Protein AF-0000000078945086 (afdb_homodimer)

Sequence (508 aa):
MTIRSGDRVLLVDKRGKRYLVKVEEREFHTDLGILRLGELIGKPYGSRIESHRGETFVALKPDINDIIAKMRRGPQIVHPKDAGIIIAYAGISPGDTVIEAGAGSGALTIFLANAVGPHGKVISYEVRKDFYEIAKKNIELAGFSERVTLKNKNIYDGIEEESVDHIVLDLPQPENVLPYAVDVLRPGGYFVAYTPCMNQVHRFFQALEEYRGHFMRPRVVEVLVREHEVKRECMRPKTTMLAHTGYITFLRKLMTIRSGDRVLLVDKRGKRYLVKVEEREFHTDLGILRLGELIGKPYGSRIESHRGETFVALKPDINDIIAKMRRGPQIVHPKDAGIIIAYAGISPGDTVIEAGAGSGALTIFLANAVGPHGKVISYEVRKDFYEIAKKNIELAGFSERVTLKNKNIYDGIEEESVDHIVLDLPQPENVLPYAVDVLRPGGYFVAYTPCMNQVHRFFQALEEYRGHFMRPRVVEVLVREHEVKRECMRPKTTMLAHTGYITFLRKL

Structure (mmCIF, N/CA/C/O backbone):
data_AF-0000000078945086-model_v1
#
loop_
_entity.id
_entity.type
_entity.pdbx_description
1 polymer 'Ribosomal RNA adenine dimethylase, putative'
#
loop_
_atom_site.group_PDB
_atom_site.id
_atom_site.type_symbol
_atom_site.label_atom_id
_atom_site.label_alt_id
_atom_site.label_comp_id
_atom_site.label_asym_id
_atom_site.label_entity_id
_atom_site.label_seq_id
_atom_site.pdbx_PDB_ins_code
_atom_site.Cartn_x
_atom_site.Cartn_y
_atom_site.Cartn_z
_atom_site.occupancy
_atom_site.B_iso_or_equiv
_atom_site.auth_seq_id
_atom_site.auth_comp_id
_atom_site.auth_asym_id
_atom_site.auth_atom_id
_atom_site.pdbx_PDB_model_num
ATOM 1 N N . MET A 1 1 ? 3.164 -24.672 6.438 1 78.06 1 MET A N 1
ATOM 2 C CA . MET A 1 1 ? 2.004 -24.5 7.305 1 78.06 1 MET A CA 1
ATOM 3 C C . MET A 1 1 ? 0.881 -25.453 6.918 1 78.06 1 MET A C 1
ATOM 5 O O . MET A 1 1 ? 0.606 -25.641 5.734 1 78.06 1 MET A O 1
ATOM 9 N N . THR A 1 2 ? 0.286 -26.094 7.949 1 92.62 2 THR A N 1
ATOM 10 C CA . THR A 1 2 ? -0.749 -27.094 7.684 1 92.62 2 THR A CA 1
ATOM 11 C C . THR A 1 2 ? -2.135 -26.516 7.949 1 92.62 2 THR A C 1
ATOM 13 O O . THR A 1 2 ? -2.309 -25.688 8.852 1 92.62 2 THR A O 1
ATOM 16 N N . ILE A 1 3 ? -3.092 -26.906 7.117 1 97.06 3 ILE A N 1
ATOM 17 C CA . ILE A 1 3 ? -4.477 -26.453 7.223 1 97.06 3 ILE A CA 1
ATOM 18 C C . ILE A 1 3 ? -5.141 -27.094 8.43 1 97.06 3 ILE A C 1
ATOM 20 O O . ILE A 1 3 ? -5.055 -28.312 8.617 1 97.06 3 ILE A O 1
ATOM 24 N N . ARG A 1 4 ? -5.777 -26.375 9.258 1 96.62 4 ARG A N 1
ATOM 25 C CA . ARG A 1 4 ? -6.496 -26.859 10.422 1 96.62 4 ARG A CA 1
ATOM 26 C C . ARG A 1 4 ? -8 -26.656 10.273 1 96.62 4 ARG A C 1
ATOM 28 O O . ARG A 1 4 ? -8.438 -25.859 9.43 1 96.62 4 ARG A O 1
ATOM 35 N N . SER A 1 5 ? -8.664 -27.328 11.094 1 97.25 5 SER A N 1
ATOM 36 C CA . SER A 1 5 ? -10.102 -27.078 11.141 1 97.25 5 SER A CA 1
ATOM 37 C C . SER A 1 5 ? -10.406 -25.641 11.5 1 97.25 5 SER A C 1
ATOM 39 O O . SER A 1 5 ? -9.797 -25.078 12.414 1 97.25 5 SER A O 1
ATOM 41 N N . GLY A 1 6 ? -11.25 -25.047 10.75 1 95.5 6 GLY A N 1
ATOM 42 C CA . GLY A 1 6 ? -11.617 -23.656 11.016 1 95.5 6 GLY A CA 1
ATOM 43 C C . GLY A 1 6 ? -10.867 -22.672 10.148 1 95.5 6 GLY A C 1
ATOM 44 O O . GLY A 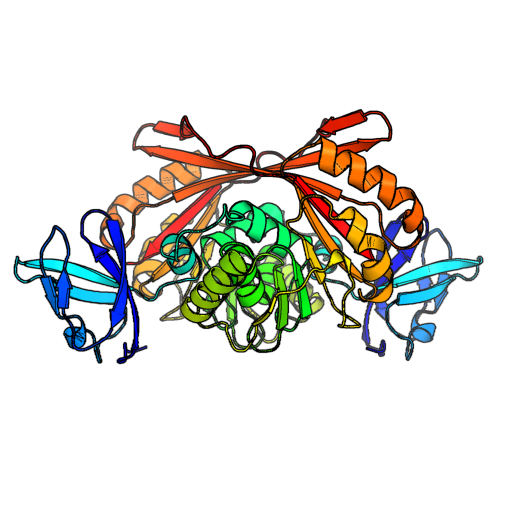1 6 ? -11.266 -21.5 10.039 1 95.5 6 GLY A O 1
ATOM 45 N N . ASP A 1 7 ? -9.758 -23.156 9.516 1 95.81 7 ASP A N 1
ATOM 46 C CA . ASP A 1 7 ? -8.984 -22.281 8.648 1 95.81 7 ASP A CA 1
ATOM 47 C C . ASP A 1 7 ? -9.75 -21.938 7.379 1 95.81 7 ASP A C 1
ATOM 49 O O . ASP A 1 7 ? -10.609 -22.703 6.938 1 95.81 7 ASP A O 1
ATOM 53 N N . ARG A 1 8 ? -9.469 -20.781 6.914 1 95.31 8 ARG A N 1
ATOM 54 C CA . ARG A 1 8 ? -9.984 -20.406 5.602 1 95.31 8 ARG A CA 1
ATOM 55 C C . ARG A 1 8 ? -9.016 -20.828 4.496 1 95.31 8 ARG A C 1
ATOM 57 O O . ARG A 1 8 ? -7.801 -20.719 4.66 1 95.31 8 ARG A O 1
ATOM 64 N N . VAL A 1 9 ? -9.625 -21.312 3.445 1 97.5 9 VAL A N 1
ATOM 65 C CA . VAL A 1 9 ? -8.852 -21.766 2.293 1 97.5 9 VAL A CA 1
ATOM 66 C C . VAL A 1 9 ? -9.469 -21.219 1.01 1 97.5 9 VAL A C 1
ATOM 68 O O . VAL A 1 9 ? -10.695 -21.094 0.905 1 97.5 9 VAL A O 1
ATOM 71 N N . LEU A 1 10 ? -8.633 -20.766 0.099 1 98.12 10 LEU A N 1
ATOM 72 C CA . LEU A 1 10 ? -9.055 -20.406 -1.252 1 98.12 10 LEU A CA 1
ATOM 73 C C . LEU A 1 10 ? -8.922 -21.609 -2.193 1 98.12 10 LEU A C 1
ATOM 75 O O . LEU A 1 10 ? -7.809 -22.031 -2.51 1 98.12 10 LEU A O 1
ATOM 79 N N . LEU A 1 11 ? -10.008 -22.156 -2.609 1 98.44 11 LEU A N 1
ATOM 80 C CA . LEU A 1 11 ? -9.992 -23.219 -3.605 1 98.44 11 LEU A CA 1
ATOM 81 C C . LEU A 1 11 ? -9.992 -22.641 -5.02 1 98.44 11 LEU A C 1
ATOM 83 O O . LEU A 1 11 ? -10.773 -21.75 -5.332 1 98.44 11 LEU A O 1
ATOM 87 N N . VAL A 1 12 ? -9.109 -23.125 -5.801 1 98.12 12 VAL A N 1
ATOM 88 C CA . VAL A 1 12 ? -9.008 -22.672 -7.188 1 98.12 12 VAL A CA 1
ATOM 89 C C . VAL A 1 12 ? -9.219 -23.859 -8.125 1 98.12 12 VAL A C 1
ATOM 91 O O . VAL A 1 12 ? -8.516 -24.859 -8.039 1 98.12 12 VAL A O 1
ATOM 94 N N . ASP A 1 13 ? -10.156 -23.781 -8.977 1 97.06 13 ASP A N 1
ATOM 95 C CA . ASP A 1 13 ? -10.398 -24.891 -9.906 1 97.06 13 ASP A CA 1
ATOM 96 C C . ASP A 1 13 ? -9.617 -24.688 -11.203 1 97.06 13 ASP A C 1
ATOM 98 O O . ASP A 1 13 ? -8.844 -23.734 -11.328 1 97.06 13 ASP A O 1
ATOM 102 N N . LYS A 1 14 ? -9.727 -25.609 -12.148 1 92.69 14 LYS A N 1
ATOM 103 C CA . LYS A 1 14 ? -8.922 -25.656 -13.359 1 92.69 14 LYS A CA 1
ATOM 104 C C . LYS A 1 14 ? -9.203 -24.438 -14.242 1 92.69 14 LYS A C 1
ATOM 106 O O . LYS A 1 14 ? -8.383 -24.078 -15.102 1 92.69 14 LYS A O 1
ATOM 111 N N . ARG A 1 15 ? -10.391 -23.828 -14.109 1 94 15 ARG A N 1
ATOM 112 C CA . ARG A 1 15 ? -10.781 -22.672 -14.914 1 94 15 ARG A CA 1
ATOM 113 C C . ARG A 1 15 ? -10.266 -21.375 -14.297 1 94 15 ARG A C 1
ATOM 115 O O . ARG A 1 15 ? -10.398 -20.297 -14.891 1 94 15 ARG A O 1
ATOM 122 N N . GLY A 1 16 ? -9.711 -21.422 -13.023 1 94.06 16 GLY A N 1
ATOM 123 C CA . GLY A 1 16 ? -9.234 -20.25 -12.32 1 94.06 16 GLY A CA 1
ATOM 124 C C . GLY A 1 16 ? -10.281 -19.641 -11.398 1 94.06 16 GLY A C 1
ATOM 125 O O . GLY A 1 16 ? -10.047 -18.594 -10.781 1 94.06 16 GLY A O 1
ATOM 126 N N . LYS A 1 17 ? -11.469 -20.25 -11.383 1 96.44 17 LYS A N 1
ATOM 127 C CA . LYS A 1 17 ? -12.508 -19.781 -10.461 1 96.44 17 LYS A CA 1
ATOM 128 C C . LYS A 1 17 ? -12.102 -20.016 -9.008 1 96.44 17 LYS A C 1
ATOM 130 O O . LYS A 1 17 ? -11.57 -21.078 -8.672 1 96.44 17 LYS A O 1
ATOM 135 N N . ARG A 1 18 ? -12.383 -19.078 -8.18 1 97.56 18 ARG A N 1
ATOM 136 C CA . ARG A 1 18 ? -11.914 -19.125 -6.793 1 97.56 18 ARG A CA 1
ATOM 137 C C . ARG A 1 18 ? -13.086 -19.203 -5.824 1 97.56 18 ARG A C 1
ATOM 139 O O . ARG A 1 18 ? -14.117 -18.562 -6.027 1 97.56 18 ARG A O 1
ATOM 146 N N . TYR A 1 19 ? -12.938 -20.016 -4.773 1 97.75 19 TYR A N 1
ATOM 147 C CA . TYR A 1 19 ? -13.922 -20.172 -3.711 1 97.75 19 TYR A CA 1
ATOM 148 C C . TYR A 1 19 ? -13.273 -20.031 -2.34 1 97.75 19 TYR A C 1
ATOM 150 O O . TYR A 1 19 ? -12.367 -20.797 -1.99 1 97.75 19 TYR A O 1
ATOM 158 N N . LEU A 1 20 ? -13.734 -19.047 -1.604 1 97.5 20 LEU A N 1
ATOM 159 C CA . LEU A 1 20 ? -13.273 -18.922 -0.225 1 97.5 20 LEU A CA 1
ATOM 160 C C . LEU A 1 20 ? -14.141 -19.766 0.708 1 97.5 20 LEU A C 1
ATOM 162 O O . LEU A 1 20 ? -15.344 -19.531 0.818 1 97.5 20 LEU A O 1
ATOM 166 N N . VAL A 1 21 ? -13.539 -20.734 1.407 1 97.31 21 VAL A N 1
ATOM 167 C CA . VAL A 1 21 ? -14.328 -21.656 2.225 1 97.31 21 VAL A CA 1
ATOM 168 C C . VAL A 1 21 ? -13.672 -21.828 3.592 1 97.31 21 VAL A C 1
ATOM 170 O O . VAL A 1 21 ? -12.469 -21.594 3.742 1 97.31 21 VAL A O 1
ATOM 173 N N . LYS A 1 22 ? -14.43 -22.109 4.527 1 96.38 22 LYS A N 1
ATOM 174 C CA . LYS A 1 22 ? -13.938 -22.516 5.84 1 96.38 22 LYS A CA 1
ATOM 175 C C . LYS A 1 22 ? -13.789 -24.031 5.922 1 96.38 22 LYS A C 1
ATOM 177 O O . LYS A 1 22 ? -14.734 -24.781 5.641 1 96.38 22 LYS A O 1
ATOM 182 N N . VAL A 1 23 ? -12.602 -24.469 6.312 1 97.69 23 VAL A N 1
ATOM 183 C CA . VAL A 1 23 ? -12.328 -25.906 6.348 1 97.69 23 VAL A CA 1
ATOM 184 C C . VAL A 1 23 ? -12.969 -26.531 7.59 1 97.69 23 VAL A C 1
ATOM 186 O O . VAL A 1 23 ? -12.641 -26.156 8.719 1 97.69 23 VAL A O 1
ATOM 189 N N . GLU A 1 24 ? -13.859 -27.312 7.352 1 97 24 GLU A N 1
ATOM 190 C CA . GLU A 1 24 ? -14.586 -28.078 8.359 1 97 24 GLU A CA 1
ATOM 191 C C . GLU A 1 24 ? -15.062 -29.422 7.797 1 97 24 GLU A C 1
ATOM 193 O O . GLU A 1 24 ? -14.914 -29.688 6.605 1 97 24 GLU A O 1
ATOM 198 N N . GLU A 1 25 ? -15.516 -30.312 8.805 1 96.75 25 GLU A N 1
ATOM 199 C CA . GLU A 1 25 ? -16.109 -31.562 8.352 1 96.75 25 GLU A CA 1
ATOM 200 C C . GLU A 1 25 ? -17.469 -31.328 7.703 1 96.75 25 GLU A C 1
ATOM 202 O O . GLU A 1 25 ? -18.516 -31.578 8.32 1 96.75 25 GLU A O 1
ATOM 207 N N . ARG A 1 26 ? -17.391 -30.75 6.461 1 95.69 26 ARG A N 1
ATOM 208 C CA . ARG A 1 26 ? -18.609 -30.453 5.727 1 95.69 26 ARG A CA 1
ATOM 209 C C . ARG A 1 26 ? -18.391 -30.578 4.223 1 95.69 26 ARG A C 1
ATOM 211 O O . ARG A 1 26 ? -17.25 -30.625 3.76 1 95.69 26 ARG A O 1
ATOM 218 N N . GLU A 1 27 ? -19.469 -30.625 3.549 1 97.56 27 GLU A N 1
ATOM 219 C CA . GLU A 1 27 ? -19.438 -30.656 2.09 1 97.56 27 GLU A CA 1
ATOM 220 C C . GLU A 1 27 ? -19.594 -29.266 1.494 1 97.56 27 GLU A C 1
ATOM 222 O O . GLU A 1 27 ? -20.234 -28.391 2.082 1 97.56 27 GLU A O 1
ATOM 227 N N . PHE A 1 28 ? -18.906 -29.031 0.465 1 97.81 28 PHE A N 1
ATOM 228 C CA . PHE A 1 28 ? -19.031 -27.797 -0.296 1 97.81 28 PHE A CA 1
ATOM 229 C C . PHE A 1 28 ? -19.453 -28.078 -1.732 1 97.81 28 PHE A C 1
ATOM 231 O O . PHE A 1 28 ? -18.766 -28.812 -2.449 1 97.81 28 PHE A O 1
ATOM 238 N N . HIS A 1 29 ? -20.531 -27.531 -2.15 1 97.88 29 HIS A N 1
ATOM 239 C CA . HIS A 1 29 ? -21.125 -27.797 -3.453 1 97.88 29 HIS A CA 1
ATOM 240 C C . HIS A 1 29 ? -20.672 -26.781 -4.492 1 97.88 29 HIS A C 1
ATOM 242 O O . HIS A 1 29 ? -20.75 -25.578 -4.262 1 97.88 29 HIS A O 1
ATOM 248 N N . THR A 1 30 ? -20.188 -27.281 -5.602 1 96.62 30 THR A N 1
ATOM 249 C CA . THR A 1 30 ? -19.844 -26.438 -6.742 1 96.62 30 THR A CA 1
ATOM 250 C C . THR A 1 30 ? -20.438 -26.984 -8.031 1 96.62 30 THR A C 1
ATOM 252 O O . THR A 1 30 ? -21 -28.094 -8.039 1 96.62 30 THR A O 1
ATOM 255 N N . ASP A 1 31 ? -20.391 -26.188 -9.031 1 97 31 ASP A N 1
ATOM 256 C CA . ASP A 1 31 ? -20.875 -26.641 -10.336 1 97 31 ASP A CA 1
ATOM 257 C C . ASP A 1 31 ? -19.984 -27.734 -10.898 1 97 31 ASP A C 1
ATOM 259 O O . ASP A 1 31 ? -20.375 -28.453 -11.82 1 97 31 ASP A O 1
ATOM 263 N N . LEU A 1 32 ? -18.781 -28 -10.281 1 97.38 32 LEU A N 1
ATOM 264 C CA . LEU A 1 32 ? -17.859 -29.031 -10.734 1 97.38 32 LEU A CA 1
ATOM 265 C C . LEU A 1 32 ? -17.906 -30.234 -9.805 1 97.38 32 LEU A C 1
ATOM 267 O O . LEU A 1 32 ? -17.078 -31.141 -9.906 1 97.38 32 LEU A O 1
ATOM 271 N N . GLY A 1 33 ? -18.922 -30.172 -8.852 1 97.06 33 GLY A N 1
ATOM 272 C CA . GLY A 1 33 ? -19.078 -31.297 -7.953 1 97.06 33 GLY A CA 1
ATOM 273 C C . GLY A 1 33 ? -19 -30.906 -6.488 1 97.06 33 GLY A C 1
ATOM 274 O O . GLY A 1 33 ? -18.938 -29.719 -6.156 1 97.06 33 GLY A O 1
ATOM 275 N N . ILE A 1 34 ? -19.016 -31.984 -5.715 1 98.06 34 ILE A N 1
ATOM 276 C CA . ILE A 1 34 ? -19.031 -31.812 -4.266 1 98.06 34 ILE A CA 1
ATOM 277 C C . ILE A 1 34 ? -17.656 -32.125 -3.68 1 98.06 34 ILE A C 1
ATOM 279 O O . ILE A 1 34 ? -17.047 -33.125 -4.035 1 98.06 34 ILE A O 1
ATOM 283 N N . LEU A 1 35 ? -17.172 -31.234 -2.82 1 98.31 35 LEU A N 1
ATOM 284 C CA . LEU A 1 35 ? -15.898 -31.422 -2.123 1 98.31 35 LEU A CA 1
ATOM 285 C C . LEU A 1 35 ? -16.125 -31.703 -0.643 1 98.31 35 LEU A C 1
ATOM 287 O O . LEU A 1 35 ? -17 -31.094 -0.018 1 98.31 35 LEU A O 1
ATOM 291 N N . ARG A 1 36 ? -15.414 -32.688 -0.14 1 98.12 36 ARG A N 1
ATOM 292 C CA . ARG A 1 36 ? -15.383 -32.875 1.305 1 98.12 36 ARG A CA 1
ATOM 293 C C . ARG A 1 36 ? -14.25 -32.094 1.943 1 98.12 36 ARG A C 1
ATOM 295 O O . ARG A 1 36 ? -13.102 -32.562 1.991 1 98.12 36 ARG A O 1
ATOM 302 N N . LEU A 1 37 ? -14.562 -30.953 2.59 1 98.12 37 LEU A N 1
ATOM 303 C CA . LEU A 1 37 ? -13.562 -29.984 3.037 1 98.12 37 LEU A CA 1
ATOM 304 C C . LEU A 1 37 ? -12.719 -30.562 4.168 1 98.12 37 LEU A C 1
ATOM 306 O O . LEU A 1 37 ? -11.578 -30.141 4.375 1 98.12 37 LEU A O 1
ATOM 310 N N . GLY A 1 38 ? -13.234 -31.516 4.898 1 97.69 38 GLY A N 1
ATOM 311 C CA . GLY A 1 38 ? -12.484 -32.156 5.961 1 97.69 38 GLY A CA 1
ATOM 312 C C . GLY A 1 38 ? -11.203 -32.812 5.477 1 97.69 38 GLY A C 1
ATOM 313 O O . GLY A 1 38 ? -10.266 -33 6.254 1 97.69 38 GLY A O 1
ATOM 314 N N . GLU A 1 39 ? -11.164 -33.219 4.207 1 97.62 39 GLU A N 1
ATOM 315 C CA . GLU A 1 39 ? -10 -33.875 3.619 1 97.62 39 GLU A CA 1
ATOM 316 C C . GLU A 1 39 ? -8.781 -32.969 3.619 1 97.62 39 GLU A C 1
ATOM 318 O O . GLU A 1 39 ? -7.652 -33.406 3.455 1 97.62 39 GLU A O 1
ATOM 323 N N . LEU A 1 40 ? -9.023 -31.672 3.771 1 97.94 40 LEU A N 1
ATOM 324 C CA . LEU A 1 40 ? -7.926 -30.719 3.725 1 97.94 40 LEU A CA 1
ATOM 325 C C . LEU A 1 40 ? -7.234 -30.609 5.078 1 97.94 40 LEU A C 1
ATOM 327 O O . LEU A 1 40 ? -6.125 -30.078 5.176 1 97.94 40 LEU A O 1
ATOM 331 N N . ILE A 1 41 ? -7.949 -31.078 6.113 1 97.81 41 ILE A N 1
ATOM 332 C CA . ILE A 1 41 ? -7.402 -30.953 7.461 1 97.81 41 ILE A CA 1
ATOM 333 C C . ILE A 1 41 ? -6.098 -31.734 7.57 1 97.81 41 ILE A C 1
ATOM 335 O O . ILE A 1 41 ? -6.039 -32.906 7.207 1 97.81 41 ILE A O 1
ATOM 339 N N . GLY A 1 42 ? -5.008 -31.078 7.965 1 97.12 42 GLY A N 1
ATOM 340 C CA . GLY A 1 42 ? -3.711 -31.703 8.133 1 97.12 42 GLY A CA 1
ATOM 341 C C . GLY A 1 42 ? -2.832 -31.594 6.902 1 97.12 42 GLY A C 1
ATOM 342 O O . GLY A 1 42 ? -1.644 -31.922 6.949 1 97.12 42 GLY A O 1
ATOM 343 N N . LYS A 1 43 ? -3.354 -31.188 5.785 1 97.44 43 LYS A N 1
ATOM 344 C CA . LYS A 1 43 ? -2.582 -31.031 4.555 1 97.44 43 LYS A CA 1
ATOM 345 C C . LYS A 1 43 ? -1.959 -29.641 4.465 1 97.44 43 LYS A C 1
ATOM 347 O O . LYS A 1 43 ? -2.447 -28.688 5.086 1 97.44 43 LYS A O 1
ATOM 352 N N . PRO A 1 44 ? -0.873 -29.531 3.775 1 96.62 44 PRO A N 1
ATOM 353 C CA . PRO A 1 44 ? -0.294 -28.203 3.568 1 96.62 44 PRO A CA 1
ATOM 354 C C . PRO A 1 44 ? -1.062 -27.375 2.539 1 96.62 44 PRO A C 1
ATOM 356 O O . PRO A 1 44 ? -1.736 -27.938 1.672 1 96.62 44 PRO A O 1
ATOM 359 N N . TYR A 1 45 ? -1.062 -26.094 2.674 1 95.88 45 TYR A N 1
ATOM 360 C CA . TYR A 1 45 ? -1.533 -25.266 1.575 1 95.88 45 TYR A CA 1
ATOM 361 C C . TYR A 1 45 ? -0.831 -25.625 0.273 1 95.88 45 TYR A C 1
ATOM 363 O O . TYR A 1 45 ? 0.356 -25.969 0.273 1 95.88 45 TYR A O 1
ATOM 371 N N . GLY A 1 46 ? -1.546 -25.516 -0.774 1 95.81 46 GLY A N 1
ATOM 372 C CA . GLY A 1 46 ? -1.032 -25.984 -2.053 1 95.81 46 GLY A CA 1
ATOM 373 C C . GLY A 1 46 ? -1.49 -27.375 -2.406 1 95.81 46 GLY A C 1
ATOM 374 O O . GLY A 1 46 ? -1.327 -27.828 -3.545 1 95.81 46 GLY A O 1
ATOM 375 N N . SER A 1 47 ? -2.098 -28.047 -1.465 1 97.06 47 SER A N 1
ATOM 376 C CA . SER A 1 47 ? -2.588 -29.391 -1.71 1 97.06 47 SER A CA 1
ATOM 377 C C . SER A 1 47 ? -3.771 -29.391 -2.672 1 97.06 47 SER A C 1
ATOM 379 O O . SER A 1 47 ? -4.477 -28.391 -2.791 1 97.06 47 SER A O 1
ATOM 381 N N . ARG A 1 48 ? -3.926 -30.516 -3.273 1 97.25 48 ARG A N 1
ATOM 382 C CA . ARG A 1 48 ? -5.043 -30.703 -4.191 1 97.25 48 ARG A CA 1
ATOM 383 C C . ARG A 1 48 ? -6.152 -31.531 -3.551 1 97.25 48 ARG A C 1
ATOM 385 O O . ARG A 1 48 ? -5.883 -32.406 -2.73 1 97.25 48 ARG A O 1
ATOM 392 N N . ILE A 1 49 ? -7.348 -31.156 -3.807 1 97.69 49 ILE A N 1
ATOM 393 C CA . ILE A 1 49 ? -8.523 -31.922 -3.4 1 97.69 49 ILE A CA 1
ATOM 394 C C . ILE A 1 49 ? -9.398 -32.219 -4.617 1 97.69 49 ILE A C 1
ATOM 396 O O . ILE A 1 49 ? -9.477 -31.391 -5.535 1 97.69 49 ILE A O 1
ATOM 400 N N . GLU A 1 50 ? -10.016 -33.281 -4.609 1 98 50 GLU A N 1
ATOM 401 C CA . GLU A 1 50 ? -10.828 -33.688 -5.758 1 98 50 GLU A CA 1
ATOM 402 C C . GLU A 1 50 ? -12.305 -33.75 -5.391 1 98 50 GL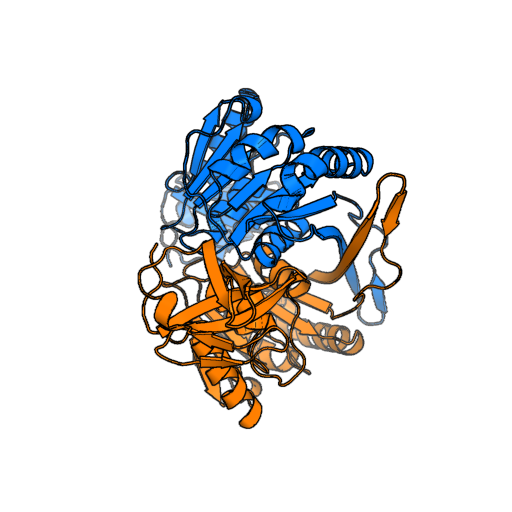U A C 1
ATOM 404 O O . GLU A 1 50 ? -12.664 -34.219 -4.305 1 98 50 GLU A O 1
ATOM 409 N N . SER A 1 51 ? -13.125 -33.281 -6.352 1 97.62 51 SER A N 1
ATOM 410 C CA . SER A 1 51 ? -14.562 -33.469 -6.184 1 97.62 51 SER A CA 1
ATOM 411 C C . SER A 1 51 ? -14.961 -34.906 -6.445 1 97.62 51 SER A C 1
ATOM 413 O O . SER A 1 51 ? -14.156 -35.719 -6.926 1 97.62 51 SER A O 1
ATOM 415 N N . HIS A 1 52 ? -16.25 -35.25 -6.145 1 96.69 52 HIS A N 1
ATOM 416 C CA . HIS A 1 52 ? -16.75 -36.594 -6.391 1 96.69 52 HIS A CA 1
ATOM 417 C C . HIS A 1 52 ? -16.797 -36.906 -7.887 1 96.69 52 HIS A C 1
ATOM 419 O O . HIS A 1 52 ? -16.922 -38.062 -8.281 1 96.69 52 HIS A O 1
ATOM 425 N N . ARG A 1 53 ? -16.672 -35.844 -8.703 1 97.5 53 ARG A N 1
ATOM 426 C CA . ARG A 1 53 ? -16.688 -36 -10.156 1 97.5 53 ARG A CA 1
ATOM 427 C C . ARG A 1 53 ? -15.266 -36.094 -10.711 1 97.5 53 ARG A C 1
ATOM 429 O O . ARG A 1 53 ? -15.078 -36.094 -11.93 1 97.5 53 ARG A O 1
ATOM 436 N N . GLY A 1 54 ? -14.258 -35.938 -9.883 1 96.94 54 GLY A N 1
ATOM 437 C CA . GLY A 1 54 ? -12.875 -36.062 -10.305 1 96.94 54 GLY A CA 1
ATOM 438 C C . GLY A 1 54 ? -12.227 -34.75 -10.688 1 96.94 54 GLY A C 1
ATOM 439 O O . GLY A 1 54 ? -11.141 -34.75 -11.273 1 96.94 54 GLY A O 1
ATOM 440 N N . GLU A 1 55 ? -12.945 -33.688 -10.352 1 97.44 55 GLU A N 1
ATOM 441 C CA . GLU A 1 55 ? -12.375 -32.375 -10.633 1 97.44 55 GLU A CA 1
ATOM 442 C C . GLU A 1 55 ? -11.438 -31.922 -9.523 1 97.44 55 GLU A C 1
ATOM 444 O O . GLU A 1 55 ? -11.766 -32.031 -8.336 1 97.44 55 GLU A O 1
ATOM 449 N N . THR A 1 56 ? -10.305 -31.453 -9.922 1 97.25 56 THR A N 1
ATOM 450 C CA . THR A 1 56 ? -9.258 -31.109 -8.961 1 97.25 56 THR A CA 1
ATOM 451 C C . THR A 1 56 ? -9.305 -29.609 -8.625 1 97.25 56 THR A C 1
ATOM 453 O O . THR A 1 56 ? -9.5 -28.781 -9.508 1 97.25 56 THR A O 1
ATOM 456 N N . PHE A 1 57 ? -9.141 -29.297 -7.344 1 98.25 57 PHE A N 1
ATOM 457 C CA . PHE A 1 57 ? -9.008 -27.953 -6.812 1 98.25 57 PHE A CA 1
ATOM 458 C C . PHE A 1 57 ? -7.719 -27.797 -6.016 1 98.25 57 PHE A C 1
ATOM 460 O O . PHE A 1 57 ? -7.316 -28.734 -5.309 1 98.25 57 PHE A O 1
ATOM 467 N N . VAL A 1 58 ? -7.043 -26.703 -6.195 1 98.12 58 VAL A N 1
ATOM 468 C CA . VAL A 1 58 ? -5.879 -26.406 -5.367 1 98.12 58 VAL A CA 1
ATOM 469 C C . VAL A 1 58 ? -6.305 -25.578 -4.156 1 98.12 58 VAL A C 1
ATOM 471 O O . VAL A 1 58 ? -7.105 -24.641 -4.285 1 98.12 58 VAL A O 1
ATOM 474 N N . ALA A 1 59 ? -5.82 -25.906 -2.979 1 98.31 59 ALA A N 1
ATOM 475 C CA . ALA A 1 59 ? -6.129 -25.188 -1.744 1 98.31 59 ALA A CA 1
ATOM 476 C C . ALA A 1 59 ? -5.023 -24.203 -1.39 1 98.31 59 ALA A C 1
ATOM 478 O O . ALA A 1 59 ? -3.945 -24.609 -0.945 1 98.31 59 ALA A O 1
ATOM 479 N N . LEU A 1 60 ? -5.324 -22.922 -1.496 1 98 60 LEU A N 1
ATOM 480 C CA . LEU A 1 60 ? -4.336 -21.891 -1.229 1 98 60 LEU A CA 1
ATOM 481 C C . LEU A 1 60 ? -4.68 -21.125 0.046 1 98 60 LEU A C 1
ATOM 483 O O . LEU A 1 60 ? -5.828 -21.125 0.49 1 98 60 LEU A O 1
ATOM 487 N N . LYS A 1 61 ? -3.658 -20.578 0.622 1 96.38 61 LYS A N 1
ATOM 488 C CA . LYS A 1 61 ? -3.916 -19.641 1.703 1 96.38 61 LYS A CA 1
ATOM 489 C C . LYS A 1 61 ? -4.461 -18.312 1.161 1 96.38 61 LYS A C 1
ATOM 491 O O . LYS A 1 61 ? -3.826 -17.688 0.317 1 96.38 61 LYS A O 1
ATOM 496 N N . PRO A 1 62 ? -5.594 -17.922 1.586 1 96.94 62 PRO A N 1
ATOM 497 C CA . PRO A 1 62 ? -6.137 -16.656 1.076 1 96.94 62 PRO A CA 1
ATOM 498 C C . PRO A 1 62 ? -5.352 -15.445 1.562 1 96.94 62 PRO A C 1
ATOM 500 O O . PRO A 1 62 ? -4.836 -15.445 2.684 1 96.94 62 PRO A O 1
ATOM 503 N N . ASP A 1 63 ? -5.242 -14.445 0.714 1 96.5 63 ASP A N 1
ATOM 504 C CA . ASP A 1 63 ? -4.73 -13.148 1.155 1 96.5 63 ASP A CA 1
ATOM 505 C C . ASP A 1 63 ? -5.863 -12.133 1.312 1 96.5 63 ASP A C 1
ATOM 507 O O . ASP A 1 63 ? -7.039 -12.492 1.222 1 96.5 63 ASP A O 1
ATOM 511 N N . ILE A 1 64 ? -5.57 -10.93 1.61 1 97.19 64 ILE A N 1
ATOM 512 C CA . ILE A 1 64 ? -6.59 -9.938 1.949 1 97.19 64 ILE A CA 1
ATOM 513 C C . ILE A 1 64 ? -7.461 -9.656 0.726 1 97.19 64 ILE A C 1
ATOM 515 O O . ILE A 1 64 ? -8.664 -9.406 0.854 1 97.19 64 ILE A O 1
ATOM 519 N N . ASN A 1 65 ? -6.859 -9.688 -0.447 1 97.94 65 ASN A N 1
ATOM 520 C CA . ASN A 1 65 ? -7.637 -9.453 -1.659 1 97.94 65 ASN A CA 1
ATOM 521 C C . ASN A 1 65 ? -8.664 -10.555 -1.887 1 97.94 65 ASN A C 1
ATOM 523 O O . ASN A 1 65 ? -9.773 -10.289 -2.361 1 97.94 65 ASN A O 1
ATOM 527 N N . ASP A 1 66 ? -8.289 -11.812 -1.587 1 97.88 66 ASP A N 1
ATOM 528 C CA . ASP A 1 66 ? -9.227 -12.922 -1.69 1 97.88 66 ASP A CA 1
ATOM 529 C C . ASP A 1 66 ? -10.422 -12.719 -0.763 1 97.88 66 ASP A C 1
ATOM 531 O O . ASP A 1 66 ? -11.57 -12.961 -1.156 1 97.88 66 ASP A O 1
ATOM 535 N N . ILE A 1 67 ? -10.109 -12.273 0.425 1 97.06 67 ILE A N 1
ATOM 536 C CA . ILE A 1 67 ? -11.148 -12.039 1.421 1 97.06 67 ILE A CA 1
ATOM 537 C C . ILE A 1 67 ? -12.078 -10.922 0.95 1 97.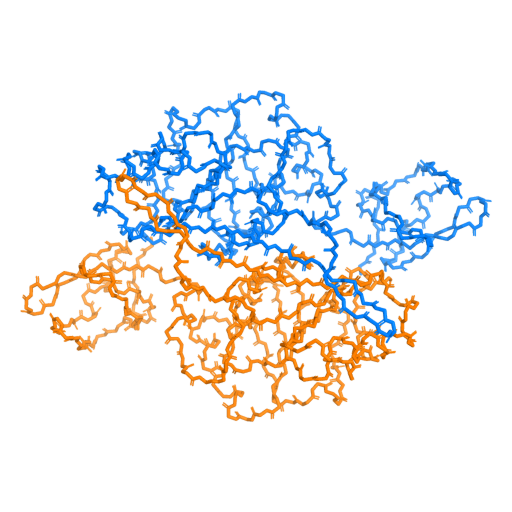06 67 ILE A C 1
ATOM 539 O O . ILE A 1 67 ? -13.305 -11.062 0.988 1 97.06 67 ILE A O 1
ATOM 543 N N . ILE A 1 68 ? -11.508 -9.883 0.476 1 97.12 68 ILE A N 1
ATOM 544 C CA . ILE A 1 68 ? -12.281 -8.734 0.026 1 97.12 68 ILE A CA 1
ATOM 545 C C . ILE A 1 68 ? -13.141 -9.125 -1.174 1 97.12 68 ILE A C 1
ATOM 547 O O . ILE A 1 68 ? -14.297 -8.703 -1.284 1 97.12 68 ILE A O 1
ATOM 551 N N . ALA A 1 69 ? -12.609 -9.953 -2.031 1 96.12 69 ALA A N 1
ATOM 552 C CA . ALA A 1 69 ? -13.328 -10.375 -3.232 1 96.12 69 ALA A CA 1
ATOM 553 C C . ALA A 1 69 ? -14.516 -11.258 -2.875 1 96.12 69 ALA A C 1
ATOM 555 O O . ALA A 1 69 ? -15.477 -11.367 -3.648 1 96.12 69 ALA A O 1
ATOM 556 N N . LYS A 1 70 ? -14.477 -11.898 -1.699 1 95.25 70 LYS A N 1
ATOM 557 C CA . LYS A 1 70 ? -15.484 -12.906 -1.388 1 95.25 70 LYS A CA 1
ATOM 558 C C . LYS A 1 70 ? -16.312 -12.492 -0.173 1 95.25 70 LYS A C 1
ATOM 560 O O . LYS A 1 70 ? -17.156 -13.266 0.301 1 95.25 70 LYS A O 1
ATOM 565 N N . MET A 1 71 ? -16.016 -11.32 0.329 1 93.81 71 MET A N 1
ATOM 566 C CA . MET A 1 71 ? -16.719 -10.875 1.527 1 93.81 71 MET A CA 1
ATOM 567 C C . MET A 1 71 ? -18.188 -10.562 1.215 1 93.81 71 MET A C 1
ATOM 569 O O . MET A 1 71 ? -18.594 -10.57 0.052 1 93.81 71 MET A O 1
ATOM 573 N N . ARG A 1 72 ? -18.938 -10.406 2.246 1 91.12 72 ARG A N 1
ATOM 574 C CA . ARG A 1 72 ? -20.344 -10.102 2.094 1 91.12 72 ARG A CA 1
ATOM 575 C C . ARG A 1 72 ? -20.547 -8.812 1.307 1 91.12 72 ARG A C 1
ATOM 577 O O . ARG A 1 72 ? -19.844 -7.828 1.527 1 91.12 72 ARG A O 1
ATOM 584 N N . ARG A 1 73 ? -21.594 -8.953 0.459 1 86.25 73 ARG A N 1
ATOM 585 C CA . ARG A 1 73 ? -21.859 -7.781 -0.371 1 86.25 73 ARG A CA 1
ATOM 586 C C . ARG A 1 73 ? -22.594 -6.707 0.419 1 86.25 73 ARG A C 1
ATOM 588 O O . ARG A 1 73 ? -23.5 -7.016 1.213 1 86.25 73 ARG A O 1
ATOM 595 N N . GLY A 1 74 ? -22.078 -5.512 0.333 1 90.69 74 GLY A N 1
ATOM 596 C CA . GLY A 1 74 ? -22.672 -4.328 0.941 1 90.69 74 GLY A CA 1
ATOM 597 C C . GLY A 1 74 ? -22.438 -3.066 0.134 1 90.69 74 GLY A C 1
ATOM 598 O O . GLY A 1 74 ? -22.688 -3.041 -1.073 1 90.69 74 GLY A O 1
ATOM 599 N N . PRO A 1 75 ? -22.281 -2.066 0.726 1 89.81 75 PRO A N 1
ATOM 600 C CA . PRO A 1 75 ? -22 -0.824 0.007 1 89.81 75 PRO A CA 1
ATOM 601 C C . PRO A 1 75 ? -20.734 -0.921 -0.851 1 89.81 75 PRO A C 1
ATOM 603 O O . PRO A 1 75 ? -19.922 -1.835 -0.667 1 89.81 75 PRO A O 1
ATOM 606 N N . GLN A 1 76 ? -20.656 0.007 -1.791 1 90.75 76 GLN A N 1
ATOM 607 C CA . GLN A 1 76 ? -19.484 0.079 -2.666 1 90.75 76 GLN A CA 1
ATOM 608 C C . GLN A 1 76 ? -18.203 0.185 -1.855 1 90.75 76 GLN A C 1
ATOM 610 O O . GLN A 1 76 ? -18.156 0.883 -0.841 1 90.75 76 GLN A O 1
ATOM 615 N N . ILE A 1 77 ? -17.203 -0.435 -2.381 1 95.19 77 ILE A N 1
ATOM 616 C CA . ILE A 1 77 ? -15.969 -0.536 -1.615 1 95.19 77 ILE A CA 1
ATOM 617 C C . ILE A 1 77 ? -14.914 0.391 -2.215 1 95.19 77 ILE A C 1
ATOM 619 O O . ILE A 1 77 ? -15 0.755 -3.391 1 95.19 77 ILE A O 1
ATOM 623 N N . VAL A 1 78 ? -13.922 0.804 -1.377 1 96.38 78 VAL A N 1
ATOM 624 C CA . VAL A 1 78 ? -12.672 1.365 -1.878 1 96.38 78 VAL A CA 1
ATOM 625 C C . VAL A 1 78 ? -11.82 0.258 -2.494 1 96.38 78 VAL A C 1
ATOM 627 O O . VAL A 1 78 ? -11.523 -0.745 -1.84 1 96.38 78 VAL A O 1
ATOM 630 N N . HIS A 1 79 ? -11.383 0.474 -3.68 1 96.94 79 HIS A N 1
ATOM 631 C CA . HIS A 1 79 ? -10.68 -0.561 -4.426 1 96.94 79 HIS A CA 1
ATOM 632 C C . HIS A 1 79 ? -9.227 -0.667 -3.973 1 96.94 79 HIS A C 1
ATOM 634 O O . HIS A 1 79 ? -8.656 0.302 -3.467 1 96.94 79 HIS A O 1
ATOM 640 N N . PRO A 1 80 ? -8.648 -1.809 -4.254 1 97.44 80 PRO A N 1
ATOM 641 C CA . PRO A 1 80 ? -7.258 -2.029 -3.859 1 97.44 80 PRO A CA 1
ATOM 642 C C . PRO A 1 80 ? -6.312 -0.967 -4.414 1 97.44 80 PRO A C 1
ATOM 644 O O . PRO A 1 80 ? -5.34 -0.595 -3.75 1 97.44 80 PRO A O 1
ATOM 647 N N . LYS A 1 81 ? -6.559 -0.443 -5.633 1 97.75 81 LYS A N 1
ATOM 648 C CA . LYS A 1 81 ? -5.68 0.572 -6.203 1 97.75 81 LYS A CA 1
ATOM 649 C C . LYS A 1 81 ? -5.656 1.829 -5.34 1 97.75 81 LYS A C 1
ATOM 651 O O . LYS A 1 81 ? -4.598 2.42 -5.117 1 97.75 81 LYS A O 1
ATOM 656 N N . ASP A 1 82 ? -6.82 2.211 -4.859 1 98.44 82 ASP A N 1
ATOM 657 C CA . ASP A 1 82 ? -6.914 3.408 -4.027 1 98.44 82 ASP A CA 1
ATOM 658 C C . ASP A 1 82 ? -6.352 3.15 -2.631 1 98.44 82 ASP A C 1
ATOM 660 O O . ASP A 1 82 ? -5.629 3.986 -2.084 1 98.44 82 ASP A O 1
ATOM 664 N N . ALA A 1 83 ? -6.699 1.963 -2.059 1 98.69 83 ALA A N 1
ATOM 665 C CA . ALA A 1 83 ? -6.18 1.596 -0.745 1 98.69 83 ALA A CA 1
ATOM 666 C C . ALA A 1 83 ? -4.652 1.562 -0.751 1 98.69 83 ALA A C 1
ATOM 668 O O . ALA A 1 83 ? -4.012 2.043 0.186 1 98.69 83 ALA A O 1
ATOM 669 N N . GLY A 1 84 ? -4.098 0.974 -1.816 1 98.75 84 GLY A N 1
ATOM 670 C CA . GLY A 1 84 ? -2.648 0.925 -1.942 1 98.75 84 GLY A CA 1
ATOM 671 C C . GLY A 1 84 ? -2.004 2.299 -1.944 1 98.75 84 GLY A C 1
ATOM 672 O O . GLY A 1 84 ? -0.988 2.514 -1.279 1 98.75 84 GLY A O 1
ATOM 673 N N . ILE A 1 85 ? -2.582 3.207 -2.654 1 98.75 85 ILE A N 1
ATOM 674 C CA . ILE A 1 85 ? -2.041 4.559 -2.76 1 98.75 85 ILE A CA 1
ATOM 675 C C . ILE A 1 85 ? -2.193 5.281 -1.426 1 98.75 85 ILE A C 1
ATOM 677 O O . ILE A 1 85 ? -1.28 5.984 -0.983 1 98.75 85 ILE A O 1
ATOM 681 N N . ILE A 1 86 ? -3.361 5.109 -0.751 1 98.88 86 ILE A N 1
ATOM 682 C CA . ILE A 1 86 ? -3.584 5.711 0.559 1 98.88 86 ILE A CA 1
ATOM 683 C C . ILE A 1 86 ? -2.492 5.258 1.526 1 98.88 86 ILE A C 1
ATOM 685 O O . ILE A 1 86 ? -1.861 6.086 2.191 1 98.88 86 ILE A O 1
ATOM 689 N N . ILE A 1 87 ? -2.213 3.965 1.537 1 98.88 87 ILE A N 1
ATOM 690 C CA . ILE A 1 87 ? -1.255 3.393 2.477 1 98.88 87 ILE A CA 1
ATOM 691 C C . ILE A 1 87 ? 0.153 3.877 2.137 1 98.88 87 ILE A C 1
ATOM 693 O O . ILE A 1 87 ? 0.901 4.301 3.021 1 98.88 87 ILE A O 1
ATOM 697 N N . ALA A 1 88 ? 0.495 3.893 0.892 1 98.69 88 ALA A N 1
ATOM 698 C CA . ALA A 1 88 ? 1.846 4.262 0.474 1 98.69 88 ALA A CA 1
ATOM 699 C C . ALA A 1 88 ? 2.098 5.75 0.68 1 98.69 88 ALA A C 1
ATOM 701 O O . ALA A 1 88 ? 3.121 6.141 1.244 1 98.69 88 ALA A O 1
ATOM 702 N N . TYR A 1 89 ? 1.147 6.586 0.294 1 98.75 89 TYR A N 1
ATOM 703 C CA . TYR A 1 89 ? 1.373 8.031 0.305 1 98.75 89 TYR A CA 1
ATOM 704 C C . TYR A 1 89 ? 1.283 8.586 1.721 1 98.75 89 TYR A C 1
ATOM 706 O O . TYR A 1 89 ? 1.961 9.555 2.057 1 98.75 89 TYR A O 1
ATOM 714 N N . ALA A 1 90 ? 0.481 7.941 2.578 1 98.69 90 ALA A N 1
ATOM 715 C CA . ALA A 1 90 ? 0.366 8.391 3.963 1 98.69 90 ALA A CA 1
ATOM 716 C C . ALA A 1 90 ? 1.405 7.715 4.852 1 98.69 90 ALA A C 1
ATOM 718 O O . ALA A 1 90 ? 1.458 7.965 6.059 1 98.69 90 ALA A O 1
ATOM 719 N N . GLY A 1 91 ? 2.207 6.797 4.258 1 98.25 91 GLY A N 1
ATOM 720 C CA . GLY A 1 91 ? 3.258 6.125 5.008 1 98.25 91 GLY A CA 1
ATOM 721 C C . GLY A 1 91 ? 2.73 5.305 6.172 1 98.25 91 GLY A C 1
ATOM 722 O O . GLY A 1 91 ? 3.334 5.285 7.246 1 98.25 91 GLY A O 1
ATOM 723 N N . ILE A 1 92 ? 1.56 4.719 6.016 1 98.75 92 ILE A N 1
ATOM 724 C CA . ILE A 1 92 ? 0.983 3.908 7.082 1 98.75 92 ILE A CA 1
ATOM 725 C C . ILE A 1 92 ? 1.884 2.707 7.363 1 98.75 92 ILE A C 1
ATOM 727 O O . ILE A 1 92 ? 2.324 2.023 6.434 1 98.75 92 ILE A O 1
ATOM 731 N N . SER A 1 93 ? 2.168 2.477 8.625 1 98.06 93 SER A N 1
ATOM 732 C CA . SER A 1 93 ? 3.174 1.496 9.023 1 98.06 93 SER A CA 1
ATOM 733 C C . SER A 1 93 ? 2.658 0.592 10.133 1 98.06 93 SER A C 1
ATOM 735 O O . SER A 1 93 ? 1.734 0.962 10.867 1 98.06 93 SER A O 1
ATOM 737 N N . PRO A 1 94 ? 3.266 -0.597 10.219 1 98 94 PRO A N 1
ATOM 738 C CA . PRO A 1 94 ? 2.926 -1.445 11.367 1 98 94 PRO A CA 1
ATOM 739 C C . PRO A 1 94 ? 3.115 -0.735 12.703 1 98 94 PRO A C 1
ATOM 741 O O . PRO A 1 94 ? 4.117 -0.04 12.898 1 98 94 PRO A O 1
ATOM 744 N N . GLY A 1 95 ? 2.102 -0.821 13.555 1 97.25 95 GLY A N 1
ATOM 745 C CA . GLY A 1 95 ? 2.15 -0.183 14.859 1 97.25 95 GLY A CA 1
ATOM 746 C C . GLY A 1 95 ? 1.356 1.108 14.922 1 97.25 95 GLY A C 1
ATOM 747 O O . GLY A 1 95 ? 1.076 1.619 16 1 97.25 95 GLY A O 1
ATOM 748 N N . ASP A 1 96 ? 0.928 1.656 13.781 1 98.19 96 ASP A N 1
ATOM 749 C CA . ASP A 1 96 ? 0.208 2.926 13.742 1 98.19 96 ASP A CA 1
ATOM 750 C C . ASP A 1 96 ? -1.209 2.77 14.289 1 98.19 96 ASP A C 1
ATOM 752 O O . ASP A 1 96 ? -1.757 1.665 14.305 1 98.19 96 ASP A O 1
ATOM 756 N N . THR A 1 97 ? -1.72 3.842 14.75 1 98.69 97 THR A N 1
ATOM 757 C CA . THR A 1 97 ? -3.133 3.967 15.086 1 98.69 97 THR A CA 1
ATOM 758 C C . THR A 1 97 ? -3.871 4.785 14.031 1 98.69 97 THR A C 1
ATOM 760 O O . THR A 1 97 ? -3.521 5.941 13.781 1 98.69 97 THR A O 1
ATOM 763 N N . VAL A 1 98 ? -4.898 4.199 13.422 1 98.88 98 VAL A N 1
ATOM 764 C CA . VAL A 1 98 ? -5.637 4.848 12.344 1 98.88 98 VAL A CA 1
ATOM 765 C C . VAL A 1 98 ? -7.102 5.004 12.742 1 98.88 98 VAL A C 1
ATOM 767 O O . VAL A 1 98 ? -7.746 4.035 13.148 1 98.88 98 VAL A O 1
ATOM 770 N N . ILE A 1 99 ? -7.605 6.215 12.664 1 98.88 99 ILE A N 1
ATOM 771 C CA . ILE A 1 99 ? -9.047 6.449 12.711 1 98.88 99 ILE A CA 1
ATOM 772 C C . ILE A 1 99 ? -9.625 6.383 11.305 1 98.88 99 ILE A C 1
ATOM 774 O O . ILE A 1 99 ? -9.102 7.004 10.375 1 98.88 99 ILE A O 1
ATOM 778 N N . GLU A 1 100 ? -10.594 5.617 11.156 1 98.81 100 GLU A N 1
ATOM 779 C CA . GLU A 1 100 ? -11.305 5.496 9.891 1 98.81 100 GLU A CA 1
ATOM 780 C C . GLU A 1 100 ? -12.789 5.805 10.055 1 98.81 100 GLU A C 1
ATOM 782 O O . GLU A 1 100 ? -13.375 5.535 11.109 1 98.81 100 GLU A O 1
ATOM 787 N N . ALA A 1 101 ? -13.398 6.391 9.078 1 98.69 101 ALA A N 1
ATOM 788 C CA . ALA A 1 101 ? -14.852 6.531 9.047 1 98.69 101 ALA A CA 1
ATOM 789 C C . ALA A 1 101 ? -15.406 6.215 7.656 1 98.69 101 ALA A C 1
ATOM 791 O O . ALA A 1 101 ? -14.797 6.574 6.645 1 98.69 101 ALA A O 1
ATOM 792 N N . GLY A 1 102 ? -16.547 5.68 7.605 1 97.81 102 GLY A N 1
ATOM 793 C CA . GLY A 1 102 ? -17.109 5.121 6.383 1 97.81 102 GLY A CA 1
ATOM 794 C C . GLY A 1 102 ? -16.656 3.691 6.129 1 97.81 102 GLY A C 1
ATOM 795 O O . GLY A 1 102 ? -16.141 3.379 5.055 1 97.81 102 GLY A O 1
ATOM 796 N N . ALA A 1 103 ? -16.875 2.861 7.113 1 97 103 ALA A N 1
ATOM 797 C CA . ALA A 1 103 ? -16.422 1.476 7.027 1 97 103 ALA A CA 1
ATOM 798 C C . ALA A 1 103 ? -17.062 0.762 5.84 1 97 103 ALA A C 1
ATOM 800 O O . ALA A 1 103 ? -16.375 0.063 5.086 1 97 103 ALA A O 1
ATOM 801 N N . GLY A 1 104 ? -18.5 0.95 5.684 1 96.31 104 GLY A N 1
ATOM 802 C CA . GLY A 1 104 ? -19.203 0.288 4.598 1 96.31 104 GLY A CA 1
ATOM 803 C C . GLY A 1 104 ? -19.078 -1.225 4.645 1 96.31 104 GLY A C 1
ATOM 804 O O . GLY A 1 104 ? -19.469 -1.851 5.637 1 96.31 104 GLY A O 1
ATOM 805 N N . SER A 1 105 ? -18.516 -1.763 3.619 1 96.88 105 SER A N 1
ATOM 806 C CA . SER A 1 105 ? -18.328 -3.207 3.564 1 96.88 105 SER A CA 1
ATOM 807 C C . SER A 1 105 ? -17.062 -3.629 4.312 1 96.88 105 SER A C 1
ATOM 809 O O . SER A 1 105 ? -16.859 -4.816 4.566 1 96.88 105 SER A O 1
ATOM 811 N N . GLY A 1 106 ? -16.203 -2.686 4.617 1 97.81 106 GLY A N 1
ATOM 812 C CA . GLY A 1 106 ? -15.031 -2.967 5.426 1 97.81 106 GLY A CA 1
ATOM 813 C C . GLY A 1 106 ? -13.781 -3.219 4.598 1 97.81 106 GLY A C 1
ATOM 814 O O . GLY A 1 106 ? -12.75 -3.621 5.129 1 97.81 106 GLY A O 1
ATOM 815 N N . ALA A 1 107 ? -13.859 -2.975 3.26 1 98.19 107 ALA A N 1
ATOM 816 C CA . ALA A 1 107 ? -12.719 -3.268 2.398 1 98.19 107 ALA A CA 1
ATOM 817 C C . ALA A 1 107 ? -11.508 -2.418 2.783 1 98.19 107 ALA A C 1
ATOM 819 O O . ALA A 1 107 ? -10.414 -2.943 3.008 1 98.19 107 ALA A O 1
ATOM 820 N N . LEU A 1 108 ? -11.727 -1.098 2.855 1 98.56 108 LEU A N 1
ATOM 821 C CA . LEU A 1 108 ? -10.625 -0.223 3.246 1 98.56 108 LEU A CA 1
ATOM 822 C C . LEU A 1 108 ? -10.156 -0.54 4.664 1 98.56 108 LEU A C 1
ATOM 824 O O . LEU A 1 108 ? -8.953 -0.542 4.938 1 98.56 108 LEU A O 1
ATOM 828 N N . THR A 1 109 ? -11.094 -0.831 5.578 1 98.69 109 THR A N 1
ATOM 829 C CA . THR A 1 109 ? -10.758 -1.209 6.945 1 98.69 109 THR A CA 1
ATOM 830 C C . THR A 1 109 ? -9.812 -2.404 6.961 1 98.69 109 THR A C 1
ATOM 832 O O . THR A 1 109 ? -8.836 -2.422 7.719 1 98.69 109 THR A O 1
ATOM 835 N N . ILE A 1 110 ? -10.078 -3.367 6.105 1 98.56 110 ILE A N 1
ATOM 836 C CA . ILE A 1 110 ? -9.281 -4.586 6.039 1 98.56 110 ILE A CA 1
ATOM 837 C C . ILE A 1 110 ? -7.871 -4.254 5.547 1 98.56 110 ILE A C 1
ATOM 839 O O . ILE A 1 110 ? -6.883 -4.734 6.102 1 98.56 110 ILE A O 1
ATOM 843 N N . PHE A 1 111 ? -7.727 -3.383 4.543 1 98.81 111 PHE A N 1
ATOM 844 C CA . PHE A 1 111 ? -6.418 -2.963 4.059 1 98.81 111 PHE A CA 1
ATOM 845 C C . PHE A 1 111 ? -5.641 -2.238 5.156 1 98.81 111 PHE A C 1
ATOM 847 O O . PHE A 1 111 ? -4.457 -2.502 5.363 1 98.81 111 PHE A O 1
ATOM 854 N N . LEU A 1 112 ? -6.312 -1.337 5.848 1 98.88 112 LEU A N 1
ATOM 855 C CA . LEU A 1 112 ? -5.668 -0.573 6.91 1 98.88 112 LEU A CA 1
ATOM 856 C C . LEU A 1 112 ? -5.25 -1.485 8.055 1 98.88 112 LEU A C 1
ATOM 858 O O . LEU A 1 112 ? -4.137 -1.365 8.578 1 98.88 112 LEU A O 1
ATOM 862 N N . ALA A 1 113 ? -6.164 -2.393 8.438 1 98.81 113 ALA A N 1
ATOM 863 C CA . ALA A 1 113 ? -5.867 -3.344 9.5 1 98.81 113 ALA A CA 1
ATOM 864 C C . ALA A 1 113 ? -4.66 -4.207 9.148 1 98.81 113 ALA A C 1
ATOM 866 O O . ALA A 1 113 ? -3.826 -4.504 10.008 1 98.81 113 ALA A O 1
ATOM 867 N N . ASN A 1 114 ? -4.641 -4.656 7.898 1 98.62 114 ASN A N 1
ATOM 868 C CA . ASN A 1 114 ? -3.484 -5.414 7.438 1 98.62 114 ASN A CA 1
ATOM 869 C C . ASN A 1 114 ? -2.199 -4.598 7.551 1 98.62 114 ASN A C 1
ATOM 871 O O . ASN A 1 114 ? -1.191 -5.082 8.062 1 98.62 114 ASN A O 1
ATOM 875 N N . ALA A 1 115 ? -2.211 -3.346 7.125 1 98.62 115 ALA A N 1
ATOM 876 C CA . ALA A 1 115 ? -1.029 -2.49 7.047 1 98.62 115 ALA A CA 1
ATOM 877 C C . ALA A 1 115 ? -0.473 -2.195 8.438 1 98.62 115 ALA A C 1
ATOM 879 O O . ALA A 1 115 ? 0.744 -2.203 8.641 1 98.62 115 ALA A O 1
ATOM 880 N N . VAL A 1 116 ? -1.305 -1.998 9.469 1 98.5 116 VAL A N 1
ATOM 881 C CA . VAL A 1 116 ? -0.838 -1.543 10.773 1 98.5 116 VAL A CA 1
ATOM 882 C C . VAL A 1 116 ? -0.333 -2.732 11.586 1 98.5 116 VAL A C 1
ATOM 884 O O . VAL A 1 116 ? 0.34 -2.557 12.602 1 98.5 116 VAL A O 1
ATOM 887 N N . GLY A 1 117 ? -0.714 -3.961 11.211 1 97.56 117 GLY A N 1
ATOM 888 C CA . GLY A 1 117 ? -0.191 -5.152 11.859 1 97.56 117 GLY A CA 1
ATOM 889 C C . GLY A 1 117 ? -0.759 -5.375 13.25 1 97.56 117 GLY A C 1
ATOM 890 O O . GLY A 1 117 ? -1.637 -4.633 13.695 1 97.56 117 GLY A O 1
ATOM 891 N N . PRO A 1 118 ? -0.236 -6.383 13.938 1 96.06 118 PRO A N 1
ATOM 892 C CA . PRO A 1 118 ? -0.817 -6.816 15.211 1 96.06 118 PRO A CA 1
ATOM 893 C C . PRO A 1 118 ? -0.587 -5.809 16.328 1 96.06 118 PRO A C 1
ATOM 895 O O . PRO A 1 118 ? -1.292 -5.84 17.344 1 96.06 118 PRO A O 1
ATOM 898 N N . HIS A 1 119 ? 0.355 -4.926 16.141 1 96.25 119 HIS A N 1
ATOM 899 C CA . HIS A 1 119 ? 0.654 -3.969 17.203 1 96.25 119 HIS A CA 1
ATOM 900 C C . HIS A 1 119 ? 0.044 -2.604 16.906 1 96.25 119 HIS A C 1
ATOM 902 O O . HIS A 1 119 ? 0.246 -1.648 17.656 1 96.25 119 HIS A O 1
ATOM 908 N N . GLY A 1 120 ? -0.593 -2.514 15.711 1 97.75 120 GLY A N 1
ATOM 909 C CA . GLY A 1 120 ? -1.337 -1.311 15.367 1 97.75 120 GLY A CA 1
ATOM 910 C C . GLY A 1 120 ? -2.822 -1.429 15.656 1 97.75 120 GLY A C 1
ATOM 911 O O . GLY A 1 120 ? -3.281 -2.443 16.188 1 97.75 120 GLY A O 1
ATOM 912 N N . LYS A 1 121 ? -3.527 -0.343 15.359 1 98.38 121 LYS A N 1
ATOM 913 C CA . LYS A 1 121 ? -4.957 -0.323 15.641 1 98.38 121 LYS A CA 1
ATOM 914 C C . LYS A 1 121 ? -5.707 0.527 14.625 1 98.38 121 LYS A C 1
ATOM 916 O O . LYS A 1 121 ? -5.23 1.591 14.219 1 98.38 121 LYS A O 1
ATOM 921 N N . VAL A 1 122 ? -6.863 0.012 14.281 1 98.88 122 VAL A N 1
ATOM 922 C CA . VAL A 1 122 ? -7.801 0.768 13.453 1 98.88 122 VAL A CA 1
ATOM 923 C C . VAL A 1 122 ? -9.109 0.977 14.219 1 98.88 122 VAL A C 1
ATOM 925 O O . VAL A 1 122 ? -9.688 0.021 14.742 1 98.88 122 VAL A O 1
ATOM 928 N N . ILE A 1 123 ? -9.469 2.164 14.414 1 98.88 123 ILE A N 1
ATOM 929 C CA . ILE A 1 123 ? -10.766 2.508 14.984 1 98.88 123 ILE A CA 1
ATOM 930 C C . ILE A 1 123 ? -11.672 3.082 13.898 1 98.88 123 ILE A C 1
ATOM 932 O O . ILE A 1 123 ? -11.422 4.176 13.391 1 98.88 123 ILE A O 1
ATOM 936 N N . SER A 1 124 ? -12.703 2.355 13.547 1 98.75 124 SER A N 1
ATOM 937 C CA . SER A 1 124 ? -13.539 2.705 12.406 1 98.75 124 SER A CA 1
ATOM 938 C C . SER A 1 124 ? -14.938 3.113 12.844 1 98.75 124 SER A C 1
ATOM 940 O O . SER A 1 124 ? -15.602 2.387 13.594 1 98.75 124 SER A O 1
ATOM 942 N N . TYR A 1 125 ? -15.375 4.262 12.406 1 98.62 125 TYR A N 1
ATOM 943 C CA . TYR A 1 125 ? -16.703 4.793 12.68 1 98.62 125 TYR A CA 1
ATOM 944 C C . TYR A 1 125 ? -17.656 4.512 11.516 1 98.62 125 TYR A C 1
ATOM 946 O O . TYR A 1 125 ? -17.328 4.805 10.359 1 98.62 125 TYR A O 1
ATOM 954 N N . GLU A 1 126 ? -18.75 3.914 11.766 1 98.38 126 GLU A N 1
ATOM 955 C CA . GLU A 1 126 ? -19.812 3.672 10.797 1 98.38 126 GLU A CA 1
ATOM 956 C C . GLU A 1 126 ? -21.172 4.039 11.375 1 98.38 126 GLU A C 1
ATOM 958 O O . GLU A 1 126 ? -21.594 3.475 12.391 1 98.38 126 GLU A O 1
ATOM 963 N N . VAL A 1 127 ? -21.859 4.977 10.727 1 97.94 127 VAL A N 1
ATOM 964 C CA . VAL A 1 127 ? -23.094 5.543 11.266 1 97.94 127 VAL A CA 1
ATOM 965 C C . VAL A 1 127 ? -24.266 4.598 10.992 1 97.94 127 VAL A C 1
ATOM 967 O O . VAL A 1 127 ? -25.172 4.473 11.812 1 97.94 127 VAL A O 1
ATOM 970 N N . ARG A 1 128 ? -24.281 3.977 9.82 1 97.69 128 ARG A N 1
ATOM 971 C CA . ARG A 1 128 ? -25.375 3.074 9.469 1 97.69 128 ARG A CA 1
ATOM 972 C C . ARG A 1 128 ? -25.203 1.719 10.141 1 97.69 128 ARG A C 1
ATOM 974 O O . ARG A 1 128 ? -24.203 1.032 9.93 1 97.69 128 ARG A O 1
ATOM 981 N N . LYS A 1 129 ? -26.188 1.272 10.789 1 98 129 LYS A N 1
ATOM 982 C CA . LYS A 1 129 ? -26.141 0.032 11.555 1 98 129 LYS A CA 1
ATOM 983 C C . LYS A 1 129 ? -25.984 -1.177 10.641 1 98 129 LYS A C 1
ATOM 985 O O . LYS A 1 129 ? -25.25 -2.117 10.953 1 98 129 LYS A O 1
ATOM 990 N N . ASP A 1 130 ? -26.719 -1.168 9.547 1 97.56 130 ASP A N 1
ATOM 991 C CA . ASP A 1 130 ? -26.625 -2.299 8.625 1 97.56 130 ASP A CA 1
ATOM 992 C C . ASP A 1 130 ? -25.234 -2.422 8.039 1 97.56 130 ASP A C 1
ATOM 994 O O . ASP A 1 130 ? -24.688 -3.525 7.93 1 97.56 130 ASP A O 1
ATOM 998 N N . PHE A 1 131 ? -24.609 -1.258 7.676 1 97.88 131 PHE A N 1
ATOM 999 C CA . PHE A 1 131 ? -23.234 -1.27 7.191 1 97.88 131 PHE A CA 1
ATOM 1000 C C . PHE A 1 131 ? -22.281 -1.707 8.297 1 97.88 131 PHE A C 1
ATOM 1002 O O . PHE A 1 131 ? -21.359 -2.488 8.047 1 97.88 131 PHE A O 1
ATOM 1009 N N . TYR A 1 132 ? -22.562 -1.23 9.477 1 98 132 TYR A N 1
ATOM 1010 C CA . TYR A 1 132 ? -21.766 -1.602 10.648 1 98 132 TYR A CA 1
ATOM 1011 C C . TYR A 1 132 ? -21.734 -3.115 10.828 1 98 132 TYR A C 1
ATOM 1013 O O . TYR A 1 132 ? -20.672 -3.699 11.031 1 98 132 TYR A O 1
ATOM 1021 N N . GLU A 1 133 ? -22.812 -3.756 10.719 1 98 133 GLU A N 1
ATOM 1022 C CA . GLU A 1 133 ? -22.906 -5.199 10.914 1 98 133 GLU A CA 1
ATOM 1023 C C . GLU A 1 133 ? -22.203 -5.961 9.789 1 98 133 GLU A C 1
ATOM 1025 O O . GLU A 1 133 ? -21.578 -6.988 10.031 1 98 133 GLU A O 1
ATOM 1030 N N . ILE A 1 134 ? -22.375 -5.457 8.625 1 97.75 134 ILE A N 1
ATOM 1031 C CA . ILE A 1 134 ? -21.703 -6.078 7.488 1 97.75 134 ILE A CA 1
ATOM 1032 C C . ILE A 1 134 ? -20.188 -5.98 7.656 1 97.75 134 ILE A C 1
ATOM 1034 O O . ILE A 1 134 ? -19.484 -6.973 7.504 1 97.75 134 ILE A O 1
ATOM 1038 N N . ALA A 1 135 ? -19.719 -4.762 7.98 1 98.12 135 ALA A N 1
ATOM 1039 C CA . ALA A 1 135 ? -18.297 -4.547 8.18 1 98.12 135 ALA A CA 1
ATOM 1040 C C . ALA A 1 135 ? -17.75 -5.438 9.297 1 98.12 135 ALA A C 1
ATOM 1042 O O . ALA A 1 135 ? -16.672 -6.016 9.172 1 98.12 135 ALA A O 1
ATOM 1043 N N . LYS A 1 136 ? -18.516 -5.523 10.312 1 98 136 LYS A N 1
ATOM 1044 C CA . LYS A 1 136 ? -18.125 -6.344 11.453 1 98 136 LYS A CA 1
ATOM 1045 C C . LYS A 1 136 ? -17.875 -7.789 11.031 1 98 136 LYS A C 1
ATOM 1047 O O . LYS A 1 136 ? -16.844 -8.375 11.375 1 98 136 LYS A O 1
ATOM 1052 N N . LYS A 1 137 ? -18.781 -8.328 10.289 1 97.31 137 LYS A N 1
ATOM 1053 C CA . LYS A 1 137 ? -18.656 -9.711 9.828 1 97.31 137 LYS A CA 1
ATOM 1054 C C . LYS A 1 137 ? -17.469 -9.875 8.883 1 97.31 137 LYS A C 1
ATOM 1056 O O . LYS A 1 137 ? -16.734 -10.859 8.969 1 97.31 137 LYS A O 1
ATOM 1061 N N . ASN A 1 138 ? -17.281 -8.914 8.023 1 97.56 138 ASN A N 1
ATOM 1062 C CA . ASN A 1 138 ? -16.203 -9 7.051 1 97.56 138 ASN A CA 1
ATOM 1063 C C . ASN A 1 138 ? -14.836 -8.844 7.723 1 97.56 138 ASN A C 1
ATOM 1065 O O . ASN A 1 138 ? -13.875 -9.516 7.336 1 97.56 138 ASN A O 1
ATOM 1069 N N . ILE A 1 139 ? -14.773 -8.016 8.742 1 97.88 139 ILE A N 1
ATOM 1070 C CA . ILE A 1 139 ? -13.539 -7.824 9.492 1 97.88 139 ILE A CA 1
ATOM 1071 C C . ILE A 1 139 ? -13.203 -9.102 10.266 1 97.88 139 ILE A C 1
ATOM 1073 O O . ILE A 1 139 ? -12.047 -9.508 10.344 1 97.88 139 ILE A O 1
ATOM 1077 N N . GLU A 1 140 ? -14.219 -9.68 10.789 1 96.81 140 GLU A N 1
ATOM 1078 C CA . GLU A 1 140 ? -14.047 -10.969 11.453 1 96.81 140 GLU A CA 1
ATOM 1079 C C . GLU A 1 140 ? -13.578 -12.039 10.477 1 96.81 140 GLU A C 1
ATOM 1081 O O . GLU A 1 140 ? -12.68 -12.82 10.797 1 96.81 140 GLU A O 1
ATOM 1086 N N . LEU A 1 141 ? -14.219 -12.031 9.336 1 95.44 141 LEU A N 1
ATOM 1087 C CA . LEU A 1 141 ? -13.836 -12.969 8.281 1 95.44 141 LEU A CA 1
ATOM 1088 C C . LEU A 1 141 ? -12.359 -12.805 7.93 1 95.44 141 LEU A C 1
ATOM 1090 O O . LEU A 1 141 ? -11.664 -13.797 7.684 1 95.44 141 LEU A O 1
ATOM 1094 N N . ALA A 1 142 ? -11.867 -11.625 7.957 1 96.38 142 ALA A N 1
ATOM 1095 C CA . ALA A 1 142 ? -10.477 -11.328 7.605 1 96.38 142 ALA A CA 1
ATOM 1096 C C . ALA A 1 142 ? -9.539 -11.656 8.758 1 96.38 142 ALA A C 1
ATOM 1098 O O . ALA A 1 142 ? -8.312 -11.672 8.586 1 96.38 142 ALA A O 1
ATOM 1099 N N . GLY A 1 143 ? -10.078 -11.914 9.945 1 95.38 143 GLY A N 1
ATOM 1100 C CA . GLY A 1 143 ? -9.273 -12.25 11.109 1 95.38 143 GLY A CA 1
ATOM 1101 C C . GLY A 1 143 ? -8.664 -11.039 11.781 1 95.38 143 GLY A C 1
ATOM 1102 O O . GLY A 1 143 ? -7.598 -11.133 12.391 1 95.38 143 GLY A O 1
ATOM 1103 N N . PHE A 1 144 ? -9.32 -9.836 11.641 1 97.69 144 PHE A N 1
ATOM 1104 C CA . PHE A 1 144 ? -8.695 -8.617 12.133 1 97.69 144 PHE A CA 1
ATOM 1105 C C . PHE A 1 144 ? -9.484 -8.039 13.305 1 97.69 144 PHE A C 1
ATOM 1107 O O . PHE A 1 144 ? -9.297 -6.875 13.68 1 97.69 144 PHE A O 1
ATOM 1114 N N . SER A 1 145 ? -10.273 -8.805 14.008 1 97.56 145 SER A N 1
ATOM 1115 C CA . SER A 1 145 ? -11.148 -8.32 15.078 1 97.56 145 SER A CA 1
ATOM 1116 C C . SER A 1 145 ? -10.336 -7.766 16.25 1 97.56 145 SER A C 1
ATOM 1118 O O . SER A 1 145 ? -10.789 -6.855 16.938 1 97.56 145 SER A O 1
ATOM 1120 N N . GLU A 1 146 ? -9.141 -8.25 16.375 1 97.38 146 GLU A N 1
ATOM 1121 C CA . GLU A 1 146 ? -8.344 -7.844 17.531 1 97.38 146 GLU A CA 1
ATOM 1122 C C . GLU A 1 146 ? -7.738 -6.461 17.328 1 97.38 146 GLU A C 1
ATOM 1124 O O . GLU A 1 146 ? -7.414 -5.766 18.297 1 97.38 146 GLU A O 1
ATOM 1129 N N . ARG A 1 147 ? -7.547 -6.078 16.062 1 97.56 147 ARG A N 1
ATOM 1130 C CA . ARG A 1 147 ? -6.863 -4.809 15.859 1 97.56 147 ARG A CA 1
ATOM 1131 C C . ARG A 1 147 ? -7.801 -3.773 15.242 1 97.56 147 ARG A C 1
ATOM 1133 O O . ARG A 1 147 ? -7.383 -2.658 14.922 1 97.56 147 ARG A O 1
ATOM 1140 N N . VAL A 1 148 ? -9.094 -4.152 15.133 1 98.69 148 VAL A N 1
ATOM 1141 C CA . VAL A 1 148 ? -10.078 -3.205 14.633 1 98.69 148 VAL A CA 1
ATOM 1142 C C . VAL A 1 148 ? -11.18 -3.002 15.68 1 98.69 148 VAL A C 1
ATOM 1144 O O . VAL A 1 148 ? -11.789 -3.967 16.141 1 98.69 148 VAL A O 1
ATOM 1147 N N . THR A 1 149 ? -11.344 -1.828 16.094 1 98.69 149 THR A N 1
ATOM 1148 C CA . THR A 1 149 ? -12.508 -1.44 16.891 1 98.69 149 THR A CA 1
ATOM 1149 C C . THR A 1 149 ? -13.539 -0.724 16.031 1 98.69 149 THR A C 1
ATOM 1151 O O . THR A 1 149 ? -13.273 0.36 15.5 1 98.69 149 THR A O 1
ATOM 1154 N N . LEU A 1 150 ? -14.641 -1.325 15.852 1 98.5 150 LEU A N 1
ATOM 1155 C CA . LEU A 1 150 ? -15.727 -0.732 15.078 1 98.5 150 LEU A CA 1
ATOM 1156 C C . LEU A 1 150 ? -16.719 -0.03 16 1 98.5 150 LEU A C 1
ATOM 1158 O O . LEU A 1 150 ? -17.203 -0.62 16.969 1 98.5 150 LEU A O 1
ATOM 1162 N N . LYS A 1 151 ? -16.984 1.207 15.68 1 98.44 151 LYS A N 1
ATOM 1163 C CA . LYS A 1 151 ? -17.953 2.002 16.438 1 98.44 151 LYS A CA 1
ATOM 1164 C C . LYS A 1 151 ? -19.156 2.371 15.57 1 98.44 151 LYS A C 1
ATOM 1166 O O . LYS A 1 151 ? -19 2.947 14.492 1 98.44 151 LYS A O 1
ATOM 1171 N N . ASN A 1 152 ? -20.359 2.004 16.031 1 98.5 152 ASN A N 1
ATOM 1172 C CA . ASN A 1 152 ? -21.562 2.498 15.375 1 98.5 152 ASN A CA 1
ATOM 1173 C C . ASN A 1 152 ? -21.922 3.904 15.852 1 98.5 152 ASN A C 1
ATOM 1175 O O . ASN A 1 152 ? -22.828 4.082 16.656 1 98.5 152 ASN A O 1
ATOM 1179 N N . LYS A 1 153 ? -21.141 4.84 15.352 1 98.19 153 LYS A N 1
ATOM 1180 C CA . LYS A 1 153 ? -21.203 6.238 15.766 1 98.19 153 LYS A CA 1
ATOM 1181 C C . LYS A 1 153 ? -20.953 7.172 14.586 1 98.19 153 LYS A C 1
ATOM 1183 O O . LYS A 1 153 ? -20.359 6.762 13.586 1 98.19 153 LYS A O 1
ATOM 1188 N N . ASN A 1 154 ? -21.422 8.336 14.734 1 98.19 154 ASN A N 1
ATOM 1189 C CA . ASN A 1 154 ? -21.156 9.391 13.766 1 98.19 154 ASN A CA 1
ATOM 1190 C C . ASN A 1 154 ? -19.875 10.148 14.102 1 98.19 154 ASN A C 1
ATOM 1192 O O . ASN A 1 154 ? -19.797 10.836 15.117 1 98.19 154 ASN A O 1
ATOM 1196 N N . ILE A 1 155 ? -18.906 10.078 13.242 1 98.38 155 ILE A N 1
ATOM 1197 C CA . ILE A 1 155 ? -17.625 10.711 13.516 1 98.38 155 ILE A CA 1
ATOM 1198 C C . ILE A 1 155 ? -17.781 12.227 13.531 1 98.38 155 ILE A C 1
ATOM 1200 O O . ILE A 1 155 ? -16.984 12.938 14.141 1 98.38 155 ILE A O 1
ATOM 1204 N N . TYR A 1 156 ? -18.875 12.75 12.82 1 98.12 156 TYR A N 1
ATOM 1205 C CA . TYR A 1 156 ? -19.109 14.188 12.789 1 98.12 156 TYR A CA 1
ATOM 1206 C C . TYR A 1 156 ? -19.438 14.727 14.18 1 98.12 156 TYR A C 1
ATOM 1208 O O . TYR A 1 156 ? -19.391 15.938 14.406 1 98.12 156 TYR A O 1
ATOM 1216 N N . ASP A 1 157 ? -19.766 13.797 15.094 1 97.81 157 ASP A N 1
ATOM 1217 C CA . ASP A 1 157 ? -20.078 14.203 16.469 1 97.81 157 ASP A CA 1
ATOM 1218 C C . ASP A 1 157 ? -18.797 14.328 17.297 1 97.81 157 ASP A C 1
ATOM 1220 O O . ASP A 1 157 ? -18.844 14.852 18.422 1 97.81 157 ASP A O 1
ATOM 1224 N N . GLY A 1 158 ? -17.672 13.797 16.797 1 97.31 158 GLY A N 1
ATOM 1225 C CA . GLY A 1 158 ? -16.406 13.898 17.5 1 97.31 158 GLY A CA 1
ATOM 1226 C C . GLY A 1 158 ? -15.594 12.617 17.469 1 97.31 158 GLY A C 1
ATOM 1227 O O . GLY A 1 158 ? -16.109 11.562 17.094 1 97.31 158 GLY A O 1
ATOM 1228 N N . ILE A 1 159 ? -14.367 12.734 17.734 1 97.38 159 ILE A N 1
ATOM 1229 C CA . ILE A 1 159 ? -13.438 11.617 17.859 1 97.38 159 ILE A CA 1
ATOM 1230 C C . ILE A 1 159 ? -13 11.461 19.312 1 97.38 159 ILE A C 1
ATOM 1232 O O . ILE A 1 159 ? -12.523 12.414 19.922 1 97.38 159 ILE A O 1
ATOM 1236 N N . GLU A 1 160 ? -13.125 10.312 19.812 1 94.62 160 GLU A N 1
ATOM 1237 C CA . GLU A 1 160 ? -12.844 10.07 21.219 1 94.62 160 GLU A CA 1
ATOM 1238 C C . GLU A 1 160 ? -11.359 9.82 21.453 1 94.62 160 GLU A C 1
ATOM 1240 O O . GLU A 1 160 ? -10.844 10.094 22.547 1 94.62 160 GLU A O 1
ATOM 1245 N N . GLU A 1 161 ? -10.711 9.312 20.484 1 95.06 161 GLU A N 1
ATOM 1246 C CA . GLU A 1 161 ? -9.297 8.953 20.594 1 95.06 161 GLU A CA 1
ATOM 1247 C C . GLU A 1 161 ? -8.406 10.195 20.5 1 95.06 161 GLU A C 1
ATOM 1249 O O . GLU A 1 161 ? -8.836 11.242 20.016 1 95.06 161 GLU A O 1
ATOM 1254 N N . GLU A 1 162 ? -7.219 10.062 21.062 1 94.56 162 GLU A N 1
ATOM 1255 C CA . GLU A 1 162 ? -6.219 11.125 20.984 1 94.56 162 GLU A CA 1
ATOM 1256 C C . GLU A 1 162 ? -4.883 10.594 20.469 1 94.56 162 GLU A C 1
ATOM 1258 O O . GLU A 1 162 ? -4.594 9.406 20.594 1 94.56 162 GLU A O 1
ATOM 1263 N N . SER A 1 163 ? -4.152 11.492 19.906 1 94.44 163 SER A N 1
ATOM 1264 C CA . SER A 1 163 ? -2.781 11.219 19.484 1 94.44 163 SER A CA 1
ATOM 1265 C C . SER A 1 163 ? -2.727 10.047 18.5 1 94.44 163 SER A C 1
ATOM 1267 O O . SER A 1 163 ? -1.975 9.094 18.719 1 94.44 163 SER A O 1
ATOM 1269 N N . VAL A 1 164 ? -3.473 10.18 17.422 1 97.81 164 VAL A N 1
ATOM 1270 C CA . VAL A 1 164 ? -3.516 9.117 16.422 1 97.81 164 VAL A CA 1
ATOM 1271 C C . VAL A 1 164 ? -2.574 9.453 15.266 1 97.81 164 VAL A C 1
ATOM 1273 O O . VAL A 1 164 ? -2.236 10.617 15.055 1 97.81 164 VAL A O 1
ATOM 1276 N N . ASP A 1 165 ? -2.197 8.508 14.555 1 98.44 165 ASP A N 1
ATOM 1277 C CA . ASP A 1 165 ? -1.212 8.695 13.492 1 98.44 165 ASP A CA 1
ATOM 1278 C C . ASP A 1 165 ? -1.881 9.133 12.195 1 98.44 165 ASP A C 1
ATOM 1280 O O . ASP A 1 165 ? -1.323 9.938 11.438 1 98.44 165 ASP A O 1
ATOM 1284 N N . HIS A 1 166 ? -3.045 8.57 11.938 1 98.81 166 HIS A N 1
ATOM 1285 C CA . HIS A 1 166 ? -3.736 8.844 10.68 1 98.81 166 HIS A CA 1
ATOM 1286 C C . HIS A 1 166 ? -5.242 8.938 10.891 1 98.81 166 HIS A C 1
ATOM 1288 O O . HIS A 1 166 ? -5.793 8.273 11.773 1 98.81 166 HIS A O 1
ATOM 1294 N N . ILE A 1 167 ? -5.879 9.727 10.102 1 98.94 167 ILE A N 1
ATOM 1295 C CA . ILE A 1 167 ? -7.324 9.742 9.891 1 98.94 167 ILE A CA 1
ATOM 1296 C C . ILE A 1 167 ? -7.633 9.492 8.414 1 98.94 167 ILE A C 1
ATOM 1298 O O . ILE A 1 167 ? -7.121 10.188 7.539 1 98.94 167 ILE A O 1
ATOM 1302 N N . VAL A 1 168 ? -8.375 8.484 8.117 1 98.94 168 VAL A N 1
ATOM 1303 C CA . VAL A 1 168 ? -8.734 8.125 6.75 1 98.94 168 VAL A CA 1
ATOM 1304 C C . VAL A 1 168 ? -10.258 8.094 6.605 1 98.94 168 VAL A C 1
ATOM 1306 O O . VAL A 1 168 ? -10.93 7.273 7.227 1 98.94 168 VAL A O 1
ATOM 1309 N N . LEU A 1 169 ? -10.789 8.945 5.711 1 98.88 169 LEU A N 1
ATOM 1310 C CA . LEU A 1 169 ? -12.234 9.141 5.641 1 98.88 169 LEU A CA 1
ATOM 1311 C C . LEU A 1 169 ? -12.766 8.789 4.258 1 98.88 169 LEU A C 1
ATOM 1313 O O . LEU A 1 169 ? -12.219 9.234 3.246 1 98.88 169 LEU A O 1
ATOM 1317 N N . ASP A 1 170 ? -13.695 8.008 4.16 1 98.31 170 ASP A N 1
ATOM 1318 C CA . ASP A 1 170 ? -14.555 7.77 3.006 1 98.31 170 ASP A CA 1
ATOM 1319 C C . ASP A 1 170 ? -15.984 8.227 3.281 1 98.31 170 ASP A C 1
ATOM 1321 O O . ASP A 1 170 ? -16.875 7.402 3.459 1 98.31 170 ASP A O 1
ATOM 1325 N N . LEU A 1 171 ? -16.203 9.539 3.287 1 97.56 171 LEU A N 1
ATOM 1326 C CA . LEU A 1 171 ? -17.438 10.195 3.693 1 97.56 171 LEU A CA 1
ATOM 1327 C C . LEU A 1 171 ? -17.828 11.289 2.697 1 97.56 171 LEU A C 1
ATOM 1329 O O . LEU A 1 171 ? -16.969 11.844 2.016 1 97.56 171 LEU A O 1
ATOM 1333 N N . PRO A 1 172 ? -19.109 11.641 2.695 1 96.19 172 PRO A N 1
ATOM 1334 C CA . PRO A 1 172 ? -19.547 12.688 1.774 1 96.19 172 PRO A CA 1
ATOM 1335 C C . PRO A 1 172 ? -19.016 14.062 2.148 1 96.19 172 PRO A C 1
ATOM 1337 O O . PRO A 1 172 ? -18.781 14.898 1.27 1 96.19 172 PRO A O 1
ATOM 1340 N N . GLN A 1 173 ? -18.797 14.312 3.465 1 98.25 173 GLN A N 1
ATOM 1341 C CA . GLN A 1 173 ? -18.359 15.633 3.92 1 98.25 173 GLN A CA 1
ATOM 1342 C C . GLN A 1 173 ? -17.172 15.523 4.875 1 98.25 173 GLN A C 1
ATOM 1344 O O . GLN A 1 173 ? -17.297 15.867 6.055 1 98.25 173 GLN A O 1
ATOM 1349 N N . PRO A 1 174 ? -16.047 15.164 4.348 1 98.5 174 PRO A N 1
ATOM 1350 C CA . PRO A 1 174 ? -14.898 14.984 5.234 1 98.5 174 PRO A CA 1
ATOM 1351 C C . PRO A 1 174 ? -14.492 16.281 5.938 1 98.5 174 PRO A C 1
ATOM 1353 O O . PRO A 1 174 ? -13.836 16.234 6.984 1 98.5 174 PRO A O 1
ATOM 1356 N N . GLU A 1 175 ? -14.852 17.469 5.391 1 98.19 175 GLU A N 1
ATOM 1357 C CA . GLU A 1 175 ? -14.492 18.766 5.969 1 98.19 175 GLU A CA 1
ATOM 1358 C C . GLU A 1 175 ? -15.062 18.906 7.379 1 98.19 175 GLU A C 1
ATOM 1360 O O . GLU A 1 175 ? -14.516 19.641 8.203 1 98.19 175 GLU A O 1
ATOM 1365 N N . ASN A 1 176 ? -16.141 18.188 7.664 1 98.31 176 ASN A N 1
ATOM 1366 C CA . ASN A 1 176 ? -16.766 18.281 8.969 1 98.31 176 ASN A CA 1
ATOM 1367 C C . ASN A 1 176 ? -15.93 17.594 10.047 1 98.31 176 ASN A C 1
ATOM 1369 O O . ASN A 1 176 ? -16.219 17.734 11.242 1 98.31 176 ASN A O 1
ATOM 1373 N N . VAL A 1 177 ? -14.844 16.922 9.68 1 98.5 177 VAL A N 1
ATOM 1374 C CA . VAL A 1 177 ? -13.992 16.219 10.633 1 98.5 177 VAL A CA 1
ATOM 1375 C C . VAL A 1 177 ? -12.75 17.062 10.922 1 98.5 177 VAL A C 1
ATOM 1377 O O . VAL A 1 177 ? -12 16.766 11.852 1 98.5 177 VAL A O 1
ATOM 1380 N N . LEU A 1 178 ? -12.477 18.141 10.141 1 97.81 178 LEU A N 1
ATOM 1381 C CA . LEU A 1 178 ? -11.266 18.953 10.219 1 97.81 178 LEU A CA 1
ATOM 1382 C C . LEU A 1 178 ? -11.078 19.516 11.625 1 97.81 178 LEU A C 1
ATOM 1384 O O . LEU A 1 178 ? -9.984 19.453 12.18 1 97.81 178 LEU A O 1
ATOM 1388 N N . PRO A 1 179 ? -12.188 20.016 12.289 1 96.56 179 PRO A N 1
ATOM 1389 C CA . PRO A 1 179 ? -11.992 20.578 13.625 1 96.56 179 PRO A CA 1
ATOM 1390 C C . PRO A 1 179 ? -11.453 19.562 14.625 1 96.56 179 PRO A C 1
ATOM 1392 O O . PRO A 1 179 ? -10.656 19.906 15.5 1 96.56 179 PRO A O 1
ATOM 1395 N N . TYR A 1 180 ? -11.867 18.297 14.508 1 97.44 180 TYR A N 1
ATOM 1396 C CA . TYR A 1 180 ? -11.43 17.25 15.422 1 97.44 180 TYR A CA 1
ATOM 1397 C C . TYR A 1 180 ? -10.031 16.766 15.07 1 97.44 180 TYR A C 1
ATOM 1399 O O . TYR A 1 180 ? -9.266 16.375 15.945 1 97.44 180 TYR A O 1
ATOM 1407 N N . ALA A 1 181 ? -9.742 16.734 13.766 1 96.94 181 ALA A N 1
ATOM 1408 C CA . ALA A 1 181 ? -8.453 16.234 13.273 1 96.94 181 ALA A CA 1
ATOM 1409 C C . ALA A 1 181 ? -7.301 17.047 13.852 1 96.94 181 ALA A C 1
ATOM 1411 O O . ALA A 1 181 ? -6.262 16.5 14.219 1 96.94 181 ALA A O 1
ATOM 1412 N N . VAL A 1 182 ? -7.488 18.359 13.961 1 95.88 182 VAL A N 1
ATOM 1413 C CA . VAL A 1 182 ? -6.457 19.266 14.461 1 95.88 182 VAL A CA 1
ATOM 1414 C C . VAL A 1 182 ? -6.07 18.859 15.883 1 95.88 182 VAL A C 1
ATOM 1416 O O . VAL A 1 182 ? -4.895 18.906 16.25 1 95.88 182 VAL A O 1
ATOM 1419 N N . ASP A 1 183 ? -7.031 18.359 16.609 1 95.38 183 ASP A N 1
ATOM 1420 C CA . ASP A 1 183 ? -6.812 18.047 18.016 1 95.38 183 ASP A CA 1
ATOM 1421 C C . ASP A 1 183 ? -6.262 16.625 18.188 1 95.38 183 ASP A C 1
ATOM 1423 O O . ASP A 1 183 ? -5.449 16.375 19.078 1 95.38 183 ASP A O 1
ATOM 1427 N N . VAL A 1 184 ? -6.645 15.781 17.328 1 97.31 184 VAL A N 1
ATOM 1428 C CA . VAL A 1 184 ? -6.461 14.367 17.625 1 97.31 184 VAL A CA 1
ATOM 1429 C C . VAL A 1 184 ? -5.246 13.828 16.875 1 97.31 184 VAL A C 1
ATOM 1431 O O . VAL A 1 184 ? -4.574 12.906 17.344 1 97.31 184 VAL A O 1
ATOM 1434 N N . LEU A 1 185 ? -4.926 14.367 15.734 1 97.69 185 LEU A N 1
ATOM 1435 C CA . LEU A 1 185 ? -3.828 13.883 14.906 1 97.69 185 LEU A CA 1
ATOM 1436 C C . LEU A 1 185 ? -2.48 14.25 15.516 1 97.69 185 LEU A C 1
ATOM 1438 O O . LEU A 1 185 ? -2.291 15.383 15.969 1 97.69 185 LEU A O 1
ATOM 1442 N N . ARG A 1 186 ? -1.547 13.375 15.555 1 97.12 186 ARG A N 1
ATOM 1443 C CA . ARG A 1 186 ? -0.17 13.672 15.938 1 97.12 186 ARG A CA 1
ATOM 1444 C C . ARG A 1 186 ? 0.507 14.555 14.883 1 97.12 186 ARG A C 1
ATOM 1446 O O . ARG A 1 186 ? 0.198 14.453 13.695 1 97.12 186 ARG A O 1
ATOM 1453 N N . PRO A 1 187 ? 1.437 15.375 15.359 1 96.62 187 PRO A N 1
ATOM 1454 C CA . PRO A 1 187 ? 2.236 16.078 14.352 1 96.62 187 PRO A CA 1
ATOM 1455 C C . PRO A 1 187 ? 2.932 15.117 13.383 1 96.62 187 PRO A C 1
ATOM 1457 O O . PRO A 1 187 ? 3.543 14.141 13.812 1 96.62 187 PRO A O 1
ATOM 1460 N N . GLY A 1 188 ? 2.766 15.422 12.109 1 96.75 188 GLY A N 1
ATOM 1461 C CA . GLY A 1 188 ? 3.328 14.555 11.094 1 96.75 188 GLY A CA 1
ATOM 1462 C C . GLY A 1 188 ? 2.344 13.523 10.578 1 96.75 188 GLY A C 1
ATOM 1463 O O . GLY A 1 188 ? 2.59 12.875 9.562 1 96.75 188 GLY A O 1
ATOM 1464 N N . GLY A 1 189 ? 1.259 13.398 11.297 1 97.81 189 GLY A N 1
ATOM 1465 C CA . GLY A 1 189 ? 0.232 12.453 10.883 1 97.81 189 GLY A CA 1
ATOM 1466 C C . GLY A 1 189 ? -0.571 12.93 9.688 1 97.81 189 GLY A C 1
ATOM 1467 O O . GLY A 1 189 ? -0.507 14.102 9.32 1 97.81 189 GLY A O 1
ATOM 1468 N N . TYR A 1 190 ? -1.332 12.016 9.117 1 98.75 190 TYR A N 1
ATOM 1469 C CA . TYR A 1 190 ? -2.045 12.352 7.891 1 98.75 190 TYR A CA 1
ATOM 1470 C C . TYR A 1 190 ? -3.553 12.32 8.109 1 98.75 190 TYR A C 1
ATOM 1472 O O . TYR A 1 190 ? -4.066 11.438 8.805 1 98.75 190 TYR A O 1
ATOM 1480 N N . PHE A 1 191 ? -4.215 13.336 7.594 1 98.81 191 PHE A N 1
ATOM 1481 C CA . PHE A 1 191 ? -5.641 13.344 7.285 1 98.81 191 PHE A CA 1
ATOM 1482 C C . PHE A 1 191 ? -5.879 13.023 5.816 1 98.81 191 PHE A C 1
ATOM 1484 O O . PHE A 1 191 ? -5.449 13.773 4.934 1 98.81 191 PHE A O 1
ATOM 1491 N N . VAL A 1 192 ? -6.551 11.898 5.531 1 98.94 192 VAL A N 1
ATOM 1492 C CA . VAL A 1 192 ? -6.816 11.469 4.164 1 98.94 192 VAL A CA 1
ATOM 1493 C C . VAL A 1 192 ? -8.32 11.453 3.91 1 98.94 192 VAL A C 1
ATOM 1495 O O . VAL A 1 192 ? -9.078 10.852 4.676 1 98.94 192 VAL A O 1
ATOM 1498 N N . ALA A 1 193 ? -8.734 12.109 2.867 1 98.88 193 ALA A N 1
ATOM 1499 C CA . ALA A 1 193 ? -10.141 12.109 2.463 1 98.88 193 ALA A CA 1
ATOM 1500 C C . ALA A 1 193 ? -10.312 11.484 1.08 1 98.88 193 ALA A C 1
ATOM 1502 O O . ALA A 1 193 ? -9.703 11.938 0.109 1 98.88 193 ALA A O 1
ATOM 1503 N N . TYR A 1 194 ? -11.07 10.469 1.017 1 98.69 194 TYR A N 1
ATOM 1504 C CA . TYR A 1 194 ? -11.461 9.828 -0.235 1 98.69 194 TYR A CA 1
ATOM 1505 C C . TYR A 1 194 ? -12.844 10.305 -0.676 1 98.69 194 TYR A C 1
ATOM 1507 O O . TYR A 1 194 ? -13.836 10.062 0.011 1 98.69 194 TYR A O 1
ATOM 1515 N N . THR A 1 195 ? -12.914 10.992 -1.837 1 98.12 195 THR A N 1
ATOM 1516 C CA . THR A 1 195 ? -14.172 11.547 -2.324 1 98.12 195 THR A CA 1
ATOM 1517 C C . THR A 1 195 ? -14.352 11.25 -3.811 1 98.12 195 THR A C 1
ATOM 1519 O O . THR A 1 195 ? -13.438 11.469 -4.609 1 98.12 195 THR A O 1
ATOM 1522 N N . PRO A 1 196 ? -15.539 10.82 -4.215 1 95.12 196 PRO A N 1
ATOM 1523 C CA . PRO A 1 196 ? -15.758 10.445 -5.613 1 95.12 196 PRO A CA 1
ATOM 1524 C C . PRO A 1 196 ? -15.93 11.648 -6.527 1 95.12 196 PRO A C 1
ATOM 1526 O O . PRO A 1 196 ? -15.664 11.562 -7.73 1 95.12 196 PRO A O 1
ATOM 1529 N N . CYS A 1 197 ? -16.391 12.836 -5.961 1 95.31 197 CYS A N 1
ATOM 1530 C CA . CYS A 1 197 ? -16.781 13.938 -6.832 1 95.31 197 CYS A CA 1
ATOM 1531 C C . CYS A 1 197 ? -15.859 15.133 -6.652 1 95.31 197 CYS A C 1
ATOM 1533 O O . CYS A 1 197 ? -15.469 15.461 -5.531 1 95.31 197 CYS A O 1
ATOM 1535 N N . MET A 1 198 ? -15.602 15.805 -7.727 1 94.75 198 MET A N 1
ATOM 1536 C CA . MET A 1 198 ? -14.719 16.969 -7.723 1 94.75 198 MET A CA 1
ATOM 1537 C C . MET A 1 198 ? -15.266 18.062 -6.828 1 94.75 198 MET A C 1
ATOM 1539 O O . MET A 1 198 ? -14.508 18.781 -6.18 1 94.75 198 MET A O 1
ATOM 1543 N N . ASN A 1 199 ? -16.594 18.188 -6.82 1 95 199 ASN A N 1
ATOM 1544 C CA . ASN A 1 199 ? -17.203 19.234 -6.016 1 95 199 ASN A CA 1
ATOM 1545 C C . ASN A 1 199 ? -16.969 19.016 -4.527 1 95 199 ASN A C 1
ATOM 1547 O O . ASN A 1 199 ? -16.891 19.969 -3.754 1 95 199 ASN A O 1
ATOM 1551 N N . GLN A 1 200 ? -16.891 17.75 -4.125 1 96.62 200 GLN A N 1
ATOM 1552 C CA . GLN A 1 200 ? -16.594 17.438 -2.734 1 96.62 200 GLN A CA 1
ATOM 1553 C C . GLN A 1 200 ? -15.172 17.859 -2.369 1 96.62 200 GLN A C 1
ATOM 1555 O O . GLN A 1 200 ? -14.938 18.375 -1.274 1 96.62 200 GLN A O 1
ATOM 1560 N N . VAL A 1 201 ? -14.242 17.688 -3.328 1 97.62 201 VAL A N 1
ATOM 1561 C CA . VAL A 1 201 ? -12.867 18.125 -3.117 1 97.62 201 VAL A CA 1
ATOM 1562 C C . VAL A 1 201 ? -12.82 19.641 -2.977 1 97.62 201 VAL A C 1
ATOM 1564 O O . VAL A 1 201 ? -12.188 20.172 -2.061 1 97.62 201 VAL A O 1
ATOM 1567 N N . HIS A 1 202 ? -13.508 20.266 -3.83 1 96.62 202 HIS A N 1
ATOM 1568 C CA . HIS A 1 202 ? -13.523 21.734 -3.826 1 96.62 202 HIS A CA 1
ATOM 1569 C C . HIS A 1 202 ? -14.094 22.266 -2.521 1 96.62 202 HIS A C 1
ATOM 1571 O O . HIS A 1 202 ? -13.539 23.203 -1.931 1 96.62 202 HIS A O 1
ATOM 1577 N N . ARG A 1 203 ? -15.227 21.719 -2.121 1 96.06 203 ARG A N 1
ATOM 1578 C CA . ARG A 1 203 ? -15.836 22.109 -0.854 1 96.06 203 ARG A CA 1
ATOM 1579 C C . ARG A 1 203 ? -14.883 21.859 0.311 1 96.06 203 ARG A C 1
ATOM 1581 O O . ARG A 1 203 ? -14.766 22.703 1.208 1 96.06 203 ARG A O 1
ATOM 1588 N N . PHE A 1 204 ? -14.227 20.797 0.322 1 97.75 204 PHE A N 1
ATOM 1589 C CA . PHE A 1 204 ? -13.242 20.469 1.347 1 97.75 204 PHE A CA 1
ATOM 1590 C C . PHE A 1 204 ? -12.164 21.547 1.429 1 97.75 204 PHE A C 1
ATOM 1592 O O . PHE A 1 204 ? -11.805 21.984 2.521 1 97.75 204 PHE A O 1
ATOM 1599 N N . PHE A 1 205 ? -11.633 21.938 0.312 1 97.06 205 PHE A N 1
ATOM 1600 C CA . PHE A 1 205 ? -10.547 22.906 0.268 1 97.06 205 PHE A CA 1
ATOM 1601 C C . PHE A 1 205 ? -11.008 24.281 0.747 1 97.06 205 PHE A C 1
ATOM 1603 O O . PHE A 1 205 ? -10.242 25.016 1.354 1 97.06 205 PHE A O 1
ATOM 1610 N N . GLN A 1 206 ? -12.281 24.594 0.459 1 95.94 206 GLN A N 1
ATOM 1611 C CA . GLN A 1 206 ? -12.828 25.828 1.002 1 95.94 206 GLN A CA 1
ATOM 1612 C C . GLN A 1 206 ? -12.844 25.812 2.527 1 95.94 206 GLN A C 1
ATOM 1614 O O . GLN A 1 206 ? -12.43 26.766 3.176 1 95.94 206 GLN A O 1
ATOM 1619 N N . ALA A 1 207 ? -13.281 24.719 3.059 1 96.81 207 ALA A N 1
ATOM 1620 C CA . ALA A 1 207 ? -13.328 24.578 4.512 1 96.81 207 ALA A CA 1
ATOM 1621 C C . ALA A 1 207 ? -11.93 24.547 5.109 1 96.81 207 ALA A C 1
ATOM 1623 O O . ALA A 1 207 ? -11.703 25.062 6.203 1 96.81 207 ALA A O 1
ATOM 1624 N N . LEU A 1 208 ? -11.016 23.953 4.371 1 97.06 208 LEU A N 1
ATOM 1625 C CA . LEU A 1 208 ? -9.641 23.781 4.828 1 97.06 208 LEU A CA 1
ATOM 1626 C C . LEU A 1 208 ? -8.961 25.125 5.043 1 97.06 208 LEU A C 1
ATOM 1628 O O . LEU A 1 208 ? -8.008 25.234 5.82 1 97.06 208 LEU A O 1
ATOM 1632 N N . GLU A 1 209 ? -9.445 26.172 4.41 1 95.88 209 GLU A N 1
ATOM 1633 C CA . GLU A 1 209 ? -8.836 27.5 4.512 1 95.88 209 GLU A CA 1
ATOM 1634 C C . GLU A 1 209 ? -8.758 27.953 5.965 1 95.88 209 GLU A C 1
ATOM 1636 O O . GLU A 1 209 ? -7.801 28.625 6.363 1 95.88 209 GLU A O 1
ATOM 1641 N N . GLU A 1 210 ? -9.719 27.562 6.777 1 96.31 210 GLU A N 1
ATOM 1642 C CA . GLU A 1 210 ? -9.766 27.953 8.188 1 96.31 210 GLU A CA 1
ATOM 1643 C C . GLU A 1 210 ? -8.719 27.203 9 1 96.31 210 GLU A C 1
ATOM 1645 O O . GLU A 1 210 ? -8.406 27.594 10.133 1 96.31 210 GLU A O 1
ATOM 1650 N N . TYR A 1 211 ? -8.18 26.172 8.414 1 96.62 211 TYR A N 1
ATOM 1651 C CA . TYR A 1 211 ? -7.258 25.312 9.148 1 96.62 211 TYR A CA 1
ATOM 1652 C C . TYR A 1 211 ? -5.895 25.266 8.477 1 96.62 211 TYR A C 1
ATOM 1654 O O . TYR A 1 211 ? -5.07 24.406 8.781 1 96.62 211 TYR A O 1
ATOM 1662 N N . ARG A 1 212 ? -5.645 26.047 7.566 1 93.19 212 ARG A N 1
ATOM 1663 C CA . ARG A 1 212 ? -4.465 26.016 6.711 1 93.19 212 ARG A CA 1
ATOM 1664 C C . ARG A 1 212 ? -3.184 26.094 7.535 1 93.19 212 ARG A C 1
ATOM 1666 O O . ARG A 1 212 ? -2.16 25.516 7.152 1 93.19 212 ARG A O 1
ATOM 1673 N N . GLY A 1 213 ? -3.213 26.703 8.641 1 94 213 GLY A N 1
ATOM 1674 C CA . GLY A 1 213 ? -2.029 26.875 9.477 1 94 213 GLY A CA 1
ATOM 1675 C C . GLY A 1 213 ? -1.636 25.609 10.211 1 94 213 GLY A C 1
ATOM 1676 O O . GLY A 1 213 ? -0.522 25.5 10.734 1 94 213 GLY A O 1
ATOM 1677 N N . HIS A 1 214 ? -2.518 24.594 10.195 1 96.44 214 HIS A N 1
ATOM 1678 C CA . HIS A 1 214 ? -2.297 23.391 10.984 1 96.44 214 HIS A CA 1
ATOM 1679 C C . HIS A 1 214 ? -1.747 22.266 10.109 1 96.44 214 HIS A C 1
ATOM 1681 O O . HIS A 1 214 ? -1.335 21.219 10.625 1 96.44 214 HIS A O 1
ATOM 1687 N N . PHE A 1 215 ? -1.703 22.469 8.781 1 97 215 PHE A N 1
ATOM 1688 C CA . PHE A 1 215 ? -1.345 21.391 7.867 1 97 215 PHE A CA 1
ATOM 1689 C C . PHE A 1 215 ? -0.348 21.875 6.82 1 97 215 PHE A C 1
ATOM 1691 O O . PHE A 1 215 ? -0.28 23.078 6.531 1 97 215 PHE A O 1
ATOM 1698 N N . MET A 1 216 ? 0.394 20.938 6.273 1 96.31 216 MET A N 1
ATOM 1699 C CA . MET A 1 216 ? 1.198 21.203 5.086 1 96.31 216 MET A CA 1
ATOM 1700 C C . MET A 1 216 ? 0.311 21.391 3.859 1 96.31 216 MET A C 1
ATOM 1702 O O . MET A 1 216 ? -0.905 21.203 3.936 1 96.31 216 MET A O 1
ATOM 1706 N N . ARG A 1 217 ? 0.947 21.812 2.781 1 95 217 ARG A N 1
ATOM 1707 C CA . ARG A 1 217 ? 0.202 21.953 1.534 1 95 217 ARG A CA 1
ATOM 1708 C C . ARG A 1 217 ? -0.481 20.641 1.15 1 95 217 ARG A C 1
ATOM 1710 O O . ARG A 1 217 ? 0.166 19.594 1.077 1 95 217 ARG A O 1
ATOM 1717 N N . PRO A 1 218 ? -1.76 20.719 0.918 1 96.44 218 PRO A N 1
ATOM 1718 C CA . PRO A 1 218 ? -2.496 19.5 0.588 1 96.44 218 PRO A CA 1
ATOM 1719 C C . PRO A 1 218 ? -2.117 18.938 -0.779 1 96.44 218 PRO A C 1
ATOM 1721 O O . PRO A 1 218 ? -1.625 19.672 -1.64 1 96.44 218 PRO A O 1
ATOM 1724 N N . ARG A 1 219 ? -2.293 17.672 -0.956 1 97.06 219 ARG A N 1
ATOM 1725 C CA . ARG A 1 219 ? -2.148 16.969 -2.23 1 97.06 219 ARG A CA 1
ATOM 1726 C C . ARG A 1 219 ? -3.422 16.219 -2.584 1 97.06 219 ARG A C 1
ATOM 1728 O O . ARG A 1 219 ? -4 15.539 -1.734 1 97.06 219 ARG A O 1
ATOM 1735 N N . VAL A 1 220 ? -3.877 16.375 -3.791 1 98 220 VAL 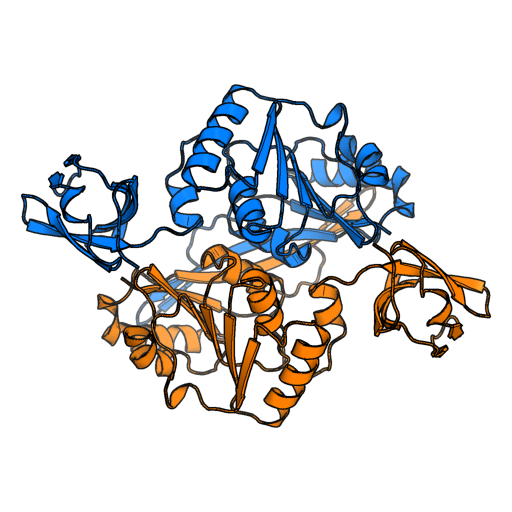A N 1
ATOM 1736 C CA . VAL A 1 220 ? -5.039 15.641 -4.289 1 98 220 VAL A CA 1
ATOM 1737 C C . VAL A 1 220 ? -4.641 14.812 -5.512 1 98 220 VAL A C 1
ATOM 1739 O O . VAL A 1 220 ? -4.074 15.336 -6.469 1 98 220 VAL A O 1
ATOM 1742 N N . VAL A 1 221 ? -5.012 13.539 -5.484 1 97.94 221 VAL A N 1
ATOM 1743 C CA . VAL A 1 221 ? -4.605 12.703 -6.613 1 97.94 221 VAL A CA 1
ATOM 1744 C C . VAL A 1 221 ? -5.781 11.844 -7.066 1 97.94 221 VAL A C 1
ATOM 1746 O O . VAL A 1 221 ? -6.711 11.586 -6.297 1 97.94 221 VAL A O 1
ATOM 1749 N N . GLU A 1 222 ? -5.734 11.5 -8.305 1 97.06 222 GLU A N 1
ATOM 1750 C CA . GLU A 1 222 ? -6.566 10.484 -8.945 1 97.06 222 GLU A CA 1
ATOM 1751 C C . GLU A 1 222 ? -5.723 9.312 -9.438 1 97.06 222 GLU A C 1
ATOM 1753 O O . GLU A 1 222 ? -4.684 9.508 -10.062 1 97.06 222 GLU A O 1
ATOM 1758 N N . VAL A 1 223 ? -6.172 8.141 -9.133 1 96.5 223 VAL A N 1
ATOM 1759 C CA . VAL A 1 223 ? -5.395 6.953 -9.461 1 96.5 223 VAL A CA 1
ATOM 1760 C C . VAL A 1 223 ? -6.07 6.191 -10.602 1 96.5 223 VAL A C 1
ATOM 1762 O O . VAL A 1 223 ? -7.242 5.824 -10.5 1 96.5 223 VAL A O 1
ATOM 1765 N N . LEU A 1 224 ? -5.363 5.945 -11.633 1 95.25 224 LEU A N 1
ATOM 1766 C CA . LEU A 1 224 ? -5.805 5.113 -12.75 1 95.25 224 LEU A CA 1
ATOM 1767 C C . LEU A 1 224 ? -4.891 3.902 -12.914 1 95.25 224 LEU A C 1
ATOM 1769 O O . LEU A 1 224 ? -3.666 4.043 -12.938 1 95.25 224 LEU A O 1
ATOM 1773 N N . VAL A 1 225 ? -5.477 2.758 -12.969 1 95.75 225 VAL A N 1
ATOM 1774 C CA . VAL A 1 225 ? -4.746 1.525 -13.242 1 95.75 225 VAL A CA 1
ATOM 1775 C C . VAL A 1 225 ? -5.273 0.881 -14.523 1 95.75 225 VAL A C 1
ATOM 1777 O O . VAL A 1 225 ? -6.461 0.581 -14.625 1 95.75 22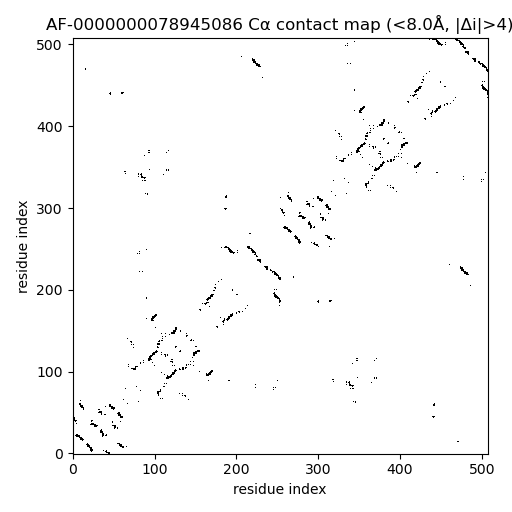5 VAL A O 1
ATOM 1780 N N . ARG A 1 226 ? -4.359 0.712 -15.43 1 95.12 226 ARG A N 1
ATOM 1781 C CA . ARG A 1 226 ? -4.715 0.095 -16.703 1 95.12 226 ARG A CA 1
ATOM 1782 C C . ARG A 1 226 ? -4.125 -1.306 -16.812 1 95.12 226 ARG A C 1
ATOM 1784 O O . ARG A 1 226 ? -2.91 -1.484 -16.688 1 95.12 226 ARG A O 1
ATOM 1791 N N . GLU A 1 227 ? -5.004 -2.219 -17.078 1 95.94 227 GLU A N 1
ATOM 1792 C CA . GLU A 1 227 ? -4.543 -3.586 -17.297 1 95.94 227 GLU A CA 1
ATOM 1793 C C . GLU A 1 227 ? -4.211 -3.82 -18.766 1 95.94 227 GLU A C 1
ATOM 1795 O O . GLU A 1 227 ? -4.84 -3.236 -19.656 1 95.94 227 GLU A O 1
ATOM 1800 N N . HIS A 1 228 ? -3.27 -4.684 -19.031 1 95.81 228 HIS A N 1
ATOM 1801 C CA . HIS A 1 228 ? -2.844 -4.984 -20.391 1 95.81 228 HIS A CA 1
ATOM 1802 C C . HIS A 1 228 ? -3.127 -6.441 -20.75 1 95.81 228 HIS A C 1
ATOM 1804 O O . HIS A 1 228 ? -2.969 -7.332 -19.906 1 95.81 228 HIS A O 1
ATOM 1810 N N . GLU A 1 229 ? -3.561 -6.602 -21.922 1 94.31 229 GLU A N 1
ATOM 1811 C CA . GLU A 1 229 ? -3.643 -7.934 -22.516 1 94.31 229 GLU A CA 1
ATOM 1812 C C . GLU A 1 229 ? -2.346 -8.297 -23.234 1 94.31 229 GLU A C 1
ATOM 1814 O O . GLU A 1 229 ? -1.855 -7.535 -24.062 1 94.31 229 GLU A O 1
ATOM 1819 N N . VAL A 1 230 ? -1.798 -9.453 -22.859 1 94.19 230 VAL A N 1
ATOM 1820 C CA . VAL A 1 230 ? -0.546 -9.891 -23.469 1 94.19 230 VAL A CA 1
ATOM 1821 C C . VAL A 1 230 ? -0.763 -11.211 -24.219 1 94.19 230 VAL A C 1
ATOM 1823 O O . VAL A 1 230 ? -1.123 -12.219 -23.609 1 94.19 230 VAL A O 1
ATOM 1826 N N . LYS A 1 231 ? -0.583 -11.188 -25.484 1 90.38 231 LYS A N 1
ATOM 1827 C CA . LYS A 1 231 ? -0.621 -12.352 -26.359 1 90.38 231 LYS A CA 1
ATOM 1828 C C . LYS A 1 231 ? 0.701 -12.523 -27.109 1 90.38 231 LYS A C 1
ATOM 1830 O O . LYS A 1 231 ? 1.586 -11.672 -27.016 1 90.38 231 LYS A O 1
ATOM 1835 N N . ARG A 1 232 ? 0.836 -13.586 -27.719 1 86.56 232 ARG A N 1
ATOM 1836 C CA . ARG A 1 232 ? 2.078 -13.914 -28.422 1 86.56 232 ARG A CA 1
ATOM 1837 C C . ARG A 1 232 ? 2.484 -12.797 -29.375 1 86.56 232 ARG A C 1
ATOM 1839 O O . ARG A 1 232 ? 3.65 -12.398 -29.406 1 86.56 232 ARG A O 1
ATOM 1846 N N . GLU A 1 233 ? 1.568 -12.156 -30.078 1 86.44 233 GLU A N 1
ATOM 1847 C CA . GLU A 1 233 ? 1.936 -11.195 -31.125 1 86.44 233 GLU A CA 1
ATOM 1848 C C . GLU A 1 233 ? 1.466 -9.789 -30.766 1 86.44 233 GLU A C 1
ATOM 1850 O O . GLU A 1 233 ? 1.64 -8.859 -31.547 1 86.44 233 GLU A O 1
ATOM 1855 N N . CYS A 1 234 ? 0.819 -9.742 -29.625 1 87.5 234 CYS A N 1
ATOM 1856 C CA . CYS A 1 234 ? 0.232 -8.43 -29.359 1 87.5 234 CYS A CA 1
ATOM 1857 C C . CYS A 1 234 ? 0.14 -8.164 -27.859 1 87.5 234 CYS A C 1
ATOM 1859 O O . CYS A 1 234 ? -0.293 -9.031 -27.094 1 87.5 234 CYS A O 1
ATOM 1861 N N . MET A 1 235 ? 0.654 -7.059 -27.469 1 90.25 235 MET A N 1
ATOM 1862 C CA . MET A 1 235 ? 0.398 -6.5 -26.141 1 90.25 235 MET A CA 1
ATOM 1863 C C . MET A 1 235 ? -0.297 -5.148 -26.25 1 90.25 235 MET A C 1
ATOM 1865 O O . MET A 1 235 ? 0.206 -4.234 -26.906 1 90.25 235 MET A O 1
ATOM 1869 N N . ARG A 1 236 ? -1.448 -5.047 -25.672 1 90.62 236 ARG A N 1
ATOM 1870 C CA . ARG A 1 236 ? -2.219 -3.809 -25.734 1 90.62 236 ARG A CA 1
ATOM 1871 C C . ARG A 1 236 ? -3.033 -3.6 -24.469 1 90.62 236 ARG A C 1
ATOM 1873 O O . ARG A 1 236 ? -3.322 -4.555 -23.75 1 90.62 236 ARG A O 1
ATOM 1880 N N . PRO A 1 237 ? -3.379 -2.324 -24.156 1 90.25 237 PRO A N 1
ATOM 1881 C CA . PRO A 1 237 ? -4.289 -2.105 -23.031 1 90.25 237 PRO A CA 1
ATOM 1882 C C . PRO A 1 237 ? -5.645 -2.779 -23.219 1 90.25 237 PRO A C 1
ATOM 1884 O O . PRO A 1 237 ? -6.137 -2.865 -24.344 1 90.25 237 PRO A O 1
ATOM 1887 N N . LYS A 1 238 ? -6.172 -3.258 -22.109 1 91.5 238 LYS A N 1
ATOM 1888 C CA . LYS A 1 238 ? -7.562 -3.689 -22.188 1 91.5 238 LYS A CA 1
ATOM 1889 C C . LYS A 1 238 ? -8.477 -2.537 -22.594 1 91.5 238 LYS A C 1
ATOM 1891 O O . LYS A 1 238 ? -8.242 -1.39 -22.219 1 91.5 238 LYS A O 1
ATOM 1896 N N . THR A 1 239 ? -9.492 -2.826 -23.219 1 85.94 239 THR A N 1
ATOM 1897 C CA . THR A 1 239 ? -10.391 -1.821 -23.781 1 85.94 239 THR A CA 1
ATOM 1898 C C . THR A 1 239 ? -11.125 -1.079 -22.656 1 85.94 239 THR A C 1
ATOM 1900 O O . THR A 1 239 ? -11.305 0.139 -22.734 1 85.94 239 THR A O 1
ATOM 1903 N N . THR A 1 240 ? -11.594 -1.87 -21.688 1 86 240 THR A N 1
ATOM 1904 C CA . THR A 1 240 ? -12.312 -1.274 -20.562 1 86 240 THR A CA 1
ATOM 1905 C C . THR A 1 240 ? -11.438 -1.253 -19.312 1 86 240 THR A C 1
ATOM 1907 O O . THR A 1 240 ? -10.562 -2.105 -19.156 1 86 240 THR A O 1
ATOM 1910 N N . MET A 1 241 ? -11.555 -0.237 -18.625 1 82.5 241 MET A N 1
ATOM 1911 C CA . MET A 1 241 ? -10.859 -0.155 -17.344 1 82.5 241 MET A CA 1
ATOM 1912 C C . MET A 1 241 ? -11.734 0.501 -16.281 1 82.5 241 MET A C 1
ATOM 1914 O O . MET A 1 241 ? -12.672 1.229 -16.609 1 82.5 241 MET A O 1
ATOM 1918 N N . LEU A 1 242 ? -11.531 0.068 -14.992 1 83 242 LEU A N 1
ATOM 1919 C CA . LEU A 1 242 ? -12.023 0.888 -13.898 1 83 242 LEU A CA 1
ATOM 1920 C C . LEU A 1 242 ? -11.25 2.197 -13.805 1 83 242 LEU A C 1
ATOM 1922 O O . LEU A 1 242 ? -10.164 2.24 -13.219 1 83 242 LEU A O 1
ATOM 1926 N N . ALA A 1 243 ? -11.797 3.18 -14.367 1 88.06 243 ALA A N 1
ATOM 1927 C CA . ALA A 1 243 ? -11.078 4.441 -14.516 1 88.06 243 ALA A CA 1
ATOM 1928 C C . ALA A 1 243 ? -11.156 5.266 -13.234 1 88.06 243 ALA A C 1
ATOM 1930 O O . ALA A 1 243 ? -10.484 4.957 -12.242 1 88.06 243 ALA A O 1
ATOM 1931 N N . HIS A 1 244 ? -12.109 6.203 -13.227 1 91.12 244 HIS A N 1
ATOM 1932 C CA . HIS A 1 244 ? -12.219 7.07 -12.055 1 91.12 244 HIS A CA 1
ATOM 1933 C C . HIS A 1 244 ? -13 6.387 -10.938 1 91.12 244 HIS A C 1
ATOM 1935 O O . HIS A 1 244 ? -14.125 5.93 -11.148 1 91.12 244 HIS A O 1
ATOM 1941 N N . THR A 1 245 ? -12.352 6.25 -9.82 1 93.94 245 THR A N 1
ATOM 1942 C CA . THR A 1 245 ? -13.023 5.727 -8.633 1 93.94 245 THR A CA 1
ATOM 1943 C C . THR A 1 245 ? -13.18 6.812 -7.574 1 93.94 245 THR A C 1
ATOM 1945 O O . THR A 1 245 ? -14.109 6.773 -6.77 1 93.94 245 THR A O 1
ATOM 1948 N N . GLY A 1 246 ? -12.328 7.742 -7.492 1 96 246 GLY A N 1
ATOM 1949 C CA . GLY A 1 246 ? -12.375 8.828 -6.52 1 96 246 GLY A CA 1
ATOM 1950 C C . GLY A 1 246 ? -11.109 9.664 -6.504 1 96 246 GLY A C 1
ATOM 1951 O O . GLY A 1 246 ? -10.164 9.383 -7.242 1 96 246 GLY A O 1
ATOM 1952 N N . TYR A 1 247 ? -11.195 10.727 -5.789 1 98.12 247 TYR A N 1
ATOM 1953 C CA . TYR A 1 247 ? -10.062 11.586 -5.484 1 98.12 247 TYR A CA 1
ATOM 1954 C C . TYR A 1 247 ? -9.547 11.336 -4.07 1 98.12 247 TYR A C 1
ATOM 1956 O O . TYR A 1 247 ? -10.336 11.164 -3.139 1 98.12 247 TYR A O 1
ATOM 1964 N N . ILE A 1 248 ? -8.258 11.234 -3.945 1 98.81 248 ILE A N 1
ATOM 1965 C CA . ILE A 1 248 ? -7.652 11.078 -2.631 1 98.81 248 ILE A CA 1
ATOM 1966 C C . ILE A 1 248 ? -6.934 12.367 -2.238 1 98.81 248 ILE A C 1
ATOM 1968 O O . ILE A 1 248 ? -5.988 12.789 -2.914 1 98.81 248 ILE A O 1
ATOM 1972 N N . THR A 1 249 ? -7.383 12.992 -1.154 1 98.75 249 THR A N 1
ATOM 1973 C CA . THR A 1 249 ? -6.773 14.211 -0.626 1 98.75 249 THR A CA 1
ATOM 1974 C C . THR A 1 249 ? -5.902 13.898 0.586 1 98.75 249 THR A C 1
ATOM 1976 O O . THR A 1 249 ? -6.355 13.25 1.532 1 98.75 249 THR A O 1
ATOM 1979 N N . PHE A 1 250 ? -4.676 14.312 0.554 1 98.75 250 PHE A N 1
ATOM 1980 C CA . PHE A 1 250 ? -3.734 14.102 1.647 1 98.75 250 PHE A CA 1
ATOM 1981 C C . PHE A 1 250 ? -3.4 15.422 2.336 1 98.75 250 PHE A C 1
ATOM 1983 O O . PHE A 1 250 ? -2.973 16.375 1.687 1 98.75 250 PHE A O 1
ATOM 1990 N N . LEU A 1 251 ? -3.645 15.477 3.662 1 98.44 251 LEU A N 1
ATOM 1991 C CA . LEU A 1 251 ? -3.201 16.562 4.531 1 98.44 251 LEU A CA 1
ATOM 1992 C C . LEU A 1 251 ? -2.25 16.047 5.605 1 98.44 251 LEU A C 1
ATOM 1994 O O . LEU A 1 251 ? -2.582 15.102 6.336 1 98.44 251 LEU A O 1
ATOM 1998 N N . ARG A 1 252 ? -1.104 16.562 5.68 1 98.19 252 ARG A N 1
ATOM 1999 C CA . ARG A 1 252 ? -0.174 16.203 6.746 1 98.19 252 ARG A CA 1
ATOM 2000 C C . ARG A 1 252 ? -0.132 17.281 7.824 1 98.19 252 ARG A C 1
ATOM 2002 O O . ARG A 1 252 ? 0.068 18.469 7.527 1 98.19 252 ARG A O 1
ATOM 2009 N N . LYS A 1 253 ? -0.287 16.938 9.047 1 97.75 253 LYS A N 1
ATOM 2010 C CA . LYS A 1 253 ? -0.36 17.875 10.156 1 97.75 253 LYS A CA 1
ATOM 2011 C C . LYS A 1 253 ? 1.025 18.406 10.531 1 97.75 253 LYS A C 1
ATOM 2013 O O . LYS A 1 253 ? 1.989 17.641 10.578 1 97.75 253 LYS A O 1
ATOM 2018 N N . LEU A 1 254 ? 1.068 19.672 10.797 1 96.06 254 LEU A N 1
ATOM 2019 C CA . LEU A 1 254 ? 2.289 20.312 11.273 1 96.06 254 LEU A CA 1
ATOM 2020 C C . LEU A 1 254 ? 2.42 20.172 12.789 1 96.06 254 LEU A C 1
ATOM 2022 O O . LEU A 1 254 ? 1.418 20.031 13.492 1 96.06 254 LEU A O 1
ATOM 2026 N N . MET B 1 1 ? 5.457 11.078 22.172 1 78.06 1 MET B N 1
ATOM 2027 C CA . MET B 1 1 ? 6.816 10.578 22.016 1 78.06 1 MET B CA 1
ATOM 2028 C C . MET B 1 1 ? 7.824 11.727 21.984 1 78.06 1 MET B C 1
ATOM 2030 O O . MET B 1 1 ? 7.582 12.75 21.359 1 78.06 1 MET B O 1
ATOM 2034 N N . THR B 1 2 ? 8.922 11.547 22.766 1 92.69 2 THR B N 1
ATOM 2035 C CA . THR B 1 2 ? 9.914 12.617 22.859 1 92.69 2 THR B CA 1
ATOM 2036 C C . THR B 1 2 ? 11.125 12.312 21.984 1 92.69 2 THR B C 1
ATOM 2038 O O . THR B 1 2 ? 11.508 11.156 21.828 1 92.69 2 THR B O 1
ATOM 2041 N N . ILE B 1 3 ? 11.68 13.352 21.391 1 97.12 3 ILE B N 1
ATOM 2042 C CA . ILE B 1 3 ? 12.844 13.25 20.516 1 97.12 3 ILE B CA 1
ATOM 2043 C C . ILE B 1 3 ? 14.086 12.961 21.359 1 97.12 3 ILE B C 1
ATOM 2045 O O . ILE B 1 3 ? 14.336 13.633 22.359 1 97.12 3 ILE B O 1
ATOM 2049 N N . ARG B 1 4 ? 14.867 12.031 21.016 1 96.62 4 ARG B N 1
ATOM 2050 C CA . ARG B 1 4 ? 16.109 11.672 21.703 1 96.62 4 ARG B CA 1
ATOM 2051 C C . ARG B 1 4 ? 17.312 11.938 20.812 1 96.62 4 ARG B C 1
ATOM 2053 O O . ARG B 1 4 ? 17.172 12.094 19.594 1 96.62 4 ARG B O 1
ATOM 2060 N N . SER B 1 5 ? 18.391 11.938 21.453 1 97.25 5 SER B N 1
ATOM 2061 C CA . SER B 1 5 ? 19.625 12.031 20.672 1 97.25 5 SER B CA 1
ATOM 2062 C C . SER B 1 5 ? 19.766 10.852 19.719 1 97.25 5 SER B C 1
ATOM 2064 O O . SER B 1 5 ? 19.516 9.703 20.094 1 97.25 5 SER B O 1
ATOM 2066 N N . GLY B 1 6 ? 20.047 11.148 18.5 1 95.56 6 GLY B N 1
ATOM 2067 C CA . GLY B 1 6 ? 20.203 10.102 17.5 1 95.56 6 GLY B CA 1
ATOM 2068 C C . GLY B 1 6 ? 18.969 9.898 16.656 1 95.56 6 GLY B C 1
ATOM 2069 O O . GLY B 1 6 ? 19.047 9.273 15.586 1 95.56 6 GLY B O 1
ATOM 2070 N N . ASP B 1 7 ? 17.828 10.461 17.141 1 95.75 7 ASP B N 1
ATOM 2071 C CA . ASP B 1 7 ? 16.594 10.328 16.375 1 95.75 7 ASP B CA 1
ATOM 2072 C C . ASP B 1 7 ? 16.641 11.148 15.094 1 95.75 7 ASP B C 1
ATOM 2074 O O . ASP B 1 7 ? 17.359 12.156 15.016 1 95.75 7 ASP B O 1
ATOM 2078 N N . ARG B 1 8 ? 15.969 10.648 14.141 1 95.25 8 ARG B N 1
ATOM 2079 C CA . ARG B 1 8 ? 15.766 11.43 12.922 1 95.25 8 ARG B CA 1
ATOM 2080 C C . ARG B 1 8 ? 14.523 12.305 13.031 1 95.25 8 ARG B C 1
ATOM 2082 O O . ARG B 1 8 ? 13.5 11.875 13.578 1 95.25 8 ARG B O 1
ATOM 2089 N N . VAL B 1 9 ? 14.703 13.5 12.539 1 97.5 9 VAL B N 1
ATOM 2090 C CA . VAL B 1 9 ? 13.609 14.469 12.562 1 97.5 9 VAL B CA 1
ATOM 2091 C C . VAL B 1 9 ? 13.484 15.133 11.195 1 97.5 9 VAL B C 1
ATOM 2093 O O . VAL B 1 9 ? 14.484 15.375 10.516 1 97.5 9 VAL B O 1
ATOM 2096 N N . LEU B 1 10 ? 12.266 15.312 10.734 1 98.12 10 LEU B N 1
ATOM 2097 C CA . LEU B 1 10 ? 11.977 16.125 9.555 1 98.12 10 LEU B CA 1
ATOM 2098 C C . LEU B 1 10 ? 11.68 17.562 9.938 1 98.12 10 LEU B C 1
ATOM 2100 O O . LEU B 1 10 ? 10.656 17.859 10.547 1 98.12 10 LEU B O 1
ATOM 2104 N N . LEU B 1 11 ? 12.562 18.453 9.633 1 98.44 11 LEU B N 1
ATOM 2105 C CA . LEU B 1 11 ? 12.336 19.875 9.844 1 98.44 11 LEU B CA 1
ATOM 2106 C C . LEU B 1 11 ? 11.602 20.5 8.656 1 98.44 11 LEU B C 1
ATOM 2108 O O . LEU B 1 11 ? 11.977 20.281 7.504 1 98.44 11 LEU B O 1
ATOM 2112 N N . VAL B 1 12 ? 10.578 21.188 8.945 1 98.12 12 VAL B N 1
ATOM 2113 C CA . VAL B 1 12 ? 9.797 21.859 7.906 1 98.12 12 VAL B CA 1
ATOM 2114 C C . VAL B 1 12 ? 9.812 23.359 8.133 1 98.12 12 VAL B C 1
ATOM 2116 O O . VAL B 1 12 ? 9.43 23.844 9.211 1 98.12 12 VAL B O 1
ATOM 2119 N N . ASP B 1 13 ? 10.25 24.109 7.203 1 97.06 13 ASP B N 1
ATOM 2120 C CA . ASP B 1 13 ? 10.273 25.562 7.367 1 97.06 13 ASP B CA 1
ATOM 2121 C C . ASP B 1 13 ? 8.984 26.203 6.855 1 97.06 13 ASP B C 1
ATOM 2123 O O . ASP B 1 13 ? 8.062 25.5 6.441 1 97.06 13 ASP B O 1
ATOM 2127 N N . LYS B 1 14 ? 8.867 27.516 6.941 1 92.69 14 LYS B N 1
ATOM 2128 C CA . LYS B 1 14 ? 7.633 28.234 6.648 1 92.69 14 LYS B CA 1
ATOM 2129 C C . LYS B 1 14 ? 7.25 28.109 5.18 1 92.69 14 LYS B C 1
ATOM 2131 O O . LYS B 1 14 ? 6.09 28.328 4.812 1 92.69 14 LYS B O 1
ATOM 2136 N N . ARG B 1 15 ? 8.211 27.828 4.289 1 93.81 15 ARG B N 1
ATOM 2137 C CA . ARG B 1 15 ? 7.969 27.703 2.855 1 93.81 15 ARG B CA 1
ATOM 2138 C C . ARG B 1 15 ? 7.52 26.297 2.5 1 93.81 15 ARG B C 1
ATOM 2140 O O . ARG B 1 15 ? 7.168 26.016 1.351 1 93.81 15 ARG B O 1
ATOM 2147 N N . GLY B 1 16 ? 7.613 25.297 3.496 1 94.12 16 GLY B N 1
ATOM 2148 C CA . GLY B 1 16 ? 7.27 23.906 3.254 1 94.12 16 GLY B CA 1
ATOM 2149 C C . GLY B 1 16 ? 8.469 23.062 2.873 1 94.12 16 GLY B C 1
ATOM 2150 O O . GLY B 1 16 ? 8.32 21.875 2.588 1 94.12 16 GLY B O 1
ATOM 2151 N N . LYS B 1 17 ? 9.641 23.703 2.797 1 96.44 17 LYS B N 1
ATOM 2152 C CA . LYS B 1 17 ? 10.859 22.938 2.514 1 96.44 17 LYS B CA 1
ATOM 2153 C C . LYS B 1 17 ? 11.188 21.984 3.66 1 96.44 17 LYS B C 1
ATOM 2155 O O . LYS B 1 17 ? 11.078 22.359 4.832 1 96.44 17 LYS B O 1
ATOM 2160 N N . ARG B 1 18 ? 11.602 20.812 3.336 1 97.56 18 ARG B N 1
ATOM 2161 C CA . ARG B 1 18 ? 11.805 19.75 4.328 1 97.56 18 ARG B CA 1
ATOM 2162 C C . ARG B 1 18 ? 13.273 19.359 4.414 1 97.56 18 ARG B C 1
ATOM 2164 O O . ARG B 1 18 ? 13.961 19.281 3.393 1 97.56 18 ARG B O 1
ATOM 2171 N N . TYR B 1 19 ? 13.766 19.125 5.633 1 97.75 19 TYR B N 1
ATOM 2172 C CA . TYR B 1 19 ? 15.125 18.688 5.914 1 97.75 19 TYR B CA 1
ATOM 2173 C C . TYR B 1 19 ? 15.125 17.484 6.852 1 97.75 19 TYR B C 1
ATOM 2175 O O . TYR B 1 19 ? 14.641 17.578 7.98 1 97.75 19 TYR B O 1
ATOM 2183 N N . LEU B 1 20 ? 15.641 16.375 6.348 1 97.5 20 LEU B N 1
ATOM 2184 C CA . LEU B 1 20 ? 15.82 15.227 7.227 1 97.5 20 LEU B CA 1
ATOM 2185 C C . LEU B 1 20 ? 17.156 15.305 7.965 1 97.5 20 LEU B C 1
ATOM 2187 O O . LEU B 1 20 ? 18.219 15.312 7.336 1 97.5 20 LEU B O 1
ATOM 2191 N N . VAL B 1 21 ? 17.125 15.352 9.297 1 97.31 21 VAL B N 1
ATOM 2192 C CA . VAL B 1 21 ? 18.359 15.539 10.055 1 97.31 21 VAL B CA 1
ATOM 2193 C C . VAL B 1 21 ? 18.406 14.555 11.219 1 97.31 21 VAL B C 1
ATOM 2195 O O . VAL B 1 21 ? 17.375 14.047 11.656 1 97.31 21 VAL B O 1
ATOM 2198 N N . LYS B 1 22 ? 19.547 14.234 11.609 1 96.31 22 LYS B N 1
ATOM 2199 C CA . LYS B 1 22 ? 19.766 13.477 12.844 1 96.31 22 LYS B CA 1
ATOM 2200 C C . LYS B 1 22 ? 19.969 14.414 14.031 1 96.31 22 LYS B C 1
ATOM 2202 O O . LYS B 1 22 ? 20.828 15.297 13.984 1 96.31 22 LYS B O 1
ATOM 2207 N N . VAL B 1 23 ? 19.188 14.18 15.062 1 97.69 23 VAL B N 1
ATOM 2208 C CA . VAL B 1 23 ? 19.25 15.07 16.219 1 97.69 23 VAL B CA 1
ATOM 2209 C C . VAL B 1 23 ? 20.484 14.727 17.062 1 97.69 23 VAL B C 1
ATOM 2211 O O . VAL B 1 23 ? 20.609 13.609 17.562 1 97.69 23 VAL B O 1
ATOM 2214 N N . GLU B 1 24 ? 21.312 15.625 17.125 1 97.06 24 GLU B N 1
ATOM 2215 C CA . GLU B 1 24 ? 22.547 15.578 17.906 1 97.06 24 GLU B CA 1
ATOM 2216 C C . GLU B 1 24 ? 22.984 16.969 18.344 1 97.06 24 GLU B C 1
ATOM 2218 O O . GLU B 1 24 ? 22.375 17.969 17.938 1 97.06 24 GLU B O 1
ATOM 2223 N N . GLU B 1 25 ? 23.984 16.953 19.328 1 96.75 25 GLU B N 1
ATOM 2224 C CA . GLU B 1 25 ? 24.562 18.234 19.719 1 96.75 25 GLU B CA 1
ATOM 2225 C C . GLU B 1 25 ? 25.422 18.812 18.609 1 96.75 25 GLU B C 1
ATOM 2227 O O . GLU B 1 25 ? 26.656 18.75 18.672 1 96.75 25 GLU B O 1
ATOM 2232 N N . ARG B 1 26 ? 24.703 19.281 17.531 1 95.75 26 ARG B N 1
ATOM 2233 C CA . ARG B 1 26 ? 25.406 19.844 16.391 1 95.75 26 ARG B CA 1
ATOM 2234 C C . ARG B 1 26 ? 24.578 20.953 15.727 1 95.75 26 ARG B C 1
ATOM 2236 O O . ARG B 1 26 ? 23.375 21.078 16 1 95.75 26 ARG B O 1
ATOM 2243 N N . GLU B 1 27 ? 25.25 21.672 14.914 1 97.56 27 GLU B N 1
ATOM 2244 C CA . GLU B 1 27 ? 24.578 22.734 14.156 1 97.56 27 GLU B CA 1
ATOM 2245 C C . GLU B 1 27 ? 24.172 22.234 12.773 1 97.56 27 GLU B C 1
ATOM 2247 O O . GLU B 1 27 ? 24.828 21.359 12.203 1 97.56 27 GLU B O 1
ATOM 2252 N N . PHE B 1 28 ? 23.094 22.688 12.328 1 97.81 28 PHE B N 1
ATOM 2253 C CA . PHE B 1 28 ? 22.609 22.422 10.977 1 97.81 28 PHE B CA 1
ATOM 2254 C C . PHE B 1 28 ? 22.406 23.719 10.203 1 97.81 28 PHE B C 1
ATOM 2256 O O . PHE B 1 28 ? 21.641 24.578 10.625 1 97.81 28 PHE B O 1
ATOM 2263 N N . HIS B 1 29 ? 23.062 23.859 9.109 1 97.88 29 HIS B N 1
ATOM 2264 C CA . HIS B 1 29 ? 23.078 25.078 8.32 1 97.88 29 HIS B CA 1
ATOM 2265 C C . HIS B 1 29 ? 22.016 25.047 7.223 1 97.88 29 HIS B C 1
ATOM 2267 O O . HIS B 1 29 ? 21.953 24.078 6.457 1 97.88 29 HIS B O 1
ATOM 2273 N N . THR B 1 30 ? 21.219 26.062 7.176 1 96.62 30 THR B N 1
ATOM 2274 C CA . THR B 1 30 ? 20.234 26.234 6.105 1 96.62 30 THR B CA 1
ATOM 2275 C C . THR B 1 30 ? 20.312 27.641 5.523 1 96.62 30 THR B C 1
ATOM 2277 O O . THR B 1 30 ? 21.016 28.5 6.055 1 96.62 30 THR B O 1
ATOM 2280 N N . ASP B 1 31 ? 19.688 27.812 4.422 1 97 31 ASP B N 1
ATOM 2281 C CA . ASP B 1 31 ? 19.641 29.141 3.818 1 97 31 ASP B CA 1
ATOM 2282 C C . ASP B 1 31 ? 18.812 30.109 4.676 1 97 31 ASP B C 1
ATOM 2284 O O . ASP B 1 31 ? 18.906 31.328 4.508 1 97 31 ASP B O 1
ATOM 2288 N N . LEU B 1 32 ? 18.078 29.594 5.711 1 97.38 32 LEU B N 1
ATOM 2289 C CA . LEU B 1 32 ? 17.281 30.438 6.602 1 97.38 32 LEU B CA 1
ATOM 2290 C C . LEU B 1 32 ? 17.969 30.609 7.953 1 97.38 32 LEU B C 1
ATOM 2292 O O . LEU B 1 32 ? 17.359 31.109 8.898 1 97.38 32 LEU B O 1
ATOM 2296 N N . GLY B 1 33 ? 19.25 30.078 7.996 1 97.12 33 GLY B N 1
ATOM 2297 C CA . GLY B 1 33 ? 20.016 30.234 9.227 1 97.12 33 GLY B CA 1
ATOM 2298 C C . GLY B 1 33 ? 20.5 28.922 9.797 1 97.12 33 GLY B C 1
ATOM 2299 O O . GLY B 1 33 ? 20.359 27.875 9.156 1 97.12 33 GLY B O 1
ATOM 2300 N N . ILE B 1 34 ? 21.062 29.094 10.984 1 98.06 34 ILE B N 1
ATOM 2301 C CA . ILE B 1 34 ? 21.688 27.953 11.641 1 98.06 34 ILE B CA 1
ATOM 2302 C C . ILE B 1 34 ? 20.797 27.469 12.789 1 98.06 34 ILE B C 1
ATOM 2304 O O . ILE B 1 34 ? 20.297 28.266 13.57 1 98.06 34 ILE B O 1
ATOM 2308 N N . LEU B 1 35 ? 20.562 26.141 12.852 1 98.31 35 LEU B N 1
ATOM 2309 C CA . LEU B 1 35 ? 19.781 25.516 13.922 1 98.31 35 LEU B CA 1
ATOM 2310 C C . LEU B 1 35 ? 20.688 24.703 14.836 1 98.31 35 LEU B C 1
ATOM 2312 O O . LEU B 1 35 ? 21.609 24.031 14.375 1 98.31 35 LEU B O 1
ATOM 2316 N N . ARG B 1 36 ? 20.469 24.875 16.109 1 98.12 36 ARG B N 1
ATOM 2317 C CA . ARG B 1 36 ? 21.109 23.984 17.078 1 98.12 36 ARG B CA 1
ATOM 2318 C C . ARG B 1 36 ? 20.234 22.766 17.359 1 98.12 36 ARG B C 1
ATOM 2320 O O . ARG B 1 36 ? 19.359 22.812 18.203 1 98.12 36 ARG B O 1
ATOM 2327 N N . LEU B 1 37 ? 20.578 21.594 16.766 1 98.12 37 LEU B N 1
ATOM 2328 C CA . LEU B 1 37 ? 19.703 20.422 16.766 1 98.12 37 LEU B CA 1
ATOM 2329 C C . LEU B 1 37 ? 19.562 19.844 18.156 1 98.12 37 LEU B C 1
ATOM 2331 O O . LEU B 1 37 ? 18.562 19.172 18.469 1 98.12 37 LEU B O 1
ATOM 2335 N N . GLY B 1 38 ? 20.516 20.062 19.016 1 97.69 38 GLY B N 1
ATOM 2336 C CA . GLY B 1 38 ? 20.453 19.594 20.391 1 97.69 38 GLY B CA 1
ATOM 2337 C C . GLY B 1 38 ? 19.25 20.125 21.156 1 97.69 38 GLY B C 1
ATOM 2338 O O . GLY B 1 38 ? 18.812 19.516 22.125 1 97.69 38 GLY B O 1
ATOM 2339 N N . GLU B 1 39 ? 18.75 21.297 20.766 1 97.56 39 GLU B N 1
ATOM 2340 C CA . GLU B 1 39 ? 17.609 21.922 21.406 1 97.56 39 GLU B CA 1
ATOM 2341 C C . GLU B 1 39 ? 16.344 21.062 21.281 1 97.56 39 GLU B C 1
ATOM 2343 O O . GLU B 1 39 ? 15.383 21.25 22.016 1 97.56 39 GLU B O 1
ATOM 2348 N N . LEU B 1 40 ? 16.359 20.141 20.359 1 97.94 40 LEU B N 1
ATOM 2349 C CA . LEU B 1 40 ? 15.195 19.297 20.125 1 97.94 40 LEU B CA 1
ATOM 2350 C C . LEU B 1 40 ? 15.156 18.125 21.094 1 97.94 40 LEU B C 1
ATOM 2352 O O . LEU B 1 40 ? 14.117 17.484 21.25 1 97.94 40 LEU B O 1
ATOM 2356 N N . ILE B 1 41 ? 16.328 17.859 21.688 1 97.88 41 ILE B N 1
ATOM 2357 C CA . ILE B 1 41 ? 16.406 16.703 22.562 1 97.88 41 ILE B CA 1
ATOM 2358 C C . ILE B 1 41 ? 15.469 16.891 23.75 1 97.88 41 ILE B C 1
ATOM 2360 O O . ILE B 1 41 ? 15.5 17.922 24.422 1 97.88 41 ILE B O 1
ATOM 2364 N N . GLY B 1 42 ? 14.555 15.938 23.984 1 97.12 42 GLY B N 1
ATOM 2365 C CA . GLY B 1 42 ? 13.617 15.992 25.094 1 97.12 42 GLY B CA 1
ATOM 2366 C C . GLY B 1 42 ? 12.281 16.609 24.719 1 97.12 42 GLY B C 1
ATOM 2367 O O . GLY B 1 42 ? 11.328 16.562 25.5 1 97.12 42 GLY B O 1
ATOM 2368 N N . LYS B 1 43 ? 12.164 17.234 23.578 1 97.38 43 LYS B N 1
ATOM 2369 C CA . LYS B 1 43 ? 10.922 17.859 23.141 1 97.38 43 LYS B CA 1
ATOM 2370 C C . LYS B 1 43 ? 10.062 16.859 22.375 1 97.38 43 LYS B C 1
ATOM 2372 O O . LYS B 1 43 ? 10.57 15.875 21.828 1 97.38 43 LYS B O 1
ATOM 2377 N N . PRO B 1 44 ? 8.797 17.062 22.391 1 96.56 44 PRO B N 1
ATOM 2378 C CA . PRO B 1 44 ? 7.934 16.188 21.578 1 96.56 44 PRO B CA 1
ATOM 2379 C C . PRO B 1 44 ? 7.996 16.531 20.094 1 96.56 44 PRO B C 1
ATOM 2381 O O . PRO B 1 44 ? 8.328 17.656 19.719 1 96.56 44 PRO B O 1
ATOM 2384 N N . TYR B 1 45 ? 7.793 15.562 19.25 1 95.94 45 TYR B N 1
ATOM 2385 C CA . TYR B 1 45 ? 7.562 15.875 17.844 1 95.94 45 TYR B CA 1
ATOM 2386 C C . TYR B 1 45 ? 6.453 16.906 17.688 1 95.94 45 TYR B C 1
ATOM 2388 O O . TYR B 1 45 ? 5.484 16.906 18.453 1 95.94 45 TYR B O 1
ATOM 2396 N N . GLY B 1 46 ? 6.609 17.719 16.719 1 95.81 46 GLY B N 1
ATOM 2397 C CA . GLY B 1 46 ? 5.691 18.828 16.562 1 95.81 46 GLY B CA 1
ATOM 2398 C C . GLY B 1 46 ? 6.219 20.125 17.156 1 95.81 46 GLY B C 1
ATOM 2399 O O . GLY B 1 46 ? 5.668 21.203 16.922 1 95.81 46 GLY B O 1
ATOM 2400 N N . SER B 1 47 ? 7.301 20.031 17.891 1 97 47 SER B N 1
ATOM 2401 C CA . SER B 1 47 ? 7.895 21.219 18.5 1 97 47 SER B CA 1
ATOM 2402 C C . SER B 1 47 ? 8.508 22.125 17.453 1 97 47 SER B C 1
ATOM 2404 O O . SER B 1 47 ? 8.875 21.672 16.375 1 97 47 SER B O 1
ATOM 2406 N N . ARG B 1 48 ? 8.586 23.344 17.844 1 97.25 48 ARG B N 1
ATOM 2407 C CA . ARG B 1 48 ? 9.203 24.344 16.984 1 97.25 48 ARG B CA 1
ATOM 2408 C C . ARG B 1 48 ? 10.617 24.672 17.453 1 97.25 48 ARG B C 1
ATOM 2410 O O . ARG B 1 48 ? 10.914 24.625 18.641 1 97.25 48 ARG B O 1
ATOM 2417 N N . ILE B 1 49 ? 11.477 24.859 16.531 1 97.62 49 ILE B N 1
ATOM 2418 C CA . ILE B 1 49 ? 12.836 25.328 16.797 1 97.62 49 ILE B CA 1
ATOM 2419 C C . ILE B 1 49 ? 13.141 26.547 15.938 1 97.62 49 ILE B C 1
ATOM 2421 O O . ILE B 1 49 ? 12.641 26.672 14.82 1 97.62 49 ILE B O 1
ATOM 2425 N N . GLU B 1 50 ? 13.906 27.391 16.422 1 98 50 GLU B N 1
ATOM 2426 C CA . GLU B 1 50 ? 14.195 28.641 15.727 1 98 50 GLU B CA 1
ATOM 2427 C C . GLU B 1 50 ? 15.672 28.719 15.328 1 98 50 GLU B C 1
ATOM 2429 O O . GLU B 1 50 ? 16.547 28.328 16.109 1 98 50 GLU B O 1
ATOM 2434 N N . SER B 1 51 ? 15.875 29.25 14.109 1 97.62 51 SER B N 1
ATOM 2435 C CA . SER B 1 51 ? 17.25 29.531 13.711 1 97.62 51 SER B CA 1
ATOM 2436 C C . SER B 1 51 ? 17.781 30.781 14.414 1 97.62 51 SER B C 1
ATOM 2438 O O . SER B 1 51 ? 17.031 31.5 15.07 1 97.62 51 SER B O 1
ATOM 2440 N N . HIS B 1 52 ? 19.109 31.031 14.25 1 96.75 52 HIS B N 1
ATOM 2441 C CA . HIS B 1 52 ? 19.719 32.219 14.852 1 96.75 52 HIS B CA 1
ATOM 2442 C C . HIS B 1 52 ? 19.172 33.5 14.227 1 96.75 52 HIS B C 1
ATOM 2444 O O . HIS B 1 52 ? 19.344 34.594 14.773 1 96.75 52 HIS B O 1
ATOM 2450 N N . ARG B 1 53 ? 18.484 33.344 13.086 1 97.5 53 ARG B N 1
ATOM 2451 C CA . ARG B 1 53 ? 17.891 34.5 12.406 1 97.5 53 ARG B CA 1
ATOM 2452 C C . ARG B 1 53 ? 16.422 34.656 12.766 1 97.5 53 ARG B C 1
ATOM 2454 O O . ARG B 1 53 ? 15.727 35.5 12.188 1 97.5 53 ARG B O 1
ATOM 2461 N N . GLY B 1 54 ? 15.867 33.75 13.547 1 96.94 54 GLY B N 1
ATOM 2462 C CA . GLY B 1 54 ? 14.5 33.875 14.023 1 96.94 54 GLY B CA 1
ATOM 2463 C C . GLY B 1 54 ? 13.5 33.125 13.156 1 96.94 54 GLY B C 1
ATOM 2464 O O . GLY B 1 54 ? 12.289 33.344 13.297 1 96.94 54 GLY B O 1
ATOM 2465 N N . GLU B 1 55 ? 14.055 32.312 12.266 1 97.44 55 GLU B N 1
ATOM 2466 C CA . GLU B 1 55 ? 13.172 31.531 11.422 1 97.44 55 GLU B CA 1
ATOM 2467 C C . GLU B 1 55 ? 12.742 30.234 12.125 1 97.44 55 GLU B C 1
ATOM 2469 O O . GLU B 1 55 ? 13.562 29.547 12.727 1 97.44 55 GLU B O 1
ATOM 2474 N N . THR B 1 56 ? 11.469 29.984 12.07 1 97.19 56 THR B N 1
ATOM 2475 C CA . THR B 1 56 ? 10.906 28.875 12.805 1 97.19 56 THR B CA 1
ATOM 2476 C C . THR B 1 56 ? 10.805 27.641 11.914 1 97.19 56 THR B C 1
ATOM 2478 O O . THR B 1 56 ? 10.422 27.734 10.75 1 97.19 56 THR B O 1
ATOM 2481 N N . PHE B 1 57 ? 11.148 26.469 12.469 1 98.25 57 PHE B N 1
ATOM 2482 C CA . PHE B 1 57 ? 11 25.156 11.859 1 98.25 57 PHE B CA 1
ATOM 2483 C C . PHE B 1 57 ? 10.18 24.234 12.758 1 98.25 57 PHE B C 1
ATOM 2485 O O . PHE B 1 57 ? 10.312 24.281 13.984 1 98.25 57 PHE B O 1
ATOM 2492 N N . VAL B 1 58 ? 9.312 23.469 12.164 1 98.12 58 VAL B N 1
ATOM 2493 C CA . VAL B 1 58 ? 8.586 22.453 12.922 1 98.12 58 VAL B CA 1
ATOM 2494 C C . VAL B 1 58 ? 9.32 21.109 12.812 1 98.12 58 VAL B C 1
ATOM 2496 O O . VAL B 1 58 ? 9.781 20.734 11.734 1 98.12 58 VAL B O 1
ATOM 2499 N N . ALA B 1 59 ? 9.477 20.422 13.922 1 98.38 59 ALA B N 1
ATOM 2500 C CA . ALA B 1 59 ? 10.141 19.109 13.961 1 98.38 59 ALA B CA 1
ATOM 2501 C C . ALA B 1 59 ? 9.125 17.984 13.93 1 98.38 59 ALA B C 1
ATOM 2503 O O . ALA B 1 59 ? 8.445 17.719 14.93 1 98.38 59 ALA B O 1
ATOM 2504 N N . LEU B 1 60 ? 9.094 17.25 12.828 1 98 60 LEU B N 1
ATOM 2505 C CA . LEU B 1 60 ? 8.141 16.156 12.672 1 98 60 LEU B CA 1
ATOM 2506 C C . LEU B 1 60 ? 8.844 14.805 12.68 1 98 60 LEU B C 1
ATOM 2508 O O . LEU B 1 60 ? 10.047 14.727 12.438 1 98 60 LEU B O 1
ATOM 2512 N N . LYS B 1 61 ? 8.086 13.828 13.062 1 96.44 61 LYS B N 1
ATOM 2513 C CA . LYS B 1 61 ? 8.594 12.477 12.875 1 96.44 61 LYS B CA 1
ATOM 2514 C C . LYS B 1 61 ? 8.57 12.078 11.398 1 96.44 61 LYS B C 1
ATOM 2516 O O . LYS B 1 61 ? 7.52 12.125 10.758 1 96.44 61 LYS B O 1
ATOM 2521 N N . PRO B 1 62 ? 9.688 11.734 10.859 1 96.94 62 PRO B N 1
ATOM 2522 C CA . PRO B 1 62 ? 9.688 11.359 9.445 1 96.94 62 PRO B CA 1
ATOM 2523 C C . PRO B 1 62 ? 8.969 10.031 9.188 1 96.94 62 PRO B C 1
ATOM 2525 O O . PRO B 1 62 ? 9.016 9.133 10.031 1 96.94 62 PRO B O 1
ATOM 2528 N N . ASP B 1 63 ? 8.289 9.938 8.07 1 96.56 63 ASP B N 1
ATOM 2529 C CA . ASP B 1 63 ? 7.777 8.648 7.613 1 96.56 63 ASP B CA 1
ATOM 2530 C C . ASP B 1 63 ? 8.633 8.078 6.488 1 96.56 63 ASP B C 1
ATOM 2532 O O . ASP B 1 63 ? 9.695 8.625 6.176 1 96.56 63 ASP B O 1
ATOM 2536 N N . ILE B 1 64 ? 8.266 6.996 5.914 1 97.12 64 ILE B N 1
ATOM 2537 C CA . ILE B 1 64 ? 9.109 6.297 4.953 1 97.12 64 ILE B CA 1
ATOM 2538 C C . ILE B 1 64 ? 9.273 7.145 3.695 1 97.12 64 ILE B C 1
ATOM 2540 O O . ILE B 1 64 ? 10.328 7.125 3.061 1 97.12 64 ILE B O 1
ATOM 2544 N N . ASN B 1 65 ? 8.242 7.879 3.334 1 97.94 65 ASN B N 1
ATOM 2545 C CA . ASN B 1 65 ? 8.344 8.734 2.16 1 97.94 65 ASN B CA 1
ATOM 2546 C C . ASN B 1 65 ? 9.367 9.852 2.365 1 97.94 65 ASN B C 1
ATOM 2548 O O . ASN B 1 65 ? 10.078 10.227 1.43 1 97.94 65 ASN B O 1
ATOM 2552 N N . ASP B 1 66 ? 9.422 10.406 3.588 1 97.88 66 ASP B N 1
ATOM 2553 C CA . ASP B 1 66 ? 10.422 11.414 3.908 1 97.88 66 ASP B CA 1
ATOM 2554 C C . ASP B 1 66 ? 11.836 10.859 3.754 1 97.88 66 ASP B C 1
ATOM 2556 O O . ASP B 1 66 ? 12.719 11.531 3.203 1 97.88 66 ASP B O 1
ATOM 2560 N N . ILE B 1 67 ? 11.984 9.648 4.227 1 97.06 67 ILE B N 1
ATOM 2561 C CA . ILE B 1 67 ? 13.289 9 4.16 1 97.06 67 ILE B CA 1
ATOM 2562 C C . ILE B 1 67 ? 13.672 8.766 2.699 1 97.06 67 ILE B C 1
ATOM 2564 O O . ILE B 1 67 ? 14.797 9.078 2.287 1 97.06 67 ILE B O 1
ATOM 2568 N N . ILE B 1 68 ? 12.766 8.289 1.943 1 97.12 68 ILE B N 1
ATOM 2569 C CA . ILE B 1 68 ? 13.016 7.992 0.539 1 97.12 68 ILE B CA 1
ATOM 2570 C C . ILE B 1 68 ? 13.328 9.281 -0.217 1 97.12 68 ILE B C 1
ATOM 2572 O O . ILE B 1 68 ? 14.203 9.305 -1.082 1 97.12 68 ILE B O 1
ATOM 2576 N N . ALA B 1 69 ? 12.648 10.336 0.134 1 96.12 69 ALA B N 1
ATOM 2577 C CA . ALA B 1 69 ? 12.836 11.617 -0.54 1 96.12 69 ALA B CA 1
ATOM 2578 C C . ALA B 1 69 ? 14.211 12.203 -0.236 1 96.12 69 ALA B C 1
ATOM 2580 O O . ALA B 1 69 ? 14.734 13.016 -1.002 1 96.12 69 ALA B O 1
ATOM 2581 N N . LYS B 1 70 ? 14.82 11.789 0.891 1 95.31 70 LYS B N 1
ATOM 2582 C CA . LYS B 1 70 ? 16.031 12.453 1.337 1 95.31 70 LYS B CA 1
ATOM 2583 C C . LYS B 1 70 ? 17.219 11.484 1.354 1 95.31 70 LYS B C 1
ATOM 2585 O O . LYS B 1 70 ? 18.312 11.836 1.795 1 95.31 70 LYS B O 1
ATOM 2590 N N . MET B 1 71 ? 16.938 10.273 0.928 1 93.75 71 MET B N 1
ATOM 2591 C CA . MET B 1 71 ? 18 9.266 0.963 1 93.75 71 MET B CA 1
ATOM 2592 C C . MET B 1 71 ? 19.078 9.57 -0.079 1 93.75 71 MET B C 1
ATOM 2594 O O . MET B 1 71 ? 18.922 10.477 -0.895 1 93.75 71 MET B O 1
ATOM 2598 N N . ARG B 1 72 ? 20.156 8.883 0.053 1 91.19 72 ARG B N 1
ATOM 2599 C CA . ARG B 1 72 ? 21.266 9.07 -0.875 1 91.19 72 ARG B CA 1
ATOM 2600 C C . ARG B 1 72 ? 20.828 8.797 -2.311 1 91.19 72 ARG B C 1
ATOM 2602 O O . ARG B 1 72 ? 20.125 7.824 -2.574 1 91.19 72 ARG B O 1
ATOM 2609 N N . ARG B 1 73 ? 21.375 9.711 -3.146 1 86.69 73 ARG B N 1
ATOM 2610 C CA . ARG B 1 73 ? 21.016 9.562 -4.551 1 86.69 73 ARG B CA 1
ATOM 2611 C C . ARG B 1 73 ? 21.797 8.438 -5.207 1 86.69 73 ARG B C 1
ATOM 2613 O O . ARG B 1 73 ? 23 8.273 -4.949 1 86.69 73 ARG B O 1
ATOM 2620 N N . GLY B 1 74 ? 21.094 7.578 -5.883 1 91.06 74 GLY B N 1
ATOM 2621 C CA . GLY B 1 74 ? 21.656 6.48 -6.652 1 91.06 74 GLY B CA 1
ATOM 2622 C C . GLY B 1 74 ? 20.844 6.145 -7.891 1 91.06 74 GLY B C 1
ATOM 2623 O O . GLY B 1 74 ? 20.531 7.027 -8.688 1 91.06 74 GLY B O 1
ATOM 2624 N N . PRO B 1 75 ? 20.75 5.012 -8.18 1 89.94 75 PRO B N 1
ATOM 2625 C CA . PRO B 1 75 ? 19.938 4.617 -9.328 1 89.94 75 PRO B CA 1
ATOM 2626 C C . PRO B 1 75 ? 18.469 5.035 -9.188 1 89.94 75 PRO B C 1
ATOM 2628 O O . PRO B 1 75 ? 18.031 5.355 -8.078 1 89.94 75 PRO B O 1
ATOM 2631 N N . GLN B 1 76 ? 17.812 5.055 -10.336 1 90.94 76 GLN B N 1
ATOM 2632 C CA . GLN B 1 76 ? 16.391 5.391 -10.359 1 90.94 76 GLN B CA 1
ATOM 2633 C C . GLN B 1 76 ? 15.602 4.484 -9.422 1 90.94 76 GLN B C 1
ATOM 2635 O O . GLN B 1 76 ? 15.867 3.285 -9.336 1 90.94 76 GLN B O 1
ATOM 2640 N N . ILE B 1 77 ? 14.633 5.078 -8.836 1 95.25 77 ILE B N 1
ATOM 2641 C CA . ILE B 1 77 ? 13.898 4.355 -7.797 1 95.25 77 ILE B CA 1
ATOM 2642 C C . ILE B 1 77 ? 12.523 3.943 -8.328 1 95.25 77 ILE B C 1
ATOM 2644 O O . ILE B 1 77 ? 12.016 4.547 -9.273 1 95.25 77 ILE B O 1
ATOM 2648 N N . VAL B 1 78 ? 11.945 2.879 -7.719 1 96.44 78 VAL B N 1
ATOM 2649 C CA . VAL B 1 78 ? 10.516 2.605 -7.844 1 96.44 78 VAL B CA 1
ATOM 2650 C C . VAL B 1 78 ? 9.719 3.617 -7.023 1 96.44 78 VAL B C 1
ATOM 2652 O O . VAL B 1 78 ? 9.945 3.77 -5.82 1 96.44 78 VAL B O 1
ATOM 2655 N N . HIS B 1 79 ? 8.781 4.234 -7.637 1 96.88 79 HIS B N 1
ATOM 2656 C CA . HIS B 1 79 ? 8.047 5.32 -7 1 96.88 79 HIS B CA 1
ATOM 2657 C C . HIS B 1 79 ? 6.992 4.777 -6.039 1 96.88 79 HIS B C 1
ATOM 2659 O O . HIS B 1 79 ? 6.516 3.652 -6.199 1 96.88 79 HIS B O 1
ATOM 2665 N N . PRO B 1 80 ? 6.59 5.633 -5.137 1 97.44 80 PRO B N 1
ATOM 2666 C CA . PRO B 1 80 ? 5.59 5.219 -4.148 1 97.44 80 PRO B CA 1
ATOM 2667 C C . PRO B 1 80 ? 4.305 4.707 -4.793 1 97.44 80 PRO B C 1
ATOM 2669 O O . PRO B 1 80 ? 3.668 3.791 -4.27 1 97.44 80 PRO B O 1
ATOM 2672 N N . LYS B 1 81 ? 3.887 5.281 -5.938 1 97.75 81 LYS B N 1
ATOM 2673 C CA . LYS B 1 81 ? 2.658 4.824 -6.582 1 97.75 81 LYS B CA 1
ATOM 2674 C C . LYS B 1 81 ? 2.764 3.357 -6.992 1 97.75 81 LYS B C 1
ATOM 2676 O O . LYS B 1 81 ? 1.812 2.592 -6.82 1 97.75 81 LYS B O 1
ATOM 2681 N N . ASP B 1 82 ? 3.914 2.984 -7.512 1 98.38 82 ASP B N 1
ATOM 2682 C CA . ASP B 1 82 ? 4.117 1.605 -7.945 1 98.38 82 ASP B CA 1
ATOM 2683 C C . ASP B 1 82 ? 4.285 0.674 -6.746 1 98.38 82 ASP B C 1
ATOM 2685 O O . ASP B 1 82 ? 3.719 -0.421 -6.719 1 98.38 82 ASP B O 1
ATOM 2689 N N . ALA B 1 83 ? 5.078 1.139 -5.746 1 98.69 83 ALA B N 1
ATOM 2690 C CA . ALA B 1 83 ? 5.27 0.349 -4.531 1 98.69 83 ALA B CA 1
ATOM 2691 C C . ALA B 1 83 ? 3.938 0.073 -3.842 1 98.69 83 ALA B C 1
ATOM 2693 O O . ALA B 1 83 ? 3.688 -1.045 -3.385 1 98.69 83 ALA B O 1
ATOM 2694 N N . GLY B 1 84 ? 3.102 1.112 -3.766 1 98.75 84 GLY B N 1
ATOM 2695 C CA . GLY B 1 84 ? 1.787 0.944 -3.166 1 98.75 84 GLY B CA 1
ATOM 2696 C C . GLY B 1 84 ? 0.945 -0.108 -3.861 1 98.75 84 GLY B C 1
ATOM 2697 O O . GLY B 1 84 ? 0.301 -0.929 -3.205 1 98.75 84 GLY B O 1
ATOM 2698 N N . ILE B 1 85 ? 0.959 -0.096 -5.156 1 98.75 85 ILE B N 1
ATOM 2699 C CA . ILE B 1 85 ? 0.168 -1.039 -5.938 1 98.75 85 ILE B CA 1
ATOM 2700 C C . ILE B 1 85 ? 0.74 -2.447 -5.781 1 98.75 85 ILE B C 1
ATOM 2702 O O . ILE B 1 85 ? -0.009 -3.414 -5.633 1 98.75 85 ILE B O 1
ATOM 2706 N N . ILE B 1 86 ? 2.09 -2.578 -5.801 1 98.94 86 ILE B N 1
ATOM 2707 C CA . ILE B 1 86 ? 2.736 -3.871 -5.602 1 98.94 86 ILE B CA 1
ATOM 2708 C C . ILE B 1 86 ? 2.289 -4.469 -4.27 1 98.94 86 ILE B C 1
ATOM 2710 O O . ILE B 1 86 ? 1.859 -5.625 -4.211 1 98.94 86 ILE B O 1
ATOM 2714 N N . ILE B 1 87 ? 2.309 -3.666 -3.217 1 98.88 87 ILE B N 1
ATOM 2715 C CA . ILE B 1 87 ? 1.992 -4.141 -1.873 1 98.88 87 ILE B CA 1
ATOM 2716 C C . ILE B 1 87 ? 0.512 -4.504 -1.79 1 98.88 87 ILE B C 1
ATOM 2718 O O . ILE B 1 87 ? 0.156 -5.566 -1.276 1 98.88 87 ILE B O 1
ATOM 2722 N N . ALA B 1 88 ? -0.331 -3.693 -2.334 1 98.69 88 ALA B N 1
ATOM 2723 C CA . ALA B 1 88 ? -1.771 -3.914 -2.232 1 98.69 88 ALA B CA 1
ATOM 2724 C C . ALA B 1 88 ? -2.203 -5.113 -3.07 1 98.69 88 ALA B C 1
ATOM 2726 O O . ALA B 1 88 ? -2.939 -5.98 -2.592 1 98.69 88 ALA B O 1
ATOM 2727 N N . TYR B 1 89 ? -1.705 -5.219 -4.289 1 98.75 89 TYR B N 1
ATOM 2728 C CA . TYR B 1 89 ? -2.189 -6.246 -5.207 1 98.75 89 TYR B CA 1
ATOM 2729 C C . TYR B 1 89 ? -1.604 -7.609 -4.859 1 98.75 89 TYR B C 1
ATOM 2731 O O . TYR B 1 89 ? -2.252 -8.641 -5.062 1 98.75 89 TYR B O 1
ATOM 2739 N N . ALA B 1 90 ? -0.397 -7.625 -4.289 1 98.69 90 ALA B N 1
ATOM 2740 C CA . ALA B 1 90 ? 0.215 -8.891 -3.9 1 98.69 90 ALA B CA 1
ATOM 2741 C C . ALA B 1 90 ? -0.171 -9.273 -2.473 1 98.69 90 ALA B C 1
ATOM 2743 O O . ALA B 1 90 ? 0.252 -10.312 -1.965 1 98.69 90 ALA B O 1
ATOM 2744 N N . GLY B 1 91 ? -0.94 -8.391 -1.788 1 98.25 91 GLY B N 1
ATOM 2745 C CA . GLY B 1 91 ? -1.397 -8.68 -0.439 1 98.25 91 GLY B CA 1
ATOM 2746 C C . GLY B 1 91 ? -0.261 -8.852 0.553 1 98.25 91 GLY B C 1
ATOM 2747 O O . GLY B 1 91 ? -0.314 -9.719 1.424 1 98.25 91 GLY B O 1
ATOM 2748 N N . ILE B 1 92 ? 0.816 -8.109 0.362 1 98.75 92 ILE B N 1
ATOM 2749 C CA . ILE B 1 92 ? 1.952 -8.211 1.271 1 98.75 92 ILE B CA 1
ATOM 2750 C C . ILE B 1 92 ? 1.528 -7.773 2.674 1 98.75 92 ILE B C 1
ATOM 2752 O O . ILE B 1 92 ? 0.875 -6.742 2.84 1 98.75 92 ILE B O 1
ATOM 2756 N N . SER B 1 93 ? 1.879 -8.562 3.658 1 98.06 93 SER B N 1
ATOM 2757 C CA . SER B 1 93 ? 1.364 -8.383 5.012 1 98.06 93 SER B CA 1
ATOM 2758 C C . SER B 1 93 ? 2.484 -8.461 6.043 1 98.06 93 SER B C 1
ATOM 2760 O O . SER B 1 93 ? 3.543 -9.039 5.777 1 98.06 93 SER B O 1
ATOM 2762 N N . PRO B 1 94 ? 2.221 -7.844 7.203 1 98 94 PRO B N 1
ATOM 2763 C CA . PRO B 1 94 ? 3.186 -8.016 8.289 1 98 94 PRO B CA 1
ATOM 2764 C C . PRO B 1 94 ? 3.463 -9.484 8.609 1 98 94 PRO B C 1
ATOM 2766 O O . PRO B 1 94 ? 2.535 -10.297 8.656 1 98 94 PRO B O 1
ATOM 2769 N N . GLY B 1 95 ? 4.75 -9.828 8.695 1 97.25 95 GLY B N 1
ATOM 2770 C CA . GLY B 1 95 ? 5.148 -11.195 8.984 1 97.25 95 GLY B CA 1
ATOM 2771 C C . GLY B 1 95 ? 5.613 -11.961 7.75 1 97.25 95 GLY B C 1
ATOM 2772 O O . GLY B 1 95 ? 6.23 -13.016 7.867 1 97.25 95 GLY B O 1
ATOM 2773 N N . ASP B 1 96 ? 5.387 -11.43 6.547 1 98.19 96 ASP B N 1
ATOM 2774 C CA . ASP B 1 96 ? 5.746 -12.117 5.309 1 98.19 96 ASP B CA 1
ATOM 2775 C C . ASP B 1 96 ? 7.258 -12.117 5.102 1 98.19 96 ASP B C 1
ATOM 2777 O O . ASP B 1 96 ? 7.965 -11.273 5.656 1 98.19 96 ASP B O 1
ATOM 2781 N N . THR B 1 97 ? 7.691 -13.07 4.363 1 98.69 97 THR B N 1
ATOM 2782 C CA . THR B 1 97 ? 9.055 -13.109 3.842 1 98.69 97 THR B CA 1
ATOM 2783 C C . THR B 1 97 ? 9.07 -12.766 2.355 1 98.69 97 THR B C 1
ATOM 2785 O O . THR B 1 97 ? 8.422 -13.43 1.549 1 98.69 97 THR B O 1
ATOM 2788 N N . VAL B 1 98 ? 9.828 -11.734 1.988 1 98.88 98 VAL B N 1
ATOM 2789 C CA . VAL B 1 98 ? 9.875 -11.258 0.611 1 98.88 98 VAL B CA 1
ATOM 2790 C C . VAL B 1 98 ? 11.297 -11.352 0.076 1 98.88 98 VAL B C 1
ATOM 2792 O O . VAL B 1 98 ? 12.242 -10.859 0.706 1 98.88 98 VAL B O 1
ATOM 2795 N N . ILE B 1 99 ? 11.461 -12.008 -1.051 1 98.88 99 ILE B N 1
ATOM 2796 C CA . ILE B 1 99 ? 12.695 -11.914 -1.821 1 98.88 99 ILE B CA 1
ATOM 2797 C C . ILE B 1 99 ? 12.602 -10.75 -2.807 1 98.88 99 ILE B C 1
ATOM 2799 O O . ILE B 1 99 ? 11.609 -10.617 -3.527 1 98.88 99 ILE B O 1
ATOM 2803 N N . GLU B 1 100 ? 13.547 -9.938 -2.766 1 98.81 100 GLU B N 1
ATOM 2804 C CA . GLU B 1 100 ? 13.641 -8.812 -3.689 1 98.81 100 GLU B CA 1
ATOM 2805 C C . GLU B 1 100 ? 14.953 -8.844 -4.465 1 98.81 100 GLU B C 1
ATOM 2807 O O . GLU B 1 100 ? 15.977 -9.281 -3.945 1 98.81 100 GLU B O 1
ATOM 2812 N N . ALA B 1 101 ? 14.938 -8.422 -5.691 1 98.69 101 ALA B N 1
ATOM 2813 C CA . ALA B 1 101 ? 16.172 -8.203 -6.445 1 98.69 101 ALA B CA 1
ATOM 2814 C C . ALA B 1 101 ? 16.094 -6.891 -7.223 1 98.69 101 ALA B C 1
ATOM 2816 O O . ALA B 1 101 ? 15.055 -6.535 -7.77 1 98.69 101 ALA B O 1
ATOM 2817 N N . GLY B 1 102 ? 17.203 -6.258 -7.375 1 97.81 102 GLY B N 1
ATOM 2818 C CA . GLY B 1 102 ? 17.25 -4.898 -7.887 1 97.81 102 GLY B CA 1
ATOM 2819 C C . GLY B 1 102 ? 17.047 -3.85 -6.812 1 97.81 102 GLY B C 1
ATOM 2820 O O . GLY B 1 102 ? 16.172 -2.99 -6.941 1 97.81 102 GLY B O 1
ATOM 2821 N N . ALA B 1 103 ? 17.844 -3.941 -5.781 1 97 103 ALA B N 1
ATOM 2822 C CA . ALA B 1 103 ? 17.688 -3.035 -4.645 1 97 103 ALA B CA 1
ATOM 2823 C C . ALA B 1 103 ? 17.859 -1.582 -5.074 1 97 103 ALA B C 1
ATOM 2825 O O . ALA B 1 103 ? 17.062 -0.715 -4.695 1 97 103 ALA B O 1
ATOM 2826 N N . GLY B 1 104 ? 19 -1.312 -5.914 1 96.38 104 GLY B N 1
ATOM 2827 C CA . GLY B 1 104 ? 19.281 0.047 -6.355 1 96.38 104 GLY B CA 1
ATOM 2828 C C . GLY B 1 104 ? 19.5 1.012 -5.203 1 96.38 104 GLY B C 1
ATOM 2829 O O . GLY B 1 104 ? 20.391 0.806 -4.379 1 96.38 104 GLY B O 1
ATOM 2830 N N . SER B 1 105 ? 18.672 1.992 -5.137 1 96.88 105 SER B N 1
ATOM 2831 C CA . SER B 1 105 ? 18.766 2.969 -4.055 1 96.88 105 SER B CA 1
ATOM 2832 C C . SER B 1 105 ? 18.078 2.467 -2.793 1 96.88 105 SER B C 1
ATOM 2834 O O . SER B 1 105 ? 18.25 3.039 -1.715 1 96.88 105 SER B O 1
ATOM 2836 N N . GLY B 1 106 ? 17.266 1.436 -2.922 1 97.81 106 GLY B N 1
ATOM 2837 C CA . GLY B 1 106 ? 16.641 0.819 -1.762 1 97.81 106 GLY B CA 1
ATOM 2838 C C . GLY B 1 106 ? 15.227 1.324 -1.499 1 97.81 106 GLY B C 1
ATOM 2839 O O . GLY B 1 106 ? 14.633 1.008 -0.468 1 97.81 106 GLY B O 1
ATOM 2840 N N . ALA B 1 107 ? 14.664 2.125 -2.449 1 98.19 107 ALA B N 1
ATOM 2841 C CA . ALA B 1 107 ? 13.344 2.705 -2.219 1 98.19 107 ALA B CA 1
ATOM 2842 C C . ALA B 1 107 ? 12.281 1.618 -2.082 1 98.19 107 ALA B C 1
ATOM 2844 O O . ALA B 1 107 ? 11.531 1.597 -1.105 1 98.19 107 ALA B O 1
ATOM 2845 N N . LEU B 1 108 ? 12.234 0.718 -3.076 1 98.62 108 LEU B N 1
ATOM 2846 C CA . LEU B 1 108 ? 11.266 -0.371 -2.996 1 98.62 108 LEU B CA 1
ATOM 2847 C C . LEU B 1 108 ? 11.539 -1.254 -1.783 1 98.62 108 LEU B C 1
ATOM 2849 O O . LEU B 1 108 ? 10.609 -1.688 -1.102 1 98.62 108 LEU B O 1
ATOM 2853 N N . THR B 1 109 ? 12.828 -1.517 -1.479 1 98.75 109 THR B N 1
ATOM 2854 C CA . THR B 1 109 ? 13.211 -2.299 -0.309 1 98.75 109 THR B CA 1
ATOM 2855 C C . THR B 1 109 ? 12.625 -1.691 0.963 1 98.75 109 THR B C 1
ATOM 2857 O O . THR B 1 109 ? 12.102 -2.412 1.817 1 98.75 109 THR B O 1
ATOM 2860 N N . ILE B 1 110 ? 12.68 -0.389 1.064 1 98.56 110 ILE B N 1
ATOM 2861 C CA . ILE B 1 110 ? 12.195 0.322 2.242 1 98.56 110 ILE B CA 1
ATOM 2862 C C . ILE B 1 110 ? 10.68 0.165 2.35 1 98.56 110 ILE B C 1
ATOM 2864 O O . ILE B 1 110 ? 10.148 -0.103 3.434 1 98.56 110 ILE B O 1
ATOM 2868 N N . PHE B 1 111 ? 9.938 0.258 1.239 1 98.81 111 PHE B N 1
ATOM 2869 C CA . PHE B 1 111 ? 8.492 0.057 1.249 1 98.81 111 PHE B CA 1
ATOM 2870 C C . PHE B 1 111 ? 8.148 -1.364 1.677 1 98.81 111 PHE B C 1
ATOM 2872 O O . PHE B 1 111 ? 7.25 -1.57 2.498 1 98.81 111 PHE B O 1
ATOM 2879 N N . LEU B 1 112 ? 8.852 -2.326 1.122 1 98.94 112 LEU B N 1
ATOM 2880 C CA . LEU B 1 112 ? 8.602 -3.725 1.45 1 98.94 112 LEU B CA 1
ATOM 2881 C C . LEU B 1 112 ? 8.922 -4.008 2.914 1 98.94 112 LEU B C 1
ATOM 2883 O O . LEU B 1 112 ? 8.148 -4.68 3.604 1 98.94 112 LEU B O 1
ATOM 2887 N N . ALA B 1 113 ? 10.07 -3.482 3.365 1 98.81 113 ALA B N 1
ATOM 2888 C CA . ALA B 1 113 ? 10.469 -3.654 4.758 1 98.81 113 ALA B CA 1
ATOM 2889 C C . ALA B 1 113 ? 9.422 -3.059 5.703 1 98.81 113 ALA B C 1
ATOM 2891 O O . ALA B 1 113 ? 9.125 -3.639 6.75 1 98.81 113 ALA B O 1
ATOM 2892 N N . ASN B 1 114 ? 8.953 -1.877 5.344 1 98.62 114 ASN B N 1
ATOM 2893 C CA . ASN B 1 114 ? 7.887 -1.271 6.137 1 98.62 114 ASN B CA 1
ATOM 2894 C C . ASN B 1 114 ? 6.645 -2.158 6.18 1 98.62 114 ASN B C 1
ATOM 2896 O O . ASN B 1 114 ? 6.086 -2.396 7.25 1 98.62 114 ASN B O 1
ATOM 2900 N N . ALA B 1 115 ? 6.223 -2.693 5.051 1 98.62 115 ALA B N 1
ATOM 2901 C CA . ALA B 1 115 ? 4.984 -3.455 4.918 1 98.62 115 ALA B CA 1
ATOM 2902 C C . ALA B 1 115 ? 5.047 -4.75 5.723 1 98.62 115 ALA B C 1
ATOM 2904 O O . ALA B 1 115 ? 4.07 -5.133 6.375 1 98.62 115 ALA B O 1
ATOM 2905 N N . VAL B 1 116 ? 6.184 -5.449 5.785 1 98.5 116 VAL B N 1
ATOM 2906 C CA . VAL B 1 116 ? 6.258 -6.781 6.387 1 98.5 116 VAL B CA 1
ATOM 2907 C C . VAL B 1 116 ? 6.406 -6.656 7.902 1 98.5 116 VAL B C 1
ATOM 2909 O O . VAL B 1 116 ? 6.227 -7.633 8.633 1 98.5 116 VAL B O 1
ATOM 2912 N N . GLY B 1 117 ? 6.832 -5.488 8.398 1 97.56 117 GLY B N 1
ATOM 2913 C CA . GLY B 1 117 ? 6.891 -5.25 9.836 1 97.56 117 GLY B CA 1
ATOM 2914 C C . GLY B 1 117 ? 8.039 -5.973 10.516 1 97.56 117 GLY B C 1
ATOM 2915 O O . GLY B 1 117 ? 8.859 -6.609 9.852 1 97.56 117 GLY B O 1
ATOM 2916 N N . PRO B 1 118 ? 8.078 -5.887 11.836 1 96.12 118 PRO B N 1
ATOM 2917 C CA . PRO B 1 118 ? 9.234 -6.375 12.594 1 96.12 118 PRO B CA 1
ATOM 2918 C C . PRO B 1 118 ? 9.328 -7.898 12.602 1 96.12 118 PRO B C 1
ATOM 2920 O O . PRO B 1 118 ? 10.398 -8.453 12.875 1 96.12 118 PRO B O 1
ATOM 2923 N N . HIS B 1 119 ? 8.242 -8.555 12.281 1 96.31 119 HIS B N 1
ATOM 2924 C CA . HIS B 1 119 ? 8.258 -10.016 12.312 1 96.31 119 HIS B CA 1
ATOM 2925 C C . HIS B 1 119 ? 8.391 -10.602 10.906 1 96.31 119 HIS B C 1
ATOM 2927 O O . HIS B 1 119 ? 8.344 -11.82 10.734 1 96.31 119 HIS B O 1
ATOM 2933 N N . GLY B 1 120 ? 8.406 -9.688 9.906 1 97.81 120 GLY B N 1
ATOM 2934 C CA . GLY B 1 120 ? 8.664 -10.109 8.539 1 97.81 120 GLY B CA 1
ATOM 2935 C C . GLY B 1 120 ? 10.117 -9.93 8.133 1 97.81 120 GLY B C 1
ATOM 2936 O O . GLY B 1 120 ? 10.953 -9.539 8.945 1 97.81 120 GLY B O 1
ATOM 2937 N N . LYS B 1 121 ? 10.391 -10.305 6.883 1 98.38 121 LYS B N 1
ATOM 2938 C CA . LYS B 1 121 ? 11.766 -10.234 6.398 1 98.38 121 LYS B CA 1
ATOM 2939 C C . LYS B 1 121 ? 11.805 -9.93 4.902 1 98.38 121 LYS B C 1
ATOM 2941 O O . LYS B 1 121 ? 11 -10.469 4.137 1 98.38 121 LYS B O 1
ATOM 2946 N N . VAL B 1 122 ? 12.766 -9.117 4.566 1 98.88 122 VAL B N 1
ATOM 2947 C CA . VAL B 1 122 ? 13.078 -8.859 3.166 1 98.88 122 VAL B CA 1
ATOM 2948 C C . VAL B 1 122 ? 14.516 -9.281 2.869 1 98.88 122 VAL B C 1
ATOM 2950 O O . VAL B 1 122 ? 15.445 -8.883 3.576 1 98.88 122 VAL B O 1
ATOM 2953 N N . ILE B 1 123 ? 14.68 -10.141 1.968 1 98.88 123 ILE B N 1
ATOM 2954 C CA . ILE B 1 123 ? 16 -10.516 1.473 1 98.88 123 ILE B CA 1
ATOM 2955 C C . ILE B 1 123 ? 16.203 -9.953 0.07 1 98.88 123 ILE B C 1
ATOM 2957 O O . ILE B 1 123 ? 15.547 -10.383 -0.883 1 98.88 123 ILE B O 1
ATOM 2961 N N . SER B 1 124 ? 17.094 -9 -0.051 1 98.75 124 SER B N 1
ATOM 2962 C CA . SER B 1 124 ? 17.25 -8.25 -1.294 1 98.75 124 SER B CA 1
ATOM 2963 C C . SER B 1 124 ? 18.594 -8.562 -1.956 1 98.75 124 SER B C 1
ATOM 2965 O O . SER B 1 124 ? 19.641 -8.477 -1.316 1 98.75 124 SER B O 1
ATOM 2967 N N . TYR B 1 125 ? 18.562 -8.93 -3.203 1 98.62 125 TYR B N 1
ATOM 2968 C CA . TYR B 1 125 ? 19.734 -9.219 -4.016 1 98.62 125 TYR B CA 1
ATOM 2969 C C . TYR B 1 125 ? 20.109 -8.008 -4.871 1 98.62 125 TYR B C 1
ATOM 2971 O O . TYR B 1 125 ? 19.266 -7.453 -5.574 1 98.62 125 TYR B O 1
ATOM 2979 N N . GLU B 1 126 ? 21.297 -7.57 -4.797 1 98.38 126 GLU B N 1
ATOM 2980 C CA . GLU B 1 126 ? 21.859 -6.508 -5.625 1 98.38 126 GLU B CA 1
ATOM 2981 C C . GLU B 1 126 ? 23.234 -6.895 -6.164 1 98.38 126 GLU B C 1
ATOM 2983 O O . GLU B 1 126 ? 24.156 -7.145 -5.391 1 98.38 126 GLU B O 1
ATOM 2988 N N . VAL B 1 127 ? 23.359 -6.922 -7.484 1 97.88 127 VAL B N 1
ATOM 2989 C CA . VAL B 1 127 ? 24.562 -7.441 -8.133 1 97.88 127 VAL B CA 1
ATOM 2990 C C . VAL B 1 127 ? 25.656 -6.379 -8.117 1 97.88 127 VAL B C 1
ATOM 2992 O O . VAL B 1 127 ? 26.844 -6.699 -7.973 1 97.88 127 VAL B O 1
ATOM 2995 N N . ARG B 1 128 ? 25.297 -5.125 -8.328 1 97.69 128 ARG B N 1
ATOM 2996 C CA . ARG B 1 128 ? 26.281 -4.051 -8.359 1 97.69 128 ARG B CA 1
ATOM 2997 C C . ARG B 1 128 ? 26.703 -3.65 -6.953 1 97.69 128 ARG B C 1
ATOM 2999 O O . ARG B 1 128 ? 25.859 -3.244 -6.145 1 97.69 128 ARG B O 1
ATOM 3006 N N . LYS B 1 129 ? 27.922 -3.598 -6.703 1 98 129 LYS B N 1
ATOM 3007 C CA . LYS B 1 129 ? 28.469 -3.312 -5.375 1 98 129 LYS B CA 1
ATOM 3008 C C . LYS B 1 129 ? 28.172 -1.875 -4.961 1 98 129 LYS B C 1
ATOM 3010 O O . LYS B 1 129 ? 27.859 -1.612 -3.797 1 98 129 LYS B O 1
ATOM 3015 N N . ASP B 1 130 ? 28.328 -0.963 -5.887 1 97.62 130 ASP B N 1
ATOM 3016 C CA . ASP B 1 130 ? 28.078 0.434 -5.551 1 97.62 130 ASP B CA 1
ATOM 3017 C C . ASP B 1 130 ? 26.609 0.65 -5.172 1 97.62 130 ASP B C 1
ATOM 3019 O O . ASP B 1 130 ? 26.312 1.363 -4.211 1 97.62 130 ASP B O 1
ATOM 3023 N N . PHE B 1 131 ? 25.672 -0 -5.934 1 97.94 131 PHE B N 1
ATOM 3024 C CA . PHE B 1 131 ? 24.266 0.074 -5.59 1 97.94 131 PHE B CA 1
ATOM 3025 C C . PHE B 1 131 ? 23.984 -0.605 -4.25 1 97.94 131 PHE B C 1
ATOM 3027 O O . PHE B 1 131 ? 23.234 -0.09 -3.428 1 97.94 131 PHE B O 1
ATOM 3034 N N . TYR B 1 132 ? 24.641 -1.716 -4.062 1 98 132 TYR B N 1
ATOM 3035 C CA . TYR B 1 132 ? 24.547 -2.453 -2.809 1 98 132 TYR B CA 1
ATOM 3036 C C . TYR B 1 132 ? 24.891 -1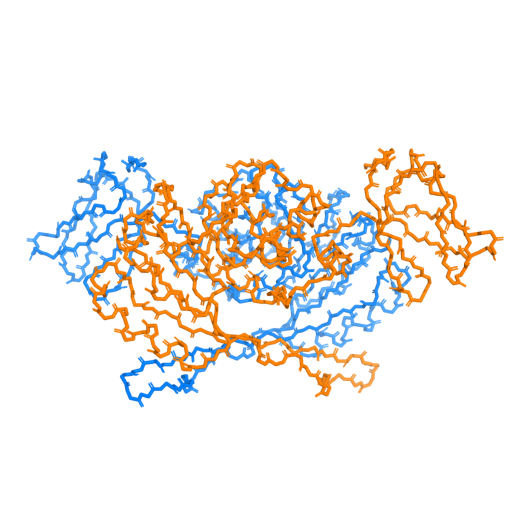.563 -1.621 1 98 132 TYR B C 1
ATOM 3038 O O . TYR B 1 132 ? 24.172 -1.531 -0.625 1 98 132 TYR B O 1
ATOM 3046 N N . GLU B 1 133 ? 25.922 -0.835 -1.698 1 98.06 133 GLU B N 1
ATOM 3047 C CA . GLU B 1 133 ? 26.391 0.021 -0.612 1 98.06 133 GLU B CA 1
ATOM 3048 C C . GLU B 1 133 ? 25.438 1.189 -0.381 1 98.06 133 GLU B C 1
ATOM 3050 O O . GLU B 1 133 ? 25.188 1.582 0.761 1 98.06 133 GLU B O 1
ATOM 3055 N N . ILE B 1 134 ? 24.969 1.709 -1.456 1 97.81 134 ILE B N 1
ATOM 3056 C CA . ILE B 1 134 ? 24.016 2.805 -1.351 1 97.81 134 ILE B CA 1
ATOM 3057 C C . ILE B 1 134 ? 22.734 2.312 -0.665 1 97.81 134 ILE B C 1
ATOM 3059 O O . ILE B 1 134 ? 22.25 2.945 0.274 1 97.81 134 ILE B O 1
ATOM 3063 N N . ALA B 1 135 ? 22.234 1.168 -1.141 1 98.12 135 ALA B N 1
ATOM 3064 C CA . ALA B 1 135 ? 21.031 0.592 -0.555 1 98.12 135 ALA B CA 1
ATOM 3065 C C . ALA B 1 135 ? 21.219 0.292 0.928 1 98.12 135 ALA B C 1
ATOM 3067 O O . ALA B 1 135 ? 20.344 0.55 1.744 1 98.12 135 ALA B O 1
ATOM 3068 N N . LYS B 1 136 ? 22.359 -0.22 1.209 1 98.06 136 LYS B N 1
ATOM 3069 C CA . LYS B 1 136 ? 22.672 -0.554 2.594 1 98.06 136 LYS B CA 1
ATOM 3070 C C . LYS B 1 136 ? 22.562 0.672 3.496 1 98.06 136 LYS B C 1
ATOM 3072 O O . LYS B 1 136 ? 21.922 0.616 4.551 1 98.06 136 LYS B O 1
ATOM 3077 N N . LYS B 1 137 ? 23.141 1.741 3.086 1 97.31 137 LYS B N 1
ATOM 3078 C CA . LYS B 1 137 ? 23.109 2.979 3.857 1 97.31 137 LYS B CA 1
ATOM 3079 C C . LYS B 1 137 ? 21.688 3.52 3.977 1 97.31 137 LYS B C 1
ATOM 3081 O O . LYS B 1 137 ? 21.266 3.975 5.047 1 97.31 137 LYS B O 1
ATOM 3086 N N . ASN B 1 138 ? 20.938 3.445 2.9 1 97.62 138 ASN B N 1
ATOM 3087 C CA . ASN B 1 138 ? 19.578 3.971 2.898 1 97.62 138 ASN B CA 1
ATOM 3088 C C . ASN B 1 138 ? 18.656 3.119 3.758 1 97.62 138 ASN B C 1
ATOM 3090 O O . ASN B 1 138 ? 17.766 3.648 4.438 1 97.62 138 ASN B O 1
ATOM 3094 N N . ILE B 1 139 ? 18.875 1.815 3.754 1 97.94 139 ILE B N 1
ATOM 3095 C CA . ILE B 1 139 ? 18.078 0.905 4.578 1 97.94 139 ILE B CA 1
ATOM 3096 C C . ILE B 1 139 ? 18.391 1.149 6.055 1 97.94 139 ILE B C 1
ATOM 3098 O O . ILE B 1 139 ? 17.484 1.134 6.891 1 97.94 139 ILE B O 1
ATOM 3102 N N . GLU B 1 140 ? 19.625 1.379 6.309 1 96.81 140 GLU B N 1
ATOM 3103 C CA . GLU B 1 140 ? 20.016 1.735 7.664 1 96.81 140 GLU B CA 1
ATOM 3104 C C . GLU B 1 140 ? 19.391 3.057 8.094 1 96.81 140 GLU B C 1
ATOM 3106 O O . GLU B 1 140 ? 18.891 3.18 9.219 1 96.81 140 GLU B O 1
ATOM 3111 N N . LEU B 1 141 ? 19.453 4.004 7.18 1 95.38 141 LEU B N 1
ATOM 3112 C CA . LEU B 1 141 ? 18.844 5.301 7.426 1 95.38 141 LEU B CA 1
ATOM 3113 C C . LEU B 1 141 ? 17.359 5.145 7.77 1 95.38 141 LEU B C 1
ATOM 3115 O O . LEU B 1 141 ? 16.844 5.848 8.641 1 95.38 141 LEU B O 1
ATOM 3119 N N . ALA B 1 142 ? 16.703 4.23 7.168 1 96.44 142 ALA B N 1
ATOM 3120 C CA . ALA B 1 142 ? 15.281 4.004 7.363 1 96.44 142 ALA B CA 1
ATOM 3121 C C . ALA B 1 142 ? 15.023 3.213 8.641 1 96.44 142 ALA B C 1
ATOM 3123 O O . ALA B 1 142 ? 13.875 3.104 9.094 1 96.44 142 ALA B O 1
ATOM 3124 N N . GLY B 1 143 ? 16.062 2.654 9.25 1 95.38 143 GLY B N 1
ATOM 3125 C CA . GLY B 1 143 ? 15.938 1.894 10.484 1 95.38 143 GLY B CA 1
ATOM 3126 C C . GLY B 1 143 ? 15.453 0.474 10.258 1 95.38 143 GLY B C 1
ATOM 3127 O O . GLY B 1 143 ? 14.812 -0.113 11.133 1 95.38 143 GLY B O 1
ATOM 3128 N N . PHE B 1 144 ? 15.734 -0.114 9.039 1 97.69 144 PHE B N 1
ATOM 3129 C CA . PHE B 1 144 ? 15.156 -1.414 8.719 1 97.69 144 PHE B CA 1
ATOM 3130 C C . PHE B 1 144 ? 16.234 -2.477 8.609 1 97.69 144 PHE B C 1
ATOM 3132 O O . PHE B 1 144 ? 16 -3.562 8.07 1 97.69 144 PHE B O 1
ATOM 3139 N N . SER B 1 145 ? 17.391 -2.297 9.195 1 97.56 145 SER B N 1
ATOM 3140 C CA . SER B 1 145 ? 18.531 -3.203 9.062 1 97.56 145 SER B CA 1
ATOM 3141 C C . SER B 1 145 ? 18.219 -4.57 9.664 1 97.56 145 SER B C 1
ATOM 3143 O O . SER B 1 145 ? 18.734 -5.59 9.211 1 97.56 145 SER B O 1
ATOM 3145 N N . GLU B 1 146 ? 17.328 -4.582 10.609 1 97.38 146 GLU B N 1
ATOM 3146 C CA . GLU B 1 146 ? 17.047 -5.832 11.312 1 97.38 146 GLU B CA 1
ATOM 3147 C C . GLU B 1 146 ? 16.156 -6.742 10.484 1 97.38 146 GLU B C 1
ATOM 3149 O O . GLU B 1 146 ? 16.156 -7.961 10.664 1 97.38 146 GLU B O 1
ATOM 3154 N N . ARG B 1 147 ? 15.359 -6.148 9.586 1 97.56 147 ARG B N 1
ATOM 3155 C CA . ARG B 1 147 ? 14.414 -6.996 8.867 1 97.56 147 ARG B CA 1
ATOM 3156 C C . ARG B 1 147 ? 14.766 -7.07 7.387 1 97.56 147 ARG B C 1
ATOM 3158 O O . ARG B 1 147 ? 14.047 -7.691 6.605 1 97.56 147 ARG B O 1
ATOM 3165 N N . VAL B 1 148 ? 15.914 -6.465 7.027 1 98.69 148 VAL B N 1
ATOM 3166 C CA . VAL B 1 148 ? 16.375 -6.551 5.648 1 98.69 148 VAL B CA 1
ATOM 3167 C C . VAL B 1 148 ? 17.75 -7.211 5.598 1 98.69 148 VAL B C 1
ATOM 3169 O O . VAL B 1 148 ? 18.688 -6.762 6.273 1 98.69 148 VAL B O 1
ATOM 3172 N N . THR B 1 149 ? 17.859 -8.266 4.922 1 98.69 149 THR B N 1
ATOM 3173 C CA . THR B 1 149 ? 19.141 -8.852 4.574 1 98.69 149 THR B CA 1
ATOM 3174 C C . THR B 1 149 ? 19.531 -8.508 3.137 1 98.69 149 THR B C 1
ATOM 3176 O O . THR B 1 149 ? 18.844 -8.922 2.195 1 98.69 149 THR B O 1
ATOM 3179 N N . LEU B 1 150 ? 20.531 -7.773 2.988 1 98.5 150 LEU B N 1
ATOM 3180 C CA . LEU B 1 150 ? 21.031 -7.406 1.666 1 98.5 150 LEU B CA 1
ATOM 3181 C C . LEU B 1 150 ? 22.156 -8.328 1.234 1 98.5 150 LEU B C 1
ATOM 3183 O O . LEU B 1 150 ? 23.125 -8.531 1.979 1 98.5 150 LEU B O 1
ATOM 3187 N N . LYS B 1 151 ? 22 -8.875 0.058 1 98.5 151 LYS B N 1
ATOM 3188 C CA . LYS B 1 151 ? 23.016 -9.75 -0.514 1 98.5 151 LYS B CA 1
ATOM 3189 C C . LYS B 1 151 ? 23.625 -9.141 -1.778 1 98.5 151 LYS B C 1
ATOM 3191 O O . LYS B 1 151 ? 22.891 -8.797 -2.713 1 98.5 151 LYS B O 1
ATOM 3196 N N . ASN B 1 152 ? 24.953 -8.977 -1.793 1 98.5 152 ASN B N 1
ATOM 3197 C CA . ASN B 1 152 ? 25.625 -8.602 -3.033 1 98.5 152 ASN B CA 1
ATOM 3198 C C . ASN B 1 152 ? 25.859 -9.82 -3.924 1 98.5 152 ASN B C 1
ATOM 3200 O O . ASN B 1 152 ? 26.984 -10.328 -4 1 98.5 152 ASN B O 1
ATOM 3204 N N . LYS B 1 153 ? 24.766 -10.258 -4.52 1 98.19 153 LYS B N 1
ATOM 3205 C CA . LYS B 1 153 ? 24.734 -11.477 -5.316 1 98.19 153 LYS B CA 1
ATOM 3206 C C . LYS B 1 153 ? 23.797 -11.328 -6.516 1 98.19 153 LYS B C 1
ATOM 3208 O O . LYS B 1 153 ? 22.922 -10.453 -6.52 1 98.19 153 LYS B O 1
ATOM 3213 N N . ASN B 1 154 ? 24.062 -12.125 -7.469 1 98.19 154 ASN B N 1
ATOM 3214 C CA . ASN B 1 154 ? 23.188 -12.211 -8.633 1 98.19 154 ASN B CA 1
ATOM 3215 C C . ASN B 1 154 ? 22.062 -13.211 -8.422 1 98.19 154 ASN B C 1
ATOM 3217 O O . ASN B 1 154 ? 22.312 -14.414 -8.32 1 98.19 154 ASN B O 1
ATOM 3221 N N . ILE B 1 155 ? 20.844 -12.75 -8.422 1 98.38 155 ILE B N 1
ATOM 3222 C CA . ILE B 1 155 ? 19.719 -13.633 -8.156 1 98.38 155 ILE B CA 1
ATOM 3223 C C . ILE B 1 155 ? 19.578 -14.641 -9.297 1 98.38 155 ILE B C 1
ATOM 3225 O O . ILE B 1 155 ? 19 -15.711 -9.117 1 98.38 155 ILE B O 1
ATOM 3229 N N . TYR B 1 156 ? 20.094 -14.258 -10.531 1 98.12 156 TYR B N 1
ATOM 3230 C CA . TYR B 1 156 ? 20 -15.156 -11.68 1 98.12 156 TYR B CA 1
ATOM 3231 C C . TYR B 1 156 ? 20.797 -16.438 -11.43 1 98.12 156 TYR B C 1
ATOM 3233 O O . TYR B 1 156 ? 20.625 -17.438 -12.148 1 98.12 156 TYR B O 1
ATOM 3241 N N . ASP B 1 157 ? 21.672 -16.406 -10.406 1 97.81 157 ASP B N 1
ATOM 3242 C CA . ASP B 1 157 ? 22.469 -17.578 -10.078 1 97.81 157 ASP B CA 1
ATOM 3243 C C . ASP B 1 157 ? 21.688 -18.516 -9.148 1 97.81 157 ASP B C 1
ATOM 3245 O O . ASP B 1 157 ? 22.109 -19.656 -8.906 1 97.81 157 ASP B O 1
ATOM 3249 N N . GLY B 1 158 ? 20.594 -18.031 -8.562 1 97.31 158 GLY B N 1
ATOM 3250 C CA . GLY B 1 158 ? 19.766 -18.859 -7.695 1 97.31 158 GLY B CA 1
ATOM 3251 C C . GLY B 1 158 ? 19.297 -18.141 -6.453 1 97.31 158 GLY B C 1
ATOM 3252 O O . GLY B 1 158 ? 19.781 -17.047 -6.137 1 97.31 158 GLY B O 1
ATOM 3253 N N . ILE B 1 159 ? 18.297 -18.656 -5.84 1 97.31 159 ILE B N 1
ATOM 3254 C CA . ILE B 1 159 ? 17.75 -18.172 -4.578 1 97.31 159 ILE B CA 1
ATOM 3255 C C . ILE B 1 159 ? 18.031 -19.188 -3.475 1 97.31 159 ILE B C 1
ATOM 3257 O O . ILE B 1 159 ? 17.688 -20.359 -3.607 1 97.31 159 ILE B O 1
ATOM 3261 N N . GLU B 1 160 ? 18.609 -18.75 -2.426 1 94.69 160 GLU B N 1
ATOM 3262 C CA . GLU B 1 160 ? 19.031 -19.641 -1.354 1 94.69 160 GLU B CA 1
ATOM 3263 C C . GLU B 1 160 ? 17.875 -19.938 -0.399 1 94.69 160 GLU B C 1
ATOM 3265 O O . GLU B 1 160 ? 17.844 -20.984 0.236 1 94.69 160 GLU B O 1
ATOM 3270 N N . GLU B 1 161 ? 16.969 -19.031 -0.291 1 95.19 161 GLU B N 1
ATOM 3271 C CA . GLU B 1 161 ? 15.852 -19.156 0.64 1 95.19 161 GLU B CA 1
ATOM 3272 C C . GLU B 1 161 ? 14.789 -20.109 0.107 1 95.19 161 GLU B C 1
ATOM 3274 O O . GLU B 1 161 ? 14.734 -20.375 -1.094 1 95.19 161 GLU B O 1
ATOM 3279 N N . GLU B 1 162 ? 14.023 -20.641 1.021 1 94.56 162 GLU B N 1
ATOM 3280 C CA . GLU B 1 162 ? 12.906 -21.516 0.663 1 94.56 162 GLU B CA 1
ATOM 3281 C C . GLU B 1 162 ? 11.617 -21.047 1.34 1 94.56 162 GLU B C 1
ATOM 3283 O O . GLU B 1 162 ? 11.656 -20.391 2.379 1 94.56 162 GLU B O 1
ATOM 3288 N N . SER B 1 163 ? 10.539 -21.406 0.707 1 94.56 163 SER B N 1
ATOM 3289 C CA . SER B 1 163 ? 9.211 -21.203 1.273 1 94.56 163 SER B CA 1
ATOM 3290 C C . SER B 1 163 ? 8.969 -19.734 1.59 1 94.56 163 SER B C 1
ATOM 3292 O O . SER B 1 163 ? 8.594 -19.391 2.711 1 94.56 163 SER B O 1
ATOM 3294 N N . VAL B 1 164 ? 9.117 -18.891 0.574 1 97.81 164 VAL B N 1
ATOM 3295 C CA . VAL B 1 164 ? 8.93 -17.453 0.759 1 97.81 164 VAL B CA 1
ATOM 3296 C C . VAL B 1 164 ? 7.531 -17.047 0.292 1 97.81 164 VAL B C 1
ATOM 3298 O O . VAL B 1 164 ? 6.91 -17.75 -0.504 1 97.81 164 VAL B O 1
ATOM 3301 N N . ASP B 1 165 ? 7.078 -15.977 0.732 1 98.44 165 ASP B N 1
ATOM 3302 C CA . ASP B 1 165 ? 5.715 -15.555 0.442 1 98.44 165 ASP B CA 1
ATOM 3303 C C . ASP B 1 165 ? 5.645 -14.789 -0.878 1 98.44 165 ASP B C 1
ATOM 3305 O O . ASP B 1 165 ? 4.668 -14.898 -1.619 1 98.44 165 ASP B O 1
ATOM 3309 N N . HIS B 1 166 ? 6.676 -13.992 -1.125 1 98.88 166 HIS B N 1
ATOM 3310 C CA . HIS B 1 166 ? 6.684 -13.148 -2.314 1 98.88 166 HIS B CA 1
ATOM 3311 C C . HIS B 1 166 ? 8.078 -13.062 -2.922 1 98.88 166 HIS B C 1
ATOM 3313 O O . HIS B 1 166 ? 9.078 -13.133 -2.203 1 98.88 166 HIS B O 1
ATOM 3319 N N . ILE B 1 167 ? 8.125 -12.898 -4.203 1 98.88 167 ILE B N 1
ATOM 3320 C CA . ILE B 1 167 ? 9.297 -12.477 -4.965 1 98.88 167 ILE B CA 1
ATOM 3321 C C . ILE B 1 167 ? 8.977 -11.195 -5.734 1 98.88 167 ILE B C 1
ATOM 3323 O O . ILE B 1 167 ? 8 -11.141 -6.484 1 98.88 167 ILE B O 1
ATOM 3327 N N . VAL B 1 168 ? 9.695 -10.156 -5.508 1 98.94 168 VAL B N 1
ATOM 3328 C CA . VAL B 1 168 ? 9.484 -8.867 -6.168 1 98.94 168 VAL B CA 1
ATOM 3329 C C . VAL B 1 168 ? 10.758 -8.445 -6.891 1 98.94 168 VAL B C 1
ATOM 3331 O O . VAL B 1 168 ? 11.789 -8.203 -6.258 1 98.94 168 VAL B O 1
ATOM 3334 N N . LEU B 1 169 ? 10.664 -8.273 -8.219 1 98.88 169 LEU B N 1
ATOM 3335 C CA . LEU B 1 169 ? 11.859 -8.07 -9.031 1 98.88 169 LEU B CA 1
ATOM 3336 C C . LEU B 1 169 ? 11.789 -6.738 -9.773 1 98.88 169 LEU B C 1
ATOM 3338 O O . LEU B 1 169 ? 10.781 -6.43 -10.406 1 98.88 169 LEU B O 1
ATOM 3342 N N . ASP B 1 170 ? 12.719 -5.957 -9.68 1 98.31 170 ASP B N 1
ATOM 3343 C CA . ASP B 1 170 ? 13.016 -4.805 -10.531 1 98.31 170 ASP B CA 1
ATOM 3344 C C . ASP B 1 170 ? 14.297 -5.027 -11.328 1 98.31 170 ASP B C 1
ATOM 3346 O O . ASP B 1 170 ? 15.328 -4.418 -11.039 1 98.31 170 ASP B O 1
ATOM 3350 N N . LEU B 1 171 ? 14.227 -5.875 -12.352 1 97.5 171 LEU B N 1
ATOM 3351 C CA . LEU B 1 171 ? 15.359 -6.359 -13.141 1 97.5 171 LEU B CA 1
ATOM 3352 C C . LEU B 1 171 ? 15.039 -6.312 -14.633 1 97.5 171 LEU B C 1
ATOM 3354 O O . LEU B 1 171 ? 13.875 -6.375 -15.023 1 97.5 171 LEU B O 1
ATOM 3358 N N . PRO B 1 172 ? 16.078 -6.293 -15.445 1 96.12 172 PRO B N 1
ATOM 3359 C CA . PRO B 1 172 ? 15.867 -6.262 -16.891 1 96.12 172 PRO B CA 1
ATOM 3360 C C . PRO B 1 172 ? 15.281 -7.566 -17.438 1 96.12 172 PRO B C 1
ATOM 3362 O O . PRO B 1 172 ? 14.523 -7.555 -18.406 1 96.12 172 PRO B O 1
ATOM 3365 N N . GLN B 1 173 ? 15.609 -8.711 -16.781 1 98.25 173 GLN B N 1
ATOM 3366 C CA . GLN B 1 173 ? 15.164 -10.008 -17.281 1 98.25 173 GLN B CA 1
ATOM 3367 C C . GLN B 1 173 ? 14.57 -10.852 -16.156 1 98.25 173 GLN B C 1
ATOM 3369 O O . GLN B 1 173 ? 15.117 -11.891 -15.789 1 98.25 173 GLN B O 1
ATOM 3374 N N . PRO B 1 174 ? 13.422 -10.461 -15.688 1 98.44 174 PRO B N 1
ATOM 3375 C CA . PRO B 1 174 ? 12.836 -11.195 -14.562 1 98.44 174 PRO B CA 1
ATOM 3376 C C . PRO B 1 174 ? 12.531 -12.648 -14.914 1 98.44 174 PRO B C 1
ATOM 3378 O O . PRO B 1 174 ? 12.422 -13.5 -14.023 1 98.44 174 PRO B O 1
ATOM 3381 N N . GLU B 1 175 ? 12.367 -12.984 -16.219 1 98.12 175 GLU B N 1
ATOM 3382 C CA . GLU B 1 175 ? 12.047 -14.344 -16.656 1 98.12 175 GLU B CA 1
ATOM 3383 C C . GLU B 1 175 ? 13.133 -15.328 -16.234 1 98.12 175 GLU B C 1
ATOM 3385 O O . GLU B 1 175 ? 12.859 -16.516 -16.062 1 98.12 175 GLU B O 1
ATOM 3390 N N . ASN B 1 176 ? 14.344 -14.836 -16.031 1 98.25 176 ASN B N 1
ATOM 3391 C CA . ASN B 1 176 ? 15.453 -15.695 -15.664 1 98.25 176 ASN B CA 1
ATOM 3392 C C . ASN B 1 176 ? 15.328 -16.172 -14.219 1 98.25 176 ASN B C 1
ATOM 3394 O O . ASN B 1 176 ? 16.062 -17.062 -13.781 1 98.25 176 ASN B O 1
ATOM 3398 N N . VAL B 1 177 ? 14.352 -15.672 -13.469 1 98.5 177 VAL B N 1
ATOM 3399 C CA . VAL B 1 177 ? 14.156 -16.047 -12.078 1 98.5 177 VAL B CA 1
ATOM 3400 C C . VAL B 1 177 ? 13.023 -17.062 -11.969 1 98.5 177 VAL B C 1
ATOM 3402 O O . VAL B 1 177 ? 12.828 -17.688 -10.914 1 98.5 177 VAL B O 1
ATOM 3405 N N . LEU B 1 178 ? 12.227 -17.297 -13.039 1 97.75 178 LEU B N 1
ATOM 3406 C CA . LEU B 1 178 ? 11.039 -18.141 -13.039 1 97.75 178 LEU B CA 1
ATOM 3407 C C . LEU B 1 178 ? 11.367 -19.547 -12.586 1 97.75 178 LEU B C 1
ATOM 3409 O O . LEU B 1 178 ? 10.672 -20.125 -11.742 1 97.75 178 LEU B O 1
ATOM 3413 N N . PRO B 1 179 ? 12.539 -20.141 -13.062 1 96.5 179 PRO B N 1
ATOM 3414 C CA . PRO B 1 179 ? 12.844 -21.516 -12.641 1 96.5 179 PRO B CA 1
ATOM 3415 C C . PRO B 1 179 ? 13.016 -21.641 -11.125 1 96.5 179 PRO B C 1
ATOM 3417 O O . PRO B 1 179 ? 12.625 -22.656 -10.539 1 96.5 179 PRO B O 1
ATOM 3420 N N . TYR B 1 180 ? 13.57 -20.625 -10.469 1 97.44 180 TYR B N 1
ATOM 3421 C CA . TYR B 1 180 ? 13.805 -20.656 -9.031 1 97.44 180 TYR B CA 1
ATOM 3422 C C . TYR B 1 180 ? 12.523 -20.344 -8.266 1 97.44 180 TYR B C 1
ATOM 3424 O O . TYR B 1 180 ? 12.312 -20.859 -7.164 1 97.44 180 TYR B O 1
ATOM 3432 N N . ALA B 1 181 ? 11.695 -19.453 -8.828 1 96.88 181 ALA B N 1
ATOM 3433 C CA . ALA B 1 181 ? 10.453 -19.047 -8.188 1 96.88 181 ALA B CA 1
ATOM 3434 C C . ALA B 1 181 ? 9.539 -20.234 -7.941 1 96.88 181 ALA B C 1
ATOM 3436 O O . ALA B 1 181 ? 8.898 -20.328 -6.891 1 96.88 181 ALA B O 1
ATOM 3437 N N . VAL B 1 182 ? 9.492 -21.156 -8.906 1 95.81 182 VAL B N 1
ATOM 3438 C CA . VAL B 1 182 ? 8.633 -22.328 -8.812 1 95.81 182 VAL B CA 1
ATOM 3439 C C . VAL B 1 182 ? 8.992 -23.141 -7.574 1 95.81 182 VAL B C 1
ATOM 3441 O O . VAL B 1 182 ? 8.109 -23.672 -6.895 1 95.81 182 VAL B O 1
ATOM 3444 N N . ASP B 1 183 ? 10.258 -23.125 -7.238 1 95.31 183 ASP B N 1
ATOM 3445 C CA . ASP B 1 183 ? 10.742 -23.953 -6.141 1 95.31 183 ASP B CA 1
ATOM 3446 C C . ASP B 1 183 ? 10.617 -23.234 -4.805 1 95.31 183 ASP B C 1
ATOM 3448 O O . ASP B 1 183 ? 10.336 -23.844 -3.775 1 95.31 183 ASP B O 1
ATOM 3452 N N . VAL B 1 184 ? 10.75 -21.969 -4.844 1 97.31 184 VAL B N 1
ATOM 3453 C CA . VAL B 1 184 ? 11 -21.266 -3.594 1 97.31 184 VAL B CA 1
ATOM 3454 C C . VAL B 1 184 ? 9.719 -20.609 -3.1 1 97.31 184 VAL B C 1
ATOM 3456 O O . VAL B 1 184 ? 9.516 -20.453 -1.894 1 97.31 184 VAL B O 1
ATOM 3459 N N . LEU B 1 185 ? 8.82 -20.234 -3.963 1 97.69 185 LEU B N 1
ATOM 3460 C CA . LEU B 1 185 ? 7.594 -19.531 -3.596 1 97.69 185 LEU B CA 1
ATOM 3461 C C . LEU B 1 185 ? 6.605 -20.484 -2.938 1 97.69 185 LEU B C 1
ATOM 3463 O O . LEU B 1 185 ? 6.414 -21.609 -3.408 1 97.69 185 LEU B O 1
ATOM 3467 N N . ARG B 1 186 ? 5.977 -20.109 -1.881 1 97.06 186 ARG B N 1
ATOM 3468 C CA . ARG B 1 186 ? 4.875 -20.859 -1.288 1 97.06 186 ARG B CA 1
ATOM 3469 C C . ARG B 1 186 ? 3.648 -20.844 -2.195 1 97.06 186 ARG B C 1
ATOM 3471 O O . ARG B 1 186 ? 3.418 -19.875 -2.916 1 97.06 186 ARG B O 1
ATOM 3478 N N . PRO B 1 187 ? 2.881 -21.922 -2.119 1 96.56 187 PRO B N 1
ATOM 3479 C CA . PRO B 1 187 ? 1.599 -21.844 -2.822 1 96.56 187 PRO B CA 1
ATOM 3480 C C . PRO B 1 187 ? 0.758 -20.656 -2.373 1 96.56 187 PRO B C 1
ATOM 3482 O O . PRO B 1 187 ? 0.604 -20.422 -1.172 1 96.56 187 PRO B O 1
ATOM 3485 N N . GLY B 1 188 ? 0.284 -19.906 -3.365 1 96.75 188 GLY B N 1
ATOM 3486 C CA . GLY B 1 188 ? -0.484 -18.719 -3.061 1 96.75 188 GLY B CA 1
ATOM 3487 C C . GLY B 1 188 ? 0.359 -17.453 -3.037 1 96.75 188 GLY B C 1
ATOM 3488 O O . GLY B 1 188 ? -0.176 -16.344 -3.025 1 96.75 188 GLY B O 1
ATOM 3489 N N . GLY B 1 189 ? 1.659 -17.656 -3.031 1 97.81 189 GLY B N 1
ATOM 3490 C CA . GLY B 1 189 ? 2.564 -16.531 -3.037 1 97.81 189 GLY B CA 1
ATOM 3491 C C . GLY B 1 189 ? 2.654 -15.836 -4.387 1 97.81 189 GLY B C 1
ATOM 3492 O O . GLY B 1 189 ? 2.201 -16.375 -5.395 1 97.81 189 GLY B O 1
ATOM 3493 N N . TYR B 1 190 ? 3.256 -14.664 -4.379 1 98.75 190 TYR B N 1
ATOM 3494 C CA . TYR B 1 190 ? 3.273 -13.875 -5.605 1 98.75 190 TYR B CA 1
ATOM 3495 C C . TYR B 1 190 ? 4.699 -13.711 -6.121 1 98.75 190 TYR B C 1
ATOM 3497 O O . TYR B 1 190 ? 5.629 -13.5 -5.34 1 98.75 190 TYR B O 1
ATOM 3505 N N . PHE B 1 191 ? 4.848 -13.898 -7.418 1 98.81 191 PHE B N 1
ATOM 3506 C CA . PHE B 1 191 ? 5.957 -13.398 -8.219 1 98.81 191 PHE B CA 1
ATOM 3507 C C . PHE B 1 191 ? 5.586 -12.094 -8.906 1 98.81 191 PHE B C 1
ATOM 3509 O O . PHE B 1 191 ? 4.676 -12.055 -9.734 1 98.81 191 PHE B O 1
ATOM 3516 N N . VAL B 1 192 ? 6.273 -11 -8.562 1 98.94 192 VAL B N 1
ATOM 3517 C CA . VAL B 1 192 ? 5.992 -9.68 -9.125 1 98.94 192 VAL B CA 1
ATOM 3518 C C . VAL B 1 192 ? 7.203 -9.188 -9.914 1 98.94 192 VAL B C 1
ATOM 3520 O O . VAL B 1 192 ? 8.328 -9.18 -9.398 1 98.94 192 VAL B O 1
ATOM 3523 N N . ALA B 1 193 ? 6.98 -8.797 -11.133 1 98.81 193 ALA B N 1
ATOM 3524 C CA . ALA B 1 193 ? 8.031 -8.234 -11.977 1 98.81 193 ALA B CA 1
ATOM 3525 C C . ALA B 1 193 ? 7.703 -6.793 -12.375 1 98.81 193 ALA B C 1
ATOM 3527 O O . ALA B 1 193 ? 6.648 -6.527 -12.953 1 98.81 193 ALA B O 1
ATOM 3528 N N . TYR B 1 194 ? 8.547 -5.922 -12.008 1 98.69 194 TYR B N 1
ATOM 3529 C CA . TYR B 1 194 ? 8.469 -4.523 -12.422 1 98.69 194 TYR B CA 1
ATOM 3530 C C . TYR B 1 194 ? 9.391 -4.254 -13.602 1 98.69 194 TYR B C 1
ATOM 3532 O O . TYR B 1 194 ? 10.609 -4.383 -13.492 1 98.69 194 TYR B O 1
ATOM 3540 N N . THR B 1 195 ? 8.812 -3.867 -14.766 1 98.06 195 THR B N 1
ATOM 3541 C CA . THR B 1 195 ? 9.586 -3.645 -15.977 1 98.06 195 THR B CA 1
ATOM 3542 C C . THR B 1 195 ? 9.156 -2.354 -16.672 1 98.06 195 THR B C 1
ATOM 3544 O O . THR B 1 195 ? 7.961 -2.109 -16.844 1 98.06 195 THR B O 1
ATOM 3547 N N . PRO B 1 196 ? 10.109 -1.55 -17.109 1 95 196 PRO B N 1
ATOM 3548 C CA . PRO B 1 196 ? 9.766 -0.257 -17.703 1 95 196 PRO B CA 1
ATOM 3549 C C . PRO B 1 196 ? 9.266 -0.385 -19.141 1 95 196 PRO B C 1
ATOM 3551 O O . PRO B 1 196 ? 8.523 0.475 -19.625 1 95 196 PRO B O 1
ATOM 3554 N N . CYS B 1 197 ? 9.68 -1.492 -19.875 1 95.19 197 CYS B N 1
ATOM 3555 C CA . CYS B 1 197 ? 9.414 -1.54 -21.312 1 95.19 197 CYS B CA 1
ATOM 3556 C C . CYS B 1 197 ? 8.445 -2.662 -21.656 1 95.19 197 CYS B C 1
ATOM 3558 O O . CYS B 1 197 ? 8.531 -3.758 -21.094 1 95.19 197 CYS B O 1
ATOM 3560 N N . MET B 1 198 ? 7.625 -2.406 -22.625 1 94.69 198 MET B N 1
ATOM 3561 C CA . MET B 1 198 ? 6.617 -3.369 -23.047 1 94.69 198 MET B CA 1
ATOM 3562 C C . MET B 1 198 ? 7.27 -4.645 -23.578 1 94.69 198 MET B C 1
ATOM 3564 O O . MET B 1 198 ? 6.738 -5.738 -23.391 1 94.69 198 MET B O 1
ATOM 3568 N N . ASN B 1 199 ? 8.414 -4.473 -24.25 1 94.88 199 ASN B N 1
ATOM 3569 C CA . ASN B 1 199 ? 9.086 -5.637 -24.812 1 94.88 199 ASN B CA 1
ATOM 3570 C C . ASN B 1 199 ? 9.578 -6.582 -23.719 1 94.88 199 ASN B C 1
ATOM 3572 O O . ASN B 1 199 ? 9.656 -7.793 -23.938 1 94.88 199 ASN B O 1
ATOM 3576 N N . GLN B 1 200 ? 9.93 -6.027 -22.578 1 96.56 200 GLN B N 1
ATOM 3577 C CA . GLN B 1 200 ? 10.336 -6.859 -21.453 1 96.56 200 GLN B CA 1
ATOM 3578 C C . GLN B 1 200 ? 9.172 -7.691 -20.922 1 96.56 200 GLN B C 1
ATOM 3580 O O . GLN B 1 200 ? 9.336 -8.859 -20.578 1 96.56 200 GLN B O 1
ATOM 3585 N N . VAL B 1 201 ? 7.969 -7.078 -20.922 1 97.5 201 VAL B N 1
ATOM 3586 C CA . VAL B 1 201 ? 6.766 -7.801 -20.516 1 97.5 201 VAL B CA 1
ATOM 3587 C C . VAL B 1 201 ? 6.488 -8.938 -21.484 1 97.5 201 VAL B C 1
ATOM 3589 O O . VAL B 1 201 ? 6.23 -10.07 -21.078 1 97.5 201 VAL B O 1
ATOM 3592 N N . HIS B 1 202 ? 6.594 -8.617 -22.719 1 96.5 202 HIS B N 1
ATOM 3593 C CA . HIS B 1 202 ? 6.32 -9.609 -23.75 1 96.5 202 HIS B CA 1
ATOM 3594 C C . HIS B 1 202 ? 7.281 -10.781 -23.656 1 96.5 202 HIS B C 1
ATOM 3596 O O . HIS B 1 202 ? 6.863 -11.938 -23.734 1 96.5 202 HIS B O 1
ATOM 3602 N N . ARG B 1 203 ? 8.555 -10.469 -23.547 1 95.94 203 ARG B N 1
ATOM 3603 C CA . ARG B 1 203 ? 9.57 -11.5 -23.375 1 95.94 203 ARG B CA 1
ATOM 3604 C C . ARG B 1 203 ? 9.289 -12.352 -22.141 1 95.94 203 ARG B C 1
ATOM 3606 O O . ARG B 1 203 ? 9.414 -13.578 -22.188 1 95.94 203 ARG B O 1
ATOM 3613 N N . PHE B 1 204 ? 8.922 -11.781 -21.094 1 97.75 204 PHE B N 1
ATOM 3614 C CA . PHE B 1 204 ? 8.578 -12.477 -19.875 1 97.75 204 PHE B CA 1
ATOM 3615 C C . PHE B 1 204 ? 7.449 -13.477 -20.109 1 97.75 204 PHE B C 1
ATOM 3617 O O . PHE B 1 204 ? 7.523 -14.625 -19.656 1 97.75 204 PHE B O 1
ATOM 3624 N N . PHE B 1 205 ? 6.422 -13.055 -20.781 1 97.06 205 PHE B N 1
ATOM 3625 C CA . PHE B 1 205 ? 5.25 -13.898 -21 1 97.06 205 PHE B CA 1
ATOM 3626 C C . PHE B 1 205 ? 5.598 -15.07 -21.922 1 97.06 205 PHE B C 1
ATOM 3628 O O . PHE B 1 205 ? 5.043 -16.156 -21.766 1 97.06 205 PHE B O 1
ATOM 3635 N N . GLN B 1 206 ? 6.516 -14.82 -22.859 1 95.88 206 GLN B N 1
ATOM 3636 C CA . GLN B 1 206 ? 6.984 -15.93 -23.672 1 95.88 206 GLN B CA 1
ATOM 3637 C C . GLN B 1 206 ? 7.676 -16.984 -22.828 1 95.88 206 GLN B C 1
ATOM 3639 O O . GLN B 1 206 ? 7.398 -18.188 -22.969 1 95.88 206 GLN B O 1
ATOM 3644 N N . ALA B 1 207 ? 8.508 -16.547 -21.969 1 96.81 207 ALA B N 1
ATOM 3645 C CA . ALA B 1 207 ? 9.219 -17.469 -21.078 1 96.81 207 ALA B CA 1
ATOM 3646 C C . ALA B 1 207 ? 8.266 -18.156 -20.109 1 96.81 207 ALA B C 1
ATOM 3648 O O . ALA B 1 207 ? 8.438 -19.328 -19.781 1 96.81 207 ALA B O 1
ATOM 3649 N N . LEU B 1 208 ? 7.254 -17.422 -19.688 1 97 208 LEU B N 1
ATOM 3650 C CA . LEU B 1 208 ? 6.289 -17.906 -18.719 1 97 208 LEU B CA 1
ATOM 3651 C C . LEU B 1 208 ? 5.52 -19.109 -19.25 1 97 208 LEU B C 1
ATOM 3653 O O . LEU B 1 208 ? 5.004 -19.922 -18.484 1 97 208 LEU B O 1
ATOM 3657 N N . GLU B 1 209 ? 5.457 -19.266 -20.562 1 95.94 209 GLU B N 1
ATOM 3658 C CA . GLU B 1 209 ? 4.707 -20.359 -21.172 1 95.94 209 GLU B CA 1
ATOM 3659 C C . GLU B 1 209 ? 5.188 -21.719 -20.672 1 95.94 209 GLU B C 1
ATOM 3661 O O . GLU B 1 209 ? 4.391 -22.641 -20.5 1 95.94 209 GLU B O 1
ATOM 3666 N N . GLU B 1 210 ? 6.457 -21.828 -20.375 1 96.38 210 GLU B N 1
ATOM 3667 C CA . GLU B 1 210 ? 7.043 -23.078 -19.906 1 96.38 210 GLU B CA 1
ATOM 3668 C C . GLU B 1 210 ? 6.633 -23.359 -18.453 1 96.38 210 GLU B C 1
ATOM 3670 O O . GLU B 1 210 ? 6.777 -24.484 -17.984 1 96.38 210 GLU B O 1
ATOM 3675 N N . TYR B 1 211 ? 6.113 -22.359 -17.812 1 96.62 211 TYR B N 1
ATOM 3676 C CA . TYR B 1 211 ? 5.805 -22.5 -16.391 1 96.62 211 TYR B CA 1
ATOM 3677 C C . TYR B 1 211 ? 4.32 -22.25 -16.125 1 96.62 211 TYR B C 1
ATOM 3679 O O . TYR B 1 211 ? 3.908 -22.062 -14.984 1 96.62 211 TYR B O 1
ATOM 3687 N N . ARG B 1 212 ? 3.547 -22.188 -17.078 1 93.25 212 ARG B N 1
ATOM 3688 C CA . ARG B 1 212 ? 2.145 -21.797 -17.016 1 93.25 212 ARG B CA 1
ATOM 3689 C C . ARG B 1 212 ? 1.37 -22.688 -16.047 1 93.25 212 ARG B C 1
ATOM 3691 O O . ARG B 1 212 ? 0.423 -22.234 -15.398 1 93.25 212 ARG B O 1
ATOM 3698 N N . GLY B 1 213 ? 1.754 -23.891 -15.891 1 94.12 213 GLY B N 1
ATOM 3699 C CA . GLY B 1 213 ? 1.044 -24.828 -15.039 1 94.12 213 GLY B CA 1
ATOM 3700 C C . GLY B 1 213 ? 1.271 -24.562 -13.555 1 94.12 213 GLY B C 1
ATOM 3701 O O . GLY B 1 213 ? 0.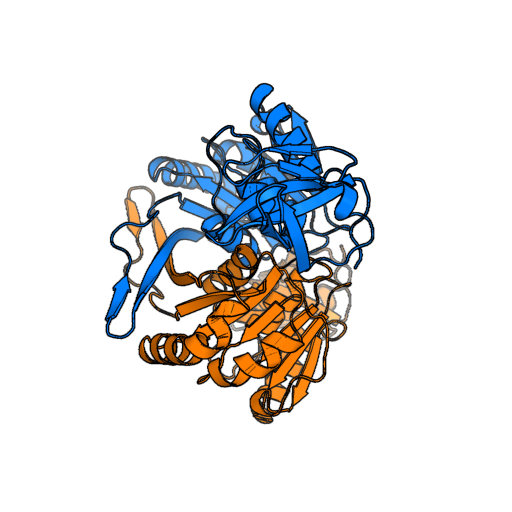539 -25.094 -12.711 1 94.12 213 GLY B O 1
ATOM 3702 N N . HIS B 1 214 ? 2.242 -23.719 -13.227 1 96.38 214 HIS B N 1
ATOM 3703 C CA . HIS B 1 214 ? 2.629 -23.5 -11.836 1 96.38 214 HIS B CA 1
ATOM 3704 C C . HIS B 1 214 ? 1.992 -22.234 -11.281 1 96.38 214 HIS B C 1
ATOM 3706 O O . HIS B 1 214 ? 2.064 -21.969 -10.078 1 96.38 214 HIS B O 1
ATOM 3712 N N . PHE B 1 215 ? 1.328 -21.422 -12.148 1 97 215 PHE B N 1
ATOM 3713 C CA . PHE B 1 215 ? 0.831 -20.125 -11.734 1 97 215 PHE B CA 1
ATOM 3714 C C . PHE B 1 215 ? -0.597 -19.906 -12.219 1 97 215 PHE B C 1
ATOM 3716 O O . PHE B 1 215 ? -1.022 -20.516 -13.203 1 97 215 PHE B O 1
ATOM 3723 N N . MET B 1 216 ? -1.298 -19.016 -11.531 1 96.31 216 MET B N 1
ATOM 3724 C CA . MET B 1 216 ? -2.574 -18.516 -12.031 1 96.31 216 MET B CA 1
ATOM 3725 C C . MET B 1 216 ? -2.367 -17.594 -13.227 1 96.31 216 MET B C 1
ATOM 3727 O O . MET B 1 216 ? -1.229 -17.281 -13.578 1 96.31 216 MET B O 1
ATOM 3731 N N . ARG B 1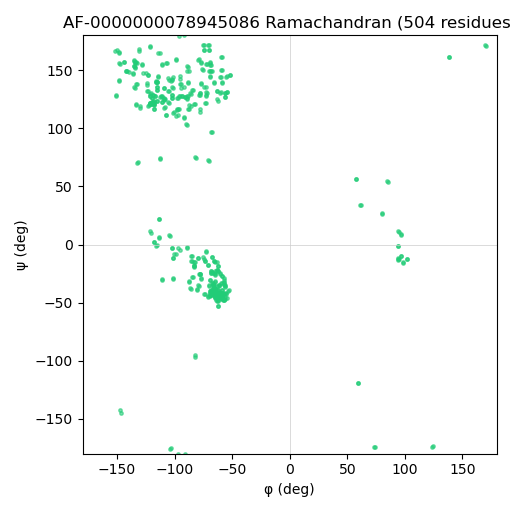 217 ? -3.479 -17.234 -13.852 1 95 217 ARG B N 1
ATOM 3732 C CA . ARG B 1 217 ? -3.396 -16.297 -14.969 1 95 217 ARG B CA 1
ATOM 3733 C C . ARG B 1 217 ? -2.709 -15.008 -14.547 1 95 217 ARG B C 1
ATOM 3735 O O . ARG B 1 217 ? -3.105 -14.375 -13.562 1 95 217 ARG B O 1
ATOM 3742 N N . PRO B 1 218 ? -1.704 -14.633 -15.289 1 96.44 218 PRO B N 1
ATOM 3743 C CA . PRO B 1 218 ? -0.962 -13.422 -14.914 1 96.44 218 PRO B CA 1
ATOM 3744 C C . PRO B 1 218 ? -1.781 -12.148 -15.102 1 96.44 218 PRO B C 1
ATOM 3746 O O . PRO B 1 218 ? -2.736 -12.125 -15.883 1 96.44 218 PRO B O 1
ATOM 3749 N N . ARG B 1 219 ? -1.462 -11.141 -14.367 1 97 219 ARG B N 1
ATOM 3750 C CA . ARG B 1 219 ? -2.006 -9.797 -14.516 1 97 219 ARG B CA 1
ATOM 3751 C C . ARG B 1 219 ? -0.893 -8.773 -14.734 1 97 219 ARG B C 1
ATOM 3753 O O . ARG B 1 219 ? 0.127 -8.805 -14.039 1 97 219 ARG B O 1
ATOM 3760 N N . VAL B 1 220 ? -1.049 -7.922 -15.703 1 98 220 VAL B N 1
ATOM 3761 C CA . VAL B 1 220 ? -0.104 -6.844 -15.969 1 98 220 VAL B CA 1
ATOM 3762 C C . VAL B 1 220 ? -0.819 -5.496 -15.883 1 98 220 VAL B C 1
ATOM 3764 O O . VAL B 1 220 ? -1.843 -5.285 -16.531 1 98 220 VAL B O 1
ATOM 3767 N N . VAL B 1 221 ? -0.229 -4.582 -15.117 1 97.94 221 VAL B N 1
ATOM 3768 C CA . VAL B 1 221 ? -0.911 -3.299 -14.977 1 97.94 221 VAL B CA 1
ATOM 3769 C C . VAL B 1 221 ? 0.093 -2.158 -15.125 1 97.94 221 VAL B C 1
ATOM 3771 O O . VAL B 1 221 ? 1.295 -2.35 -14.93 1 97.94 221 VAL B O 1
ATOM 3774 N N . GLU B 1 222 ? -0.424 -1.055 -15.547 1 97 222 GLU B N 1
ATOM 3775 C CA . GLU B 1 222 ? 0.228 0.251 -15.531 1 97 222 GLU B CA 1
ATOM 3776 C C . GLU B 1 222 ? -0.496 1.224 -14.609 1 97 222 GLU B C 1
ATOM 3778 O O . GLU B 1 222 ? -1.725 1.322 -14.641 1 97 222 GLU B O 1
ATOM 3783 N N . VAL B 1 223 ? 0.263 1.885 -13.805 1 96.44 223 VAL B N 1
ATOM 3784 C CA . VAL B 1 223 ? -0.33 2.768 -12.805 1 96.44 223 VAL B CA 1
ATOM 3785 C C . VAL B 1 223 ? -0.075 4.223 -13.18 1 96.44 223 VAL B C 1
ATOM 3787 O O . VAL B 1 223 ? 1.074 4.633 -13.367 1 96.44 223 VAL B O 1
ATOM 3790 N N . LEU B 1 224 ? -1.097 4.984 -13.273 1 95.19 224 LEU B N 1
ATOM 3791 C CA . LEU B 1 224 ? -1.023 6.426 -13.484 1 95.19 224 LEU B CA 1
ATOM 3792 C C . LEU B 1 224 ? -1.655 7.18 -12.32 1 95.19 224 LEU B C 1
ATOM 3794 O O . LEU B 1 224 ? -2.768 6.855 -11.898 1 95.19 224 LEU B O 1
ATOM 3798 N N . VAL B 1 225 ? -0.938 8.102 -11.797 1 95.75 225 VAL B N 1
ATOM 3799 C CA . VAL B 1 225 ? -1.454 8.984 -10.75 1 95.75 225 VAL B CA 1
ATOM 3800 C C . VAL B 1 225 ? -1.427 10.43 -11.234 1 95.75 225 VAL B C 1
ATOM 3802 O O . VAL B 1 225 ? -0.37 10.945 -11.609 1 95.75 225 VAL B O 1
ATOM 3805 N N . ARG B 1 226 ? -2.586 11.008 -11.227 1 95.19 226 ARG B N 1
ATOM 3806 C CA . ARG B 1 226 ? -2.709 12.398 -11.656 1 95.19 226 ARG B CA 1
ATOM 3807 C C . ARG B 1 226 ? -3.008 13.312 -10.469 1 95.19 226 ARG B C 1
ATOM 3809 O O . ARG B 1 226 ? -3.99 13.109 -9.75 1 95.19 226 ARG B O 1
ATOM 3816 N N . GLU B 1 227 ? -2.162 14.281 -10.336 1 96 227 GLU B N 1
ATOM 3817 C CA . GLU B 1 227 ? -2.393 15.273 -9.289 1 96 227 GLU B CA 1
ATOM 3818 C C . GLU B 1 227 ? -3.281 16.406 -9.789 1 96 227 GLU B C 1
ATOM 3820 O O . GLU B 1 227 ? -3.232 16.766 -10.969 1 96 227 GLU B O 1
ATOM 3825 N N . HIS B 1 228 ? -4.047 16.984 -8.906 1 95.94 228 HIS B N 1
ATOM 3826 C CA . HIS B 1 228 ? -4.957 18.078 -9.258 1 95.94 228 HIS B CA 1
ATOM 3827 C C . HIS B 1 228 ? -4.57 19.375 -8.547 1 95.94 228 HIS B C 1
ATOM 3829 O O . HIS B 1 228 ? -4.156 19.344 -7.383 1 95.94 228 HIS B O 1
ATOM 3835 N N . GLU B 1 229 ? -4.688 20.391 -9.258 1 94.38 229 GLU B N 1
ATOM 3836 C CA . GLU B 1 229 ? -4.609 21.734 -8.688 1 94.38 229 GLU B CA 1
ATOM 3837 C C . GLU B 1 229 ? -5.984 22.234 -8.242 1 94.38 229 GLU B C 1
ATOM 3839 O O . GLU B 1 229 ? -6.934 22.219 -9.031 1 94.38 229 GLU B O 1
ATOM 3844 N N . VAL B 1 230 ? -6.062 22.625 -6.984 1 94.25 230 VAL B N 1
ATOM 3845 C CA . VAL B 1 230 ? -7.34 23.094 -6.453 1 94.25 230 VAL B CA 1
ATOM 3846 C C . VAL B 1 230 ? -7.207 24.562 -6.016 1 94.25 230 VAL B C 1
ATOM 3848 O O . VAL B 1 230 ? -6.418 24.875 -5.125 1 94.25 230 VAL B O 1
ATOM 3851 N N . LYS B 1 231 ? -7.926 25.422 -6.645 1 90.56 231 LYS B N 1
ATOM 3852 C CA . LYS B 1 231 ? -8.039 26.844 -6.316 1 90.56 231 LYS B CA 1
ATOM 3853 C C . LYS B 1 231 ? -9.492 27.219 -6.023 1 90.56 231 LYS B C 1
ATOM 3855 O O . LYS B 1 231 ? -10.398 26.391 -6.176 1 90.56 231 LYS B O 1
ATOM 3860 N N . ARG B 1 232 ? -9.672 28.344 -5.559 1 86.69 232 ARG B N 1
ATOM 3861 C CA . ARG B 1 232 ? -11 28.812 -5.156 1 86.69 232 ARG B CA 1
ATOM 3862 C C . ARG B 1 232 ? -12 28.656 -6.293 1 86.69 232 ARG B C 1
ATOM 3864 O O . ARG B 1 232 ? -13.125 28.188 -6.078 1 86.69 232 ARG B O 1
ATOM 3871 N N . GLU B 1 233 ? -11.641 28.922 -7.539 1 86.62 233 GLU B N 1
ATOM 3872 C CA . GLU B 1 233 ? -12.617 28.938 -8.625 1 86.62 233 GLU B CA 1
ATOM 3873 C C . GLU B 1 233 ? -12.336 27.828 -9.641 1 86.62 233 GLU B C 1
ATOM 3875 O O . GLU B 1 233 ? -13.023 27.734 -10.656 1 86.62 233 GLU B O 1
ATOM 3880 N N . CYS B 1 234 ? -11.281 27.109 -9.344 1 87.81 234 CYS B N 1
ATOM 3881 C CA . CYS B 1 234 ? -10.922 26.156 -10.383 1 87.81 234 CYS B CA 1
ATOM 3882 C C . CYS B 1 234 ? -10.234 24.938 -9.789 1 87.81 234 CYS B C 1
ATOM 3884 O O . CYS B 1 234 ? -9.336 25.062 -8.953 1 87.81 234 CYS B O 1
ATOM 3886 N N . MET B 1 235 ? -10.727 23.812 -10.141 1 90.44 235 MET B N 1
ATOM 3887 C CA . MET B 1 235 ? -10.031 22.547 -9.922 1 90.44 235 MET B CA 1
ATOM 3888 C C . MET B 1 235 ? -9.742 21.844 -11.242 1 90.44 235 MET B C 1
ATOM 3890 O O . MET B 1 235 ? -10.656 21.609 -12.039 1 90.44 235 MET B O 1
ATOM 3894 N N . ARG B 1 236 ? -8.5 21.578 -11.5 1 90.75 236 ARG B N 1
ATOM 3895 C CA . ARG B 1 236 ? -8.109 20.953 -12.75 1 90.75 236 ARG B CA 1
ATOM 3896 C C . ARG B 1 236 ? -6.879 20.062 -12.555 1 90.75 236 ARG B C 1
ATOM 3898 O O . ARG B 1 236 ? -6.113 20.25 -11.609 1 90.75 236 ARG B O 1
ATOM 3905 N N . PRO B 1 237 ? -6.688 19.047 -13.445 1 90.44 237 PRO B N 1
ATOM 3906 C CA . PRO B 1 237 ? -5.441 18.281 -13.383 1 90.44 237 PRO B CA 1
ATOM 3907 C C . PRO B 1 237 ? -4.207 19.141 -13.617 1 90.44 237 PRO B C 1
ATOM 3909 O O . PRO B 1 237 ? -4.25 20.094 -14.391 1 90.44 237 PRO B O 1
ATOM 3912 N N . LYS B 1 238 ? -3.158 18.781 -12.891 1 91.62 238 LYS B N 1
ATOM 3913 C CA . LYS B 1 238 ? -1.885 19.391 -13.242 1 91.62 238 LYS B CA 1
ATOM 3914 C C . LYS B 1 238 ? -1.502 19.094 -14.688 1 91.62 238 LYS B C 1
ATOM 3916 O O . LYS B 1 238 ? -1.765 17.984 -15.188 1 91.62 238 LYS B O 1
ATOM 3921 N N . THR B 1 239 ? -0.822 19.938 -15.273 1 85.88 239 THR B N 1
ATOM 3922 C CA . THR B 1 239 ? -0.481 19.828 -16.688 1 85.88 239 THR B CA 1
ATOM 3923 C C . THR B 1 239 ? 0.504 18.688 -16.922 1 85.88 239 THR B C 1
ATOM 3925 O O . THR B 1 239 ? 0.385 17.953 -17.906 1 85.88 239 THR B O 1
ATOM 3928 N N . THR B 1 240 ? 1.496 18.625 -16.016 1 86.12 240 THR B N 1
ATOM 3929 C CA . THR B 1 240 ? 2.498 17.562 -16.141 1 86.12 240 THR B CA 1
ATOM 3930 C C . THR B 1 240 ? 2.275 16.5 -15.078 1 86.12 240 THR B C 1
ATOM 3932 O O . THR B 1 240 ? 1.745 16.781 -14 1 86.12 240 THR B O 1
ATOM 3935 N N . MET B 1 241 ? 2.5 15.344 -15.461 1 82.56 241 MET B N 1
ATOM 3936 C CA . MET B 1 241 ? 2.434 14.242 -14.508 1 82.56 241 MET B CA 1
ATOM 3937 C C . MET B 1 241 ? 3.535 13.219 -14.773 1 82.56 241 MET B C 1
ATOM 3939 O O . MET B 1 241 ? 4.066 13.148 -15.883 1 82.56 241 MET B O 1
ATOM 3943 N N . LEU B 1 242 ? 4 12.547 -13.672 1 82.88 242 LEU B N 1
ATOM 3944 C CA . LEU B 1 242 ? 4.754 11.312 -13.867 1 82.88 242 LEU B CA 1
ATOM 3945 C C . LEU B 1 242 ? 3.854 10.203 -14.398 1 82.88 242 LEU B C 1
ATOM 3947 O O . LEU B 1 242 ? 3.154 9.547 -13.625 1 82.88 242 LEU B O 1
ATOM 3951 N N . ALA B 1 243 ? 3.883 10.055 -15.648 1 87.88 243 ALA B N 1
ATOM 3952 C CA . ALA B 1 243 ? 2.93 9.164 -16.297 1 87.88 243 ALA B CA 1
ATOM 3953 C C . ALA B 1 243 ? 3.393 7.715 -16.219 1 87.88 243 ALA B C 1
ATOM 3955 O O . ALA B 1 243 ? 3.289 7.082 -15.164 1 87.88 243 ALA B O 1
ATOM 3956 N N . HIS B 1 244 ? 4.074 7.281 -17.297 1 90.94 244 HIS B N 1
ATOM 3957 C CA . HIS B 1 244 ? 4.508 5.887 -17.312 1 90.94 244 HIS B CA 1
ATOM 3958 C C . HIS B 1 244 ? 5.816 5.711 -16.547 1 90.94 244 HIS B C 1
ATOM 3960 O O . HIS B 1 244 ? 6.805 6.387 -16.844 1 90.94 244 HIS B O 1
ATOM 3966 N N . THR B 1 245 ? 5.766 4.887 -15.547 1 93.94 245 THR B N 1
ATOM 3967 C CA . THR B 1 245 ? 6.977 4.531 -14.812 1 93.94 245 THR B CA 1
ATOM 3968 C C . THR B 1 245 ? 7.359 3.078 -15.07 1 93.94 245 THR B C 1
ATOM 3970 O O . THR B 1 245 ? 8.539 2.721 -15.008 1 93.94 245 THR B O 1
ATOM 3973 N N . GLY B 1 246 ? 6.473 2.225 -15.328 1 96 246 GLY B N 1
ATOM 3974 C CA . GLY B 1 246 ? 6.719 0.816 -15.586 1 96 246 GLY B CA 1
ATOM 3975 C C . GLY B 1 246 ? 5.453 -0.018 -15.609 1 96 246 GLY B C 1
ATOM 3976 O O . GLY B 1 246 ? 4.355 0.504 -15.406 1 96 246 GLY B O 1
ATOM 3977 N N . TYR B 1 247 ? 5.633 -1.233 -16 1 98.06 247 TYR B N 1
ATOM 3978 C CA . TYR B 1 247 ? 4.598 -2.258 -15.945 1 98.06 247 TYR B CA 1
ATOM 3979 C C . TYR B 1 247 ? 4.816 -3.189 -14.758 1 98.06 247 TYR B C 1
ATOM 3981 O O . TYR B 1 247 ? 5.949 -3.574 -14.461 1 98.06 247 TYR B O 1
ATOM 3989 N N . ILE B 1 248 ? 3.758 -3.48 -14.055 1 98.81 248 ILE B N 1
ATOM 3990 C CA . ILE B 1 248 ? 3.828 -4.43 -12.953 1 98.81 248 ILE B CA 1
ATOM 3991 C C . ILE B 1 248 ? 3.111 -5.723 -13.336 1 98.81 248 ILE B C 1
ATOM 3993 O O . ILE B 1 248 ? 1.906 -5.715 -13.602 1 98.81 248 ILE B O 1
ATOM 3997 N N . THR B 1 249 ? 3.855 -6.82 -13.383 1 98.75 249 THR B N 1
ATOM 3998 C CA . THR B 1 249 ? 3.309 -8.133 -13.688 1 98.75 249 THR B CA 1
ATOM 3999 C C . THR B 1 249 ? 3.139 -8.961 -12.414 1 98.75 249 THR B C 1
ATOM 4001 O O . THR B 1 249 ? 4.078 -9.102 -11.625 1 98.75 249 THR B O 1
ATOM 4004 N N . PHE B 1 250 ? 1.962 -9.469 -12.188 1 98.75 250 PHE B N 1
ATOM 4005 C CA . PHE B 1 250 ? 1.659 -10.289 -11.023 1 98.75 250 PHE B CA 1
ATOM 4006 C C . PHE B 1 250 ? 1.405 -11.734 -11.43 1 98.75 250 PHE B C 1
ATOM 4008 O O . PHE B 1 250 ? 0.552 -12.008 -12.281 1 98.75 250 PHE B O 1
ATOM 4015 N N . LEU B 1 251 ? 2.193 -12.656 -10.852 1 98.44 251 LEU B N 1
ATOM 4016 C CA . LEU B 1 251 ? 1.972 -14.102 -10.945 1 98.44 251 LEU B CA 1
ATOM 4017 C C . LEU B 1 251 ? 1.715 -14.703 -9.57 1 98.44 251 LEU B C 1
ATOM 4019 O O . LEU B 1 251 ? 2.521 -14.539 -8.656 1 98.44 251 LEU B O 1
ATOM 4023 N N . ARG B 1 252 ? 0.626 -15.344 -9.406 1 98.19 252 ARG B N 1
ATOM 4024 C CA . ARG B 1 252 ? 0.353 -16.047 -8.156 1 98.19 252 ARG B CA 1
ATOM 4025 C C . ARG B 1 252 ? 0.572 -17.547 -8.312 1 98.19 252 ARG B C 1
ATOM 4027 O O . ARG B 1 252 ? 0.028 -18.172 -9.227 1 98.19 252 ARG B O 1
ATOM 4034 N N . LYS B 1 253 ? 1.319 -18.141 -7.457 1 97.75 253 LYS B N 1
ATOM 4035 C CA . LYS B 1 253 ? 1.68 -19.562 -7.551 1 97.75 253 LYS B CA 1
ATOM 4036 C C . LYS B 1 253 ? 0.524 -20.453 -7.105 1 97.75 253 LYS B C 1
ATOM 4038 O O . LYS B 1 253 ? -0.144 -20.156 -6.109 1 97.75 253 LYS B O 1
ATOM 4043 N N . LEU B 1 254 ? 0.338 -21.516 -7.832 1 96.06 254 LEU B N 1
ATOM 4044 C CA . LEU B 1 254 ? -0.649 -22.531 -7.488 1 96.06 254 LEU B CA 1
ATOM 4045 C C . LEU B 1 254 ? -0.075 -23.531 -6.484 1 96.06 254 LEU B C 1
ATOM 4047 O O . LEU B 1 254 ? 1.14 -23.734 -6.438 1 96.06 254 LEU B O 1
#

Solvent-accessible surface area (backbone atoms only — not comparable to full-atom values): 26387 Å² total; per-residue (Å²): 114,63,36,44,77,68,37,63,32,27,34,32,39,88,88,66,54,75,43,82,42,67,28,34,92,43,77,46,84,50,99,67,33,46,31,60,38,42,74,46,50,72,34,45,57,42,39,75,48,58,20,82,72,68,40,57,27,36,32,20,54,61,45,62,59,54,46,59,75,66,42,71,90,62,54,84,64,64,48,58,68,56,49,11,38,54,38,40,76,61,41,63,34,48,48,37,36,33,41,32,35,50,38,36,28,19,43,49,52,47,54,51,42,43,39,12,26,91,72,13,37,28,40,30,23,17,63,50,63,70,37,37,53,46,17,50,54,34,33,47,73,68,68,40,56,89,29,43,48,78,39,81,38,56,57,74,80,50,70,90,68,68,69,28,40,32,36,44,33,49,47,87,60,57,52,64,40,48,78,50,46,71,72,21,44,30,39,48,15,32,43,33,38,42,33,72,45,69,66,49,52,51,51,31,54,60,56,40,61,84,47,50,91,50,36,50,85,68,45,37,35,34,61,35,54,44,47,46,44,78,52,97,89,44,74,45,69,47,91,72,63,74,49,89,74,39,36,41,35,42,31,36,30,82,114,63,38,45,76,67,37,65,32,27,33,32,37,90,88,65,52,73,43,82,42,68,28,34,92,44,77,45,82,50,100,65,33,45,32,61,38,42,74,47,50,71,36,46,56,42,39,74,47,58,21,82,71,68,40,57,25,37,31,21,54,61,47,62,60,54,45,58,73,66,42,71,89,63,54,84,66,63,49,59,68,57,49,12,36,53,38,40,76,62,40,62,33,49,49,37,37,32,41,34,34,52,39,36,28,21,43,49,54,48,53,51,41,43,38,12,26,90,73,13,37,30,41,31,24,17,64,50,62,71,37,37,52,45,17,51,52,35,34,46,71,67,68,41,58,89,30,41,48,77,38,81,37,56,57,76,79,48,70,90,68,66,70,27,41,32,37,42,32,50,48,89,60,57,53,64,39,49,78,50,45,71,71,20,42,29,39,48,14,32,44,34,38,41,33,72,45,70,67,49,52,52,52,31,54,60,56,40,61,84,48,49,90,49,35,49,85,68,46,37,35,34,61,34,54,43,47,48,44,78,53,96,90,45,73,45,71,49,89,74,64,74,50,89,72,36,34,43,35,43,32,37,30,82

Radius of gyration: 23.44 Å; Cα contacts (8 Å, |Δi|>4): 1196; chains: 2; bounding box: 55×71×56 Å

Nearest PDB structures (foldseek):
  3mb5-assembly1_A  TM=9.886E-01  e=5.319E-43  Pyrococcus abyssi
  1o54-assembly1_A  TM=9.060E-01  e=1.052E-31  Thermotoga maritima
  1i9g-assembly1_A  TM=9.271E-01  e=3.992E-30  Mycobacterium tuberculosis
  5cd1-assembly1_D  TM=8.961E-01  e=3.346E-22  Homo sapiens
  1yb2-assembly1_A-2  TM=6.185E-01  e=3.884E-12  Thermoplasma acidophilum DSM 1728

InterPro domains:
  IPR014816 tRNA (1-methyladenosine) methyltransferase catalytic subunit Gcd14 [PIRSF017269] (2-254)
  IPR014816 tRNA (1-methyladenosine) methyltransferase catalytic subunit Gcd14 [PS51620] (6-254)
  IPR014816 tRNA (1-methyladenosine) methyltransferase catalytic subunit Gcd14 [PTHR12133] (2-236)
  IPR029063 S-adenosyl-L-methionine-dependent methyltransferase superfamily [G3DSA:3.40.50.150] (64-254)
  IPR029063 S-adenosyl-L-methionine-dependent methyltransferase superfamily [SSF53335] (2-253)
  IPR049470 tRNA (adenine(58)-N(1))-methyltransferase catalytic subunit TRM61, C-terminal [PF08704] (75-235)

pLDDT: mean 96.54, std 2.99, range [78.06, 98.94]

Organism: Thermococcus gammatolerans (strain DSM 15229 / JCM 11827 / EJ3) (NCBI:txid593117)

Foldseek 3Di:
DADAQQAWWWKQFPVRDTDIDGQDQDWDQDPQAIWRSVVRHGPDQQDWTAHPNGTIIGIHHDDLVNLVVPADDWDDDDDPQRLVCCCVVQVQAAQFEEEEEDCQQNSSVLSSLVRNPPNYAYEYEYQDPVSLVNNQVSCVSSVRNNRYHYDNDDCLVDDPAAAGQEYAYADQACLSNLVRCLGHHHAFHKYKYWFQDPVNVVVSVVSCVVVVVFWDDKDKDWDADWDWDDDPVDIDTDPDGPGRDTMMMITGTD/DADAQQAWWWKQFPVRDTDIDGQDQDWDQDPQAIWRSVVRHGPDQQDWTAHPNGTIIGIHHDDLVNLVVPADDWDDDDDPQRLVCVCVVQVQAAQFEEEEEDCQQNSSVLSSLVRNPPNYAYEYEYQDPVSLVNNQVSCVSSVRNNRYHYDNDDCLVDDPAAAGQEYAYADQACLSNVVRCLGHHHAFHKYKYWFQDPVNVVVSVVSCVVVVVFWDDKDKDFDADWDWDDDPVDIDTDPDGPGRDTMMMITGTD

Secondary structure (DSSP, 8-state):
-B--TT-EEEEE-TT--EEEEE-SSSEEEETTEEEEGGGGTTPBTT-EEE-TTS-EEEEE---HHHHHHHSPP-S----HHHHHHHHHHTT--TT-EEEEE--TTSHHHHHHHHHH-TT-EEEEE---HHHHHHHHHHHHHHT-TTTEEEE-S-GGG-----SEEEEEE-SS-GGGGHHHHHHHEEEEEEEEEEESSHHHHHHHHHHHGGGGGGBPPPEEEEEEEEEEEE-SS-EEE-S-------EEEEEEB-/-B--TT-EEEEE-TT--EEEEE-SSSEEEETTEEEEGGGGTTPBTT-EEE-TTS-EEEEE---HHHHHHHSPP-S----HHHHHHHHHHTT--TT-EEEEE--TTSHHHHHHHHHH-TT-EEEEE---HHHHHHHHHHHHHHT-TTTEEEE-S-GGG-----SEEEEEE-SS-GGGGHHHHHHHEEEEEEEEEEESSHHHHHHHHHHHGGGGGGBPPPEEEEEEEEEEEE-SS-EEE-S-------EEEEEEB-